Protein AF-W1Q010-F1 (afdb_monomer)

Foldseek 3Di:
DDDPVVVVVVVVVVVLVLLLVLLVVVCVLPLADALVRSLLSSLVVVCVVPVVDDDSVVVSVVCLLSLLVSLVVVCVVPVVSVVRNNSVVSCVVCVVVNVVVVVCVVVVVPPPVDPADFPDKAFQADAPLFTFIWTDDPPDIDTDDDDDPVCCVVVVLVRLLSVLLLQLLVLCVVPVQDAQVRSLVSSLVVSVVSDPVDDDSVSSSVSSLVRLLVSLLNVCCLPVVSRCVGNNSVVSCVVVVRPSVVSPLPDDRQPDPLSVPPVNSVPSCVVVVVVVVVVVVVPPDPPDDDDDDDDPPPVVVVVVVVVVVVVVVVVVVVSVLVVLLVVLVVVLVVCLVPVVVPPDDPPPDDPPDDDDDDDDDDDDDDDDDPPDDPPPADEDADPVVLQVLQDDPSDPHLEKEFAQKFKAFPVRDGDAPSNDDAPGIFMWTWIHDPPDDDDPRTHTYPRDFDFHDKAWDDLPDPAIWIWTDGPRGIYTHDYHRPVCCVRVVLVRLLSQLLSQLLVCCVVPLQDALVVSLVSQLVSCCVPDPVSVDSVVSSVSSLVNLSVSLVNNCVSPVPRQSPGNNSVVSSVSVVVVVVVVVVVVVVVVVVVPDDPDDPPDDPDDDDDDDDDDDDDDDDDDDDDDDDDD

Sequence (628 aa):
MPGASYVNCYRSFEFKASLCIQTFDKLTVDPEVEFGELLPSLVSAMLEEWPDSADSNSISDTLKPHMAFVADQLVVLDQEFSKSRAIKTIHEAFKEDMEKIRTLRQEKWGSVQLLGPAVSWCITGYEEGAPHIWVSTDYVDYLCRKPNADYKPFFKPFYEKAMLCIRAFHVISASPDLEFDELCRKLVLDILPCFDTFKDEETTWNYMNSHLGFVAEQLIRLDGIFFSERPSIKRIIEKFSVDYEKALDRKVCGSFLSLYDKNWWIRNCQSEDMNLAEIRKKQEIKVPQGQSSELSNSMIKLLQDKKKVKREEDLAKEGMKFTATMSVCKICRDYHSKKMRQEEIMDLEQPGAMEHDKTEAGKEMRKEEAMGMNQAAEVIEDESIALSMTRTESTVSQFRRLTGFTILDEKKDMHTIEDLVPNKFYISSEIRPVPAANSSAVVRCNLFGPITYWCITCYHAERPFIWVYTKVAVYECNEPSTAYLPLFKALYLKAVLCIHASQFLMRNPSGKFIELFEELVLALMAHFEIFKDRKKACTFADSHLGFIVERLIEFNMRFFSKLRAIKTMIDVCIADIREEENIEKVREEIMKEPESNVKVSEEKATREEGRDEESGAPEAKNIVGTVR

Organism: Amborella trichopoda (NCBI:txid13333)

Mean predicted aligned error: 19.31 Å

InterPro domains:
  IPR022702 DNA (cytosine-5)-methyltransferase 1, replication foci domain [PF12047] (79-187)
  IPR022702 DNA (cytosine-5)-methyltransferase 1, replication foci domain [PF12047] (398-514)
  IPR050390 DNA Cytosine-5 Methyltransferase [PTHR10629] (117-500)

Radius of gyration: 35.05 Å; Cα contacts (8 Å, |Δi|>4): 610; chains: 1; bounding box: 139×85×90 Å

Solvent-accessible surface area (backbone atoms only — not comparable to full-atom values): 37188 Å² total; per-residue (Å²): 132,86,57,78,67,55,62,54,53,49,51,55,48,53,52,51,50,51,52,37,51,55,48,50,55,49,41,72,77,41,45,74,45,45,48,86,57,48,52,59,53,51,41,54,56,47,40,73,77,42,72,88,58,71,60,70,68,59,43,45,67,61,46,58,79,45,45,37,60,36,45,51,51,45,34,72,74,38,66,70,47,62,71,22,47,24,42,43,51,42,48,66,77,30,43,68,59,39,50,49,50,50,50,46,52,61,60,70,60,51,83,73,88,73,89,66,66,75,75,32,55,48,76,80,49,64,56,97,93,41,58,40,37,36,42,23,34,96,84,52,85,40,78,59,77,83,70,54,81,89,47,36,77,67,45,48,64,53,50,56,51,49,41,48,37,53,52,49,52,50,55,39,73,78,41,56,83,36,47,51,70,58,46,52,56,53,46,33,69,63,47,46,82,75,35,93,85,44,90,49,67,66,61,33,40,55,56,49,67,76,39,42,42,60,34,48,39,54,43,28,53,72,36,46,74,71,39,54,71,22,59,26,43,41,50,35,34,63,76,53,66,46,59,62,68,62,30,65,66,56,71,68,48,93,84,62,81,70,70,79,46,62,62,58,64,57,55,61,44,57,67,45,53,54,54,52,52,49,50,53,63,70,62,62,72,85,72,91,74,79,89,83,83,92,78,70,78,68,66,58,60,65,56,56,61,60,56,59,64,57,57,62,62,53,58,64,56,52,63,57,54,53,58,54,53,57,48,50,59,51,48,56,56,52,49,60,69,53,53,78,77,62,86,74,76,84,82,74,78,74,83,71,88,74,82,85,79,87,77,92,78,91,78,93,72,83,86,75,85,84,85,69,82,85,67,82,74,73,75,36,64,51,56,69,60,46,50,61,67,33,51,49,100,85,50,86,63,54,50,31,32,27,39,51,24,40,45,22,40,91,86,66,49,79,56,51,82,85,75,61,55,67,62,55,32,24,37,29,26,35,40,30,45,73,79,71,89,78,72,84,44,68,37,40,34,47,69,26,68,39,34,58,48,71,50,79,45,56,51,87,54,98,58,66,44,41,35,41,27,36,94,81,39,38,32,38,63,74,37,58,21,84,88,38,36,73,57,50,48,57,55,51,53,52,43,45,44,36,24,52,52,47,45,49,42,70,78,35,58,84,43,49,45,72,60,54,52,50,50,43,30,51,49,41,42,73,77,33,85,90,25,78,46,65,67,60,22,44,54,54,50,60,80,38,43,62,60,34,52,51,54,46,31,72,75,36,46,86,61,43,70,71,25,59,25,52,50,48,48,52,54,53,49,54,51,54,55,53,51,51,53,50,50,51,50,50,49,57,53,62,72,62,60,73,97,75,80,87,77,81,77,86,82,79,84,88,76,91,82,82,89,77,89,76,90,79,89,87,86,76,90,77,83,88,78,84,88,132

Nearest PDB structures (foldseek):
  6pzv-assembly1_C  TM=7.808E-01  e=3.438E-09  Bos taurus
  5wvo-assembly1_C  TM=8.031E-01  e=8.214E-08  Homo sapiens
  6pzv-assembly2_G  TM=7.589E-01  e=2.897E-08  Bos taurus
  4wxx-assembly1_A  TM=7.455E-01  e=3.244E-07  Homo sapiens
  4wxx-assembly2_B  TM=6.876E-01  e=1.594E-07  Homo sapiens

Structure (mmCIF, N/CA/C/O backbone):
data_AF-W1Q010-F1
#
_entry.id   AF-W1Q010-F1
#
loop_
_atom_site.group_PDB
_atom_site.id
_atom_site.type_symbol
_atom_site.label_atom_id
_atom_site.label_alt_id
_atom_site.label_comp_id
_atom_site.label_asym_id
_atom_site.label_entity_id
_atom_site.label_seq_id
_atom_site.pdbx_PDB_ins_code
_atom_site.Cartn_x
_atom_site.Cartn_y
_atom_site.Cartn_z
_atom_site.occupancy
_atom_site.B_iso_or_equiv
_atom_site.auth_seq_id
_atom_site.auth_comp_id
_atom_site.auth_asym_id
_atom_site.auth_atom_id
_atom_site.pdbx_PDB_model_num
ATOM 1 N N . MET A 1 1 ? 1.002 -16.381 -27.511 1.00 28.83 1 MET A N 1
ATOM 2 C CA . MET A 1 1 ? 0.165 -17.290 -26.696 1.00 28.83 1 MET A CA 1
ATOM 3 C C . MET A 1 1 ? 1.078 -18.205 -25.891 1.00 28.83 1 MET A C 1
ATOM 5 O O . MET A 1 1 ? 1.873 -18.894 -26.521 1.00 28.83 1 MET A O 1
ATOM 9 N N . PRO A 1 2 ? 1.035 -18.227 -24.549 1.00 37.72 2 PRO A N 1
ATOM 10 C CA . PRO A 1 2 ? 1.733 -19.261 -23.790 1.00 37.72 2 PRO A CA 1
ATOM 11 C C . PRO A 1 2 ? 0.971 -20.585 -23.951 1.00 37.72 2 PRO A C 1
ATOM 13 O O . PRO A 1 2 ? -0.238 -20.632 -23.737 1.00 37.72 2 PRO A O 1
ATOM 16 N N . GLY A 1 3 ? 1.660 -21.644 -24.384 1.00 38.12 3 GLY A N 1
ATOM 17 C CA . GLY A 1 3 ? 1.065 -22.965 -24.610 1.00 38.12 3 GLY A CA 1
ATOM 18 C C . GLY A 1 3 ? 0.557 -23.626 -23.323 1.00 38.12 3 GLY A C 1
ATOM 19 O O . GLY A 1 3 ? 0.989 -23.276 -22.225 1.00 38.12 3 GLY A O 1
ATOM 20 N N . ALA A 1 4 ? -0.316 -24.629 -23.470 1.00 42.31 4 ALA A N 1
ATOM 21 C CA . ALA A 1 4 ? -0.992 -25.378 -22.397 1.00 42.31 4 ALA A CA 1
ATOM 22 C C . ALA A 1 4 ? -0.092 -25.855 -21.230 1.00 42.31 4 ALA A C 1
ATOM 24 O O . ALA A 1 4 ? -0.587 -26.093 -20.131 1.00 42.31 4 ALA A O 1
ATOM 25 N N . SER A 1 5 ? 1.231 -25.943 -21.422 1.00 50.66 5 SER A N 1
ATOM 26 C CA . SER A 1 5 ? 2.183 -26.261 -20.348 1.00 50.66 5 SER A CA 1
ATOM 27 C C . SER A 1 5 ? 2.246 -25.186 -19.249 1.00 50.66 5 SER A C 1
ATOM 29 O O . SER A 1 5 ? 2.389 -25.523 -18.079 1.00 50.66 5 SER A O 1
ATOM 31 N N . TYR A 1 6 ? 2.075 -23.902 -19.595 1.00 41.72 6 TYR A N 1
ATOM 32 C CA . TYR A 1 6 ? 2.191 -22.802 -18.629 1.00 41.72 6 TYR A CA 1
ATOM 33 C C . TYR A 1 6 ? 1.006 -22.768 -17.656 1.00 41.72 6 TYR A C 1
ATOM 35 O O . TYR A 1 6 ? 1.200 -22.622 -16.453 1.00 41.72 6 TYR A O 1
ATOM 43 N N . VAL A 1 7 ? -0.211 -22.987 -18.166 1.00 45.88 7 VAL A N 1
ATOM 44 C CA . VAL A 1 7 ? -1.438 -23.053 -17.353 1.00 45.88 7 VAL A CA 1
ATOM 45 C C . VAL A 1 7 ? -1.363 -24.202 -16.344 1.00 45.88 7 VAL A C 1
ATOM 47 O O . VAL A 1 7 ? -1.736 -24.030 -15.187 1.00 45.88 7 VAL A O 1
ATOM 50 N N . ASN A 1 8 ? -0.806 -25.349 -16.744 1.00 56.56 8 ASN A N 1
ATOM 51 C CA . ASN A 1 8 ? -0.633 -26.497 -15.852 1.00 56.56 8 ASN A CA 1
ATOM 52 C C . ASN A 1 8 ? 0.436 -26.248 -14.774 1.00 56.56 8 ASN A C 1
ATOM 54 O O . ASN A 1 8 ? 0.240 -26.626 -13.619 1.00 56.56 8 ASN A O 1
ATOM 58 N N . CYS A 1 9 ? 1.540 -25.575 -15.117 1.00 50.16 9 CYS A N 1
ATOM 59 C CA . CYS A 1 9 ? 2.560 -25.179 -14.141 1.00 50.16 9 CYS A CA 1
ATOM 60 C C . CYS A 1 9 ? 2.022 -24.161 -13.128 1.00 50.16 9 CYS A C 1
ATOM 62 O O . CYS A 1 9 ? 2.273 -24.307 -11.933 1.00 50.16 9 CYS A O 1
ATOM 64 N N . TYR A 1 10 ? 1.264 -23.165 -13.594 1.00 52.28 10 TYR A N 1
ATOM 65 C CA . TYR A 1 10 ? 0.680 -22.135 -12.739 1.00 52.28 10 TYR A CA 1
ATOM 66 C C . TYR A 1 10 ? -0.356 -22.721 -11.774 1.00 52.28 10 TYR A C 1
ATOM 68 O O . TYR A 1 10 ? -0.229 -22.528 -10.570 1.00 52.28 10 TYR A O 1
ATOM 76 N N . ARG A 1 11 ? -1.281 -23.561 -12.262 1.00 68.56 11 ARG A N 1
ATOM 77 C CA . ARG A 1 11 ? -2.244 -24.267 -11.397 1.00 68.56 11 ARG A CA 1
ATOM 78 C C . ARG A 1 11 ? -1.564 -25.167 -10.365 1.00 68.56 11 ARG A C 1
ATOM 80 O O . ARG A 1 11 ? -1.995 -25.227 -9.220 1.00 68.56 11 ARG A O 1
ATOM 87 N N . SER A 1 12 ? -0.478 -25.850 -10.741 1.00 73.06 12 SER A N 1
ATOM 88 C CA . SER A 1 12 ? 0.302 -26.658 -9.791 1.00 73.06 12 SER A CA 1
ATOM 89 C C . SER A 1 12 ? 0.986 -25.803 -8.719 1.00 73.06 12 SER A C 1
ATOM 91 O O . SER A 1 12 ? 1.126 -26.247 -7.579 1.00 73.06 12 SER A O 1
ATOM 93 N N . PHE A 1 13 ? 1.414 -24.587 -9.068 1.00 70.75 13 PHE A N 1
ATOM 94 C CA . PHE A 1 13 ? 1.976 -23.634 -8.116 1.00 70.75 13 PHE A CA 1
ATOM 95 C C . PHE A 1 13 ? 0.906 -23.078 -7.172 1.00 70.75 13 PHE A C 1
ATOM 97 O O . PHE A 1 13 ? 1.104 -23.145 -5.963 1.00 70.75 13 PHE A O 1
ATOM 104 N N . GLU A 1 14 ? -0.227 -22.604 -7.700 1.00 72.19 14 GLU A N 1
ATOM 105 C CA . GLU A 1 14 ? -1.361 -22.115 -6.901 1.00 72.19 14 GLU A CA 1
ATOM 106 C C . GLU A 1 14 ? -1.838 -23.168 -5.900 1.00 72.19 14 GLU A C 1
ATOM 108 O O . GLU A 1 14 ? -1.982 -22.873 -4.717 1.00 72.19 14 GLU A O 1
ATOM 113 N N . PHE A 1 15 ? -1.983 -24.417 -6.350 1.00 83.69 15 PHE A N 1
ATOM 114 C CA . PHE A 1 15 ? -2.355 -25.538 -5.493 1.00 83.69 15 PHE A CA 1
ATOM 115 C C . PHE A 1 15 ? -1.373 -25.730 -4.328 1.00 83.69 15 PHE A C 1
ATOM 117 O O . PHE A 1 15 ? -1.775 -25.821 -3.171 1.00 83.69 15 PHE A O 1
ATOM 124 N N . LYS A 1 16 ? -0.063 -25.751 -4.609 1.00 84.12 16 LYS A N 1
ATOM 125 C CA . LYS A 1 16 ? 0.967 -25.908 -3.569 1.00 84.12 16 LYS A CA 1
ATOM 126 C C . LYS A 1 16 ? 1.027 -24.709 -2.627 1.00 84.12 16 LYS A C 1
ATOM 128 O O . LYS A 1 16 ? 1.271 -24.896 -1.441 1.00 84.12 16 LYS A O 1
ATOM 133 N N . ALA A 1 17 ? 0.827 -23.500 -3.147 1.00 76.25 17 ALA A N 1
ATOM 134 C CA . ALA A 1 17 ? 0.802 -22.283 -2.349 1.00 76.25 17 ALA A CA 1
ATOM 135 C C . ALA A 1 17 ? -0.399 -22.274 -1.396 1.00 76.25 17 ALA A C 1
ATOM 137 O O . ALA A 1 17 ? -0.201 -22.056 -0.201 1.00 76.25 17 ALA A O 1
ATOM 138 N N . SER A 1 18 ? -1.603 -22.589 -1.890 1.00 81.06 18 SER A N 1
ATOM 139 C CA . SER A 1 18 ? -2.793 -22.695 -1.036 1.00 81.06 18 SER A CA 1
ATOM 140 C C . SER A 1 18 ? -2.606 -23.778 0.029 1.00 81.06 18 SER A C 1
ATOM 142 O O . SER A 1 18 ? -2.788 -23.517 1.217 1.00 81.06 18 SER A O 1
ATOM 144 N N . LEU A 1 19 ? -2.082 -24.949 -0.351 1.00 89.75 19 LEU A N 1
ATOM 145 C CA . LEU A 1 19 ? -1.799 -26.017 0.605 1.00 89.75 19 LEU A CA 1
ATOM 146 C C . LEU A 1 19 ? -0.800 -25.597 1.701 1.00 89.75 19 LEU A C 1
ATOM 148 O O . LEU A 1 19 ? -0.988 -25.942 2.870 1.00 89.75 19 LEU A O 1
ATOM 152 N N . CYS A 1 20 ? 0.245 -24.835 1.356 1.00 88.06 20 CYS A N 1
ATOM 153 C CA . CYS A 1 20 ? 1.176 -24.273 2.338 1.00 88.06 20 CYS A CA 1
ATOM 154 C C . CYS A 1 20 ? 0.481 -23.305 3.302 1.00 88.06 20 CYS A C 1
ATOM 156 O O . CYS A 1 20 ? 0.708 -23.404 4.506 1.00 88.06 20 CYS A O 1
ATOM 158 N N . ILE A 1 21 ? -0.362 -22.401 2.793 1.00 82.75 21 ILE A N 1
ATOM 159 C CA . ILE A 1 21 ? -1.091 -21.412 3.602 1.00 82.75 21 ILE A CA 1
ATOM 160 C C . ILE A 1 21 ? -2.049 -22.116 4.565 1.00 82.75 21 ILE A C 1
ATOM 162 O O . ILE A 1 21 ? -1.991 -21.886 5.769 1.00 82.75 21 ILE A O 1
ATOM 166 N N . GLN A 1 22 ? -2.860 -23.048 4.068 1.00 91.94 22 GLN A N 1
ATOM 167 C CA . GLN A 1 22 ? -3.806 -23.776 4.911 1.00 91.94 22 GLN A CA 1
ATOM 168 C C . GLN A 1 22 ? -3.095 -24.623 5.974 1.00 91.94 22 GLN A C 1
ATOM 170 O O . GLN A 1 22 ? -3.541 -24.696 7.119 1.00 91.94 22 GLN A O 1
ATOM 175 N N . THR A 1 23 ? -1.957 -25.234 5.628 1.00 91.75 23 THR A N 1
ATOM 176 C CA . THR A 1 23 ? -1.147 -25.979 6.603 1.00 91.75 23 THR A CA 1
ATOM 177 C C . THR A 1 23 ? -0.552 -25.047 7.655 1.00 91.75 23 THR A C 1
ATOM 179 O O . THR A 1 23 ? -0.606 -25.365 8.841 1.00 91.75 23 THR A O 1
ATOM 182 N N . PHE A 1 24 ? -0.036 -23.883 7.249 1.00 92.75 24 PHE A N 1
ATOM 183 C CA . PHE A 1 24 ? 0.460 -22.855 8.163 1.00 92.75 24 PHE A CA 1
ATOM 184 C C . PHE A 1 24 ? -0.628 -22.413 9.148 1.00 92.75 24 PHE A C 1
ATOM 186 O O . PHE A 1 24 ? -0.395 -22.422 10.356 1.00 92.75 24 PHE A O 1
ATOM 193 N N . ASP A 1 25 ? -1.826 -22.092 8.655 1.00 89.06 25 ASP A N 1
ATOM 194 C CA . ASP A 1 25 ? -2.939 -21.630 9.487 1.00 89.06 25 ASP A CA 1
ATOM 195 C C . ASP A 1 25 ? -3.349 -22.688 10.515 1.00 89.06 25 ASP A C 1
ATOM 197 O O . ASP A 1 25 ? -3.529 -22.382 11.696 1.00 89.06 25 ASP A O 1
ATOM 201 N N . LYS A 1 26 ? -3.432 -23.957 10.099 1.00 92.38 26 LYS A N 1
ATOM 202 C CA . LYS A 1 26 ? -3.771 -25.070 10.996 1.00 92.38 26 LYS A CA 1
ATOM 203 C C . LYS A 1 26 ? -2.712 -25.282 12.070 1.00 92.38 26 LYS A C 1
ATOM 205 O O . LYS A 1 26 ? -3.064 -25.365 13.241 1.00 92.38 26 LYS A O 1
ATOM 210 N N . LEU A 1 27 ? -1.435 -25.314 11.692 1.00 91.81 27 LEU A N 1
ATOM 211 C CA . LEU A 1 27 ? -0.333 -25.521 12.636 1.00 91.81 27 LEU A CA 1
ATOM 212 C C . LEU A 1 27 ? -0.105 -24.327 13.568 1.00 91.81 27 LEU A C 1
ATOM 214 O O . LEU A 1 27 ? 0.410 -24.498 14.669 1.00 91.81 27 LEU A O 1
ATOM 218 N N . THR A 1 28 ? -0.494 -23.125 13.146 1.00 86.25 28 THR A N 1
ATOM 219 C CA . THR A 1 28 ? -0.450 -21.928 13.996 1.00 86.25 28 THR A CA 1
ATOM 220 C C . THR A 1 28 ? -1.536 -21.972 15.071 1.00 86.25 28 THR A C 1
ATOM 222 O O . THR A 1 28 ? -1.307 -21.531 16.196 1.00 86.25 28 THR A O 1
ATOM 225 N N . VAL A 1 29 ? -2.716 -22.508 14.739 1.00 91.25 29 VAL A N 1
ATOM 226 C CA . VAL A 1 29 ? -3.826 -22.676 15.691 1.00 91.25 29 VAL A CA 1
ATOM 227 C C . VAL A 1 29 ? -3.579 -23.854 16.632 1.00 91.25 29 VAL A C 1
ATOM 229 O O . VAL A 1 29 ? -3.806 -23.725 17.834 1.00 91.25 29 VAL A O 1
ATOM 232 N N . ASP A 1 30 ? -3.112 -24.980 16.096 1.00 94.56 30 ASP A N 1
ATOM 233 C CA . ASP A 1 30 ? -2.825 -26.194 16.853 1.00 94.56 30 ASP A CA 1
ATOM 234 C C . ASP A 1 30 ? -1.488 -26.820 16.408 1.00 94.56 30 ASP A C 1
ATOM 236 O O . ASP A 1 30 ? -1.445 -27.617 15.467 1.00 94.56 30 ASP A O 1
ATOM 240 N N . PRO A 1 31 ? -0.369 -26.479 17.071 1.00 90.31 31 PRO A N 1
ATOM 241 C CA . PRO A 1 31 ? 0.944 -27.023 16.727 1.00 90.31 31 PRO A CA 1
ATOM 242 C C . PRO A 1 31 ? 1.101 -28.510 17.092 1.00 90.31 31 PRO A C 1
ATOM 244 O O . PRO A 1 31 ? 2.017 -29.170 16.580 1.00 90.31 31 PRO A O 1
ATOM 247 N N . GLU A 1 32 ? 0.224 -29.033 17.958 1.00 94.25 32 GLU A N 1
ATOM 248 C CA . GLU A 1 32 ? 0.225 -30.421 18.431 1.00 94.25 32 GLU A CA 1
ATOM 249 C C . GLU A 1 32 ? -0.656 -31.346 17.582 1.00 94.25 32 GLU A C 1
ATOM 251 O O . GLU A 1 32 ? -0.647 -32.556 17.826 1.00 94.25 32 GLU A O 1
ATOM 256 N N . VAL A 1 33 ? -1.354 -30.808 16.571 1.00 95.00 33 VAL A N 1
ATOM 257 C CA . VAL A 1 33 ? -2.184 -31.593 15.652 1.00 95.00 33 VAL A CA 1
ATOM 258 C C . VAL A 1 33 ? -1.377 -32.735 15.031 1.00 95.00 33 VAL A C 1
ATOM 260 O O . VAL A 1 33 ? -0.240 -32.570 14.572 1.00 95.00 33 VAL A O 1
ATOM 263 N N . GLU A 1 34 ? -1.972 -33.924 15.025 1.00 95.19 34 GLU A N 1
ATOM 264 C CA . GLU A 1 34 ? -1.385 -35.110 14.409 1.00 95.19 34 GLU A CA 1
ATOM 265 C C . GLU A 1 34 ? -1.558 -35.056 12.890 1.00 95.19 34 GLU A C 1
ATOM 267 O O . GLU A 1 34 ? -2.563 -34.565 12.372 1.00 95.19 34 GLU A O 1
ATOM 272 N N . PHE A 1 35 ? -0.621 -35.638 12.135 1.00 93.00 35 PHE A N 1
ATOM 273 C CA . PHE A 1 35 ? -0.735 -35.675 10.670 1.00 93.00 35 PHE A CA 1
ATOM 274 C C . PHE A 1 35 ? -2.037 -36.350 10.190 1.00 93.00 35 PHE A C 1
ATOM 276 O O . PHE A 1 35 ? -2.621 -35.932 9.189 1.00 93.00 35 PHE A O 1
ATOM 283 N N . GLY A 1 36 ? -2.518 -37.355 10.934 1.00 91.75 36 GLY A N 1
ATOM 284 C CA . GLY A 1 36 ? -3.777 -38.051 10.652 1.00 91.75 36 GLY A CA 1
ATOM 285 C C . GLY A 1 36 ? -5.030 -37.179 10.793 1.00 91.75 36 GLY A C 1
ATOM 286 O O . GLY A 1 36 ? -6.039 -37.485 10.167 1.00 91.75 36 GLY A O 1
ATOM 287 N N . GLU A 1 37 ? -4.962 -36.088 11.558 1.00 93.75 37 GLU A N 1
ATOM 288 C CA . GLU A 1 37 ? -6.052 -35.117 11.733 1.00 93.75 37 GLU A CA 1
ATOM 289 C C . GLU A 1 37 ? -5.871 -33.899 10.821 1.00 93.75 37 GLU A C 1
ATOM 291 O O . GLU A 1 37 ? -6.839 -33.368 10.269 1.00 93.75 37 GLU A O 1
ATOM 296 N N . LEU A 1 38 ? -4.617 -33.498 10.599 1.00 93.69 38 LEU A N 1
ATOM 297 C CA . LEU A 1 38 ? -4.257 -32.404 9.708 1.00 93.69 38 LEU A CA 1
ATOM 298 C C . LEU A 1 38 ? -4.709 -32.680 8.268 1.00 93.69 38 LEU A C 1
ATOM 300 O O . LEU A 1 38 ? -5.337 -31.821 7.655 1.00 93.69 38 LEU A O 1
ATOM 304 N N . LEU A 1 39 ? -4.424 -33.873 7.732 1.00 93.00 39 LEU A N 1
ATOM 305 C CA . LEU A 1 39 ? -4.697 -34.185 6.326 1.00 93.00 39 LEU A CA 1
ATOM 306 C C . LEU A 1 39 ? -6.202 -34.122 5.978 1.00 93.00 39 LEU A C 1
ATOM 308 O O . LEU A 1 39 ? -6.532 -33.420 5.023 1.00 93.00 39 LEU A O 1
ATOM 312 N N . PRO A 1 40 ? -7.133 -34.736 6.739 1.00 94.19 40 PRO A N 1
ATOM 313 C CA . PRO A 1 40 ? -8.569 -34.541 6.521 1.00 94.19 40 PRO A CA 1
ATOM 314 C C . PRO A 1 40 ? -9.008 -33.077 6.635 1.00 94.19 40 PRO A C 1
ATOM 316 O O . PRO A 1 40 ? -9.856 -32.632 5.868 1.00 94.19 40 PRO A O 1
ATOM 319 N N . SER A 1 41 ? -8.414 -32.308 7.557 1.00 93.50 41 SER A N 1
ATOM 320 C CA . SER A 1 41 ? -8.727 -30.881 7.708 1.00 93.50 41 SER A CA 1
ATOM 321 C C . SER A 1 41 ? -8.349 -30.071 6.464 1.00 93.50 41 SER A C 1
ATOM 323 O O . SER A 1 41 ? -9.112 -29.201 6.046 1.00 93.50 41 SER A O 1
ATOM 325 N N . LEU A 1 42 ? -7.198 -30.381 5.860 1.00 92.94 42 LEU A N 1
ATOM 326 C CA . LEU A 1 42 ? -6.738 -29.769 4.612 1.00 92.94 42 LEU A CA 1
ATOM 327 C C . LEU A 1 42 ? -7.589 -30.211 3.417 1.00 92.94 42 LEU A C 1
ATOM 329 O O . LEU A 1 42 ? -7.929 -29.380 2.585 1.00 92.94 42 LEU A O 1
ATOM 333 N N . VAL A 1 43 ? -7.998 -31.484 3.347 1.00 91.56 43 VAL A N 1
ATOM 334 C CA . VAL A 1 43 ? -8.927 -31.971 2.307 1.00 91.56 43 VAL A CA 1
ATOM 335 C C . VAL A 1 43 ? -10.233 -31.178 2.337 1.00 91.56 43 VAL A C 1
ATOM 337 O O . VAL A 1 43 ? -10.676 -30.703 1.294 1.00 91.56 43 VAL A O 1
ATOM 340 N N . SER A 1 44 ? -10.826 -30.990 3.520 1.00 91.31 44 SER A N 1
ATOM 341 C CA . SER A 1 44 ? -12.063 -30.214 3.667 1.00 91.31 44 SER A CA 1
ATOM 342 C C . SER A 1 44 ? -11.884 -28.755 3.243 1.00 91.31 44 SER A C 1
ATOM 344 O O . SER A 1 44 ? -12.701 -28.237 2.489 1.00 91.31 44 SER A O 1
ATOM 346 N N . ALA A 1 45 ? -10.796 -28.107 3.666 1.00 89.44 45 ALA A N 1
ATOM 347 C CA . ALA A 1 45 ? -10.516 -26.720 3.295 1.00 89.44 45 ALA A CA 1
ATOM 348 C C . ALA A 1 45 ? -10.214 -26.559 1.791 1.00 89.44 45 ALA A C 1
ATOM 350 O O . ALA A 1 45 ? -10.569 -25.548 1.188 1.00 89.44 45 ALA A O 1
ATOM 351 N N . MET A 1 46 ? -9.611 -27.565 1.153 1.00 85.69 46 MET A N 1
ATOM 352 C CA . MET A 1 46 ? -9.372 -27.560 -0.292 1.00 85.69 46 MET A CA 1
ATOM 353 C C . MET A 1 46 ? -10.642 -27.812 -1.106 1.00 85.69 46 MET A C 1
ATOM 355 O O . MET A 1 46 ? -10.804 -27.203 -2.160 1.00 85.69 46 MET A O 1
ATOM 359 N N . LEU A 1 47 ? -11.559 -28.652 -0.616 1.00 86.38 47 LEU A N 1
ATOM 360 C CA . LEU A 1 47 ? -12.879 -28.862 -1.224 1.00 86.38 47 LEU A CA 1
ATOM 361 C C . LEU A 1 47 ? -13.733 -27.590 -1.220 1.00 86.38 47 LEU A C 1
ATOM 363 O O . LEU A 1 47 ? -14.450 -27.336 -2.184 1.00 86.38 47 LEU A O 1
ATOM 367 N N . GLU A 1 48 ? -13.642 -26.785 -0.158 1.00 85.81 48 GLU A N 1
ATOM 368 C CA . GLU A 1 48 ? -14.326 -25.489 -0.081 1.00 85.81 48 GLU A CA 1
ATOM 369 C C . GLU A 1 48 ? -13.781 -24.482 -1.109 1.00 85.81 48 GLU A C 1
ATOM 371 O O . GLU A 1 48 ? -14.553 -23.721 -1.691 1.00 85.81 48 GLU A O 1
ATOM 376 N N . GLU A 1 49 ? -12.469 -24.489 -1.367 1.00 80.75 49 GLU A N 1
ATOM 377 C CA . GLU A 1 49 ? -11.845 -23.616 -2.370 1.00 80.75 49 GLU A CA 1
ATOM 378 C C . GLU A 1 49 ? -12.024 -24.126 -3.815 1.00 80.75 49 GLU A C 1
ATOM 380 O O . GLU A 1 49 ? -12.069 -23.322 -4.746 1.00 80.75 49 GLU A O 1
ATOM 385 N N . TRP A 1 50 ? -12.129 -25.447 -4.016 1.00 81.75 50 TRP A N 1
ATOM 386 C CA . TRP A 1 50 ? -12.167 -26.101 -5.333 1.00 81.75 50 TRP A CA 1
ATOM 387 C C . TRP A 1 50 ? -13.340 -27.096 -5.427 1.00 81.75 50 TRP A C 1
ATOM 389 O O . TRP A 1 50 ? -13.115 -28.310 -5.513 1.00 81.75 50 TRP A O 1
ATOM 399 N N . PRO A 1 51 ? -14.596 -26.614 -5.452 1.00 74.56 51 PRO A N 1
ATOM 400 C CA . PRO A 1 51 ? -15.788 -27.468 -5.389 1.00 74.56 51 PRO A CA 1
ATOM 401 C C . PRO A 1 51 ? -15.962 -28.392 -6.606 1.00 74.56 51 PRO A C 1
ATOM 403 O O . PRO A 1 51 ? -16.659 -29.398 -6.513 1.00 74.56 51 PRO A O 1
ATOM 406 N N . ASP A 1 52 ? -15.299 -28.093 -7.728 1.00 75.19 52 ASP A N 1
ATOM 407 C CA . ASP A 1 52 ? -15.338 -28.905 -8.954 1.00 75.19 52 ASP A CA 1
ATOM 408 C C . ASP A 1 52 ? -14.363 -30.102 -8.934 1.00 75.19 52 ASP A C 1
ATOM 410 O O . ASP A 1 52 ? -14.238 -30.832 -9.923 1.00 75.19 52 ASP A O 1
ATOM 414 N N . SER A 1 53 ? -13.619 -30.295 -7.840 1.00 62.38 53 SER A N 1
ATOM 415 C CA . SER A 1 53 ? -12.676 -31.407 -7.702 1.00 62.38 53 SER A CA 1
ATOM 416 C C . SER A 1 53 ? -13.377 -32.713 -7.290 1.00 62.38 53 SER A C 1
ATOM 418 O O . SER A 1 53 ? -14.433 -32.713 -6.662 1.00 62.38 53 SER A O 1
ATOM 420 N N . ALA A 1 54 ? -12.825 -33.851 -7.730 1.00 60.75 54 ALA A N 1
ATOM 421 C CA . ALA A 1 54 ? -13.392 -35.186 -7.510 1.00 60.75 54 ALA A CA 1
ATOM 422 C C . ALA A 1 54 ? -13.511 -35.556 -6.012 1.00 60.75 54 ALA A C 1
ATOM 424 O O . ALA A 1 54 ? -12.967 -34.863 -5.160 1.00 60.75 54 ALA A O 1
ATOM 425 N N . ASP A 1 55 ? -14.197 -36.674 -5.716 1.00 75.62 55 ASP A N 1
ATOM 426 C CA . ASP A 1 55 ? -14.442 -37.232 -4.367 1.00 75.62 55 ASP A CA 1
ATOM 427 C C . ASP A 1 55 ? -13.278 -37.010 -3.377 1.00 75.62 55 ASP A C 1
ATOM 429 O O . ASP A 1 55 ? -12.107 -37.118 -3.733 1.00 75.62 55 ASP A O 1
ATOM 433 N N . SER A 1 56 ? -13.600 -36.761 -2.107 1.00 74.81 56 SER A N 1
ATOM 434 C CA . SER A 1 56 ? -12.670 -36.490 -1.000 1.00 74.81 56 SER A CA 1
ATOM 435 C C . SER A 1 56 ? -11.473 -37.452 -0.920 1.00 74.81 56 SER A C 1
ATOM 437 O O . SER A 1 56 ? -10.353 -37.032 -0.614 1.00 74.81 56 SER A O 1
ATOM 439 N N . ASN A 1 57 ? -11.674 -38.725 -1.275 1.00 77.69 57 ASN A N 1
ATOM 440 C CA . ASN A 1 57 ? -10.607 -39.722 -1.374 1.00 77.69 57 ASN A CA 1
ATOM 441 C C . ASN A 1 57 ? -9.570 -39.363 -2.454 1.00 77.69 57 ASN A C 1
ATOM 443 O O . ASN A 1 57 ? -8.367 -39.430 -2.210 1.00 77.69 57 ASN A O 1
ATOM 447 N N . SER A 1 58 ? -10.030 -38.892 -3.617 1.00 81.38 58 SER A N 1
ATOM 448 C CA . SER A 1 58 ? -9.181 -38.443 -4.726 1.00 81.38 58 SER A CA 1
ATOM 449 C C . SER A 1 58 ? -8.325 -37.235 -4.346 1.00 81.38 58 SER A C 1
ATOM 451 O O . SER A 1 58 ? -7.192 -37.111 -4.814 1.00 81.38 58 SER A O 1
ATOM 453 N N . ILE A 1 59 ? -8.841 -36.332 -3.510 1.00 82.50 59 ILE A N 1
ATOM 454 C CA . ILE A 1 59 ? -8.105 -35.141 -3.062 1.00 82.50 59 ILE A CA 1
ATOM 455 C C . ILE A 1 59 ? -7.062 -35.516 -2.019 1.00 82.50 59 ILE A C 1
ATOM 457 O O . ILE A 1 59 ? -5.931 -35.050 -2.110 1.00 82.50 59 ILE A O 1
ATOM 461 N N . SER A 1 60 ? -7.393 -36.401 -1.076 1.00 85.56 60 SER A N 1
ATOM 462 C CA . SER A 1 60 ? -6.426 -36.922 -0.101 1.00 85.56 60 SER A CA 1
ATOM 463 C C . SER A 1 60 ? -5.216 -37.563 -0.794 1.00 85.56 60 SER A C 1
ATOM 465 O O . SER A 1 60 ? -4.067 -37.218 -0.496 1.00 85.56 60 SER A O 1
ATOM 467 N N . ASP A 1 61 ? -5.469 -38.410 -1.797 1.00 84.25 61 ASP A N 1
ATOM 468 C CA . ASP A 1 61 ? -4.419 -39.042 -2.604 1.00 84.25 61 ASP A CA 1
ATOM 469 C C . ASP A 1 61 ? -3.616 -38.026 -3.429 1.00 84.25 61 ASP A C 1
ATOM 471 O O . ASP A 1 61 ? -2.419 -38.214 -3.653 1.00 84.25 61 ASP A O 1
ATOM 475 N N . THR A 1 62 ? -4.242 -36.917 -3.830 1.00 85.75 62 THR A N 1
ATOM 476 C CA . THR A 1 62 ? -3.570 -35.813 -4.531 1.00 85.75 62 THR A CA 1
ATOM 477 C C . THR A 1 62 ? -2.706 -34.976 -3.587 1.00 85.75 62 THR A C 1
ATOM 479 O O . THR A 1 62 ? -1.616 -34.560 -3.964 1.00 85.75 62 THR A O 1
ATOM 482 N N . LEU A 1 63 ? -3.152 -34.732 -2.352 1.00 87.88 63 LEU A N 1
ATOM 483 C CA . LEU A 1 63 ? -2.461 -33.888 -1.372 1.00 87.88 63 LEU A CA 1
ATOM 484 C C . LEU A 1 63 ? -1.239 -34.572 -0.767 1.00 87.88 63 LEU A C 1
ATOM 486 O O . LEU A 1 63 ? -0.197 -33.943 -0.570 1.00 87.88 63 LEU A O 1
ATOM 490 N N . LYS A 1 64 ? -1.354 -35.869 -0.477 1.00 88.25 64 LYS A N 1
ATOM 491 C CA . LYS A 1 64 ? -0.349 -36.634 0.266 1.00 88.25 64 LYS A CA 1
ATOM 492 C C . LYS A 1 64 ? 1.074 -36.536 -0.329 1.00 88.25 64 LYS A C 1
ATOM 494 O O . LYS A 1 64 ? 1.989 -36.255 0.446 1.00 88.25 64 LYS A O 1
ATOM 499 N N . PRO A 1 65 ? 1.299 -36.639 -1.657 1.00 86.31 65 PRO A N 1
ATOM 500 C CA . PRO A 1 65 ? 2.620 -36.451 -2.274 1.00 86.31 65 PRO A CA 1
ATOM 501 C C . PRO A 1 65 ? 3.204 -35.035 -2.134 1.00 86.31 65 PRO A C 1
ATOM 503 O O . PRO A 1 65 ? 4.404 -34.835 -2.313 1.00 86.31 65 PRO A O 1
ATOM 506 N N . HIS A 1 66 ? 2.375 -34.030 -1.845 1.00 90.19 66 HIS A N 1
ATOM 507 C CA . HIS A 1 66 ? 2.804 -32.638 -1.706 1.00 90.19 66 HIS A CA 1
ATOM 508 C C . HIS A 1 66 ? 3.163 -32.254 -0.268 1.00 90.19 66 HIS A C 1
ATOM 510 O O . HIS A 1 66 ? 3.831 -31.238 -0.072 1.00 90.19 66 HIS A O 1
ATOM 516 N N . MET A 1 67 ? 2.816 -33.078 0.725 1.00 92.75 67 MET A N 1
ATOM 517 C CA . MET A 1 67 ? 3.079 -32.776 2.136 1.00 92.75 67 MET A CA 1
ATOM 518 C C . MET A 1 67 ? 4.571 -32.677 2.460 1.00 92.75 67 MET A C 1
ATOM 520 O O . MET A 1 67 ? 4.951 -31.848 3.281 1.00 92.75 67 MET A O 1
ATOM 524 N N . ALA A 1 68 ? 5.424 -33.435 1.764 1.00 88.94 68 ALA A N 1
ATOM 525 C CA . ALA A 1 68 ? 6.876 -33.281 1.853 1.00 88.94 68 ALA A CA 1
ATOM 526 C C . ALA A 1 68 ? 7.309 -31.850 1.486 1.00 88.94 68 ALA A C 1
ATOM 528 O O . ALA A 1 68 ? 7.972 -31.163 2.256 1.00 88.94 68 ALA A O 1
ATOM 529 N N . PHE A 1 69 ? 6.859 -31.351 0.331 1.00 89.19 69 PHE A N 1
ATOM 530 C CA . PHE A 1 69 ? 7.162 -29.987 -0.101 1.00 89.19 69 PHE A CA 1
ATOM 531 C C . PHE A 1 69 ? 6.667 -28.945 0.909 1.00 89.19 69 PHE A C 1
ATOM 533 O O . PHE A 1 69 ? 7.426 -28.048 1.267 1.00 89.19 69 PHE A O 1
ATOM 540 N N . VAL A 1 70 ? 5.430 -29.087 1.391 1.00 89.88 70 VAL A N 1
ATOM 541 C CA . VAL A 1 70 ? 4.819 -28.166 2.360 1.00 89.88 70 VAL A CA 1
ATOM 542 C C . VAL A 1 70 ? 5.610 -28.130 3.663 1.00 89.88 70 VAL A C 1
ATOM 544 O O . VAL A 1 70 ? 5.982 -27.052 4.120 1.00 89.88 70 VAL A O 1
ATOM 547 N N . ALA A 1 71 ? 5.925 -29.295 4.234 1.00 90.75 71 ALA A N 1
ATOM 548 C CA . ALA A 1 71 ? 6.696 -29.375 5.467 1.00 90.75 71 ALA A CA 1
ATOM 549 C C . ALA A 1 71 ? 8.081 -28.737 5.315 1.00 90.75 71 ALA A C 1
ATOM 551 O O . ALA A 1 71 ? 8.521 -28.008 6.201 1.00 90.75 71 ALA A O 1
ATOM 552 N N . ASP A 1 72 ? 8.747 -28.949 4.177 1.00 88.12 72 ASP A N 1
ATOM 553 C CA . ASP A 1 72 ? 10.021 -28.293 3.895 1.00 88.12 72 ASP A CA 1
ATOM 554 C C . ASP A 1 72 ? 9.879 -26.766 3.771 1.00 88.12 72 ASP A C 1
ATOM 556 O O . ASP A 1 72 ? 10.678 -26.043 4.360 1.00 88.12 72 ASP A O 1
ATOM 560 N N . GLN A 1 73 ? 8.856 -26.257 3.067 1.00 87.81 73 GLN A N 1
ATOM 561 C CA . GLN A 1 73 ? 8.626 -24.808 2.960 1.00 87.81 73 GLN A CA 1
ATOM 562 C C . GLN A 1 73 ? 8.354 -24.163 4.320 1.00 87.81 73 GLN A C 1
ATOM 564 O O . GLN A 1 73 ? 8.902 -23.101 4.599 1.00 87.81 73 GLN A O 1
ATOM 569 N N . LEU A 1 74 ? 7.550 -24.801 5.173 1.00 87.31 74 LEU A N 1
ATOM 570 C CA . LEU A 1 74 ? 7.218 -24.265 6.493 1.00 87.31 74 LEU A CA 1
ATOM 571 C C . LEU A 1 74 ? 8.424 -24.258 7.432 1.00 87.31 74 LEU A C 1
ATOM 573 O O . LEU A 1 74 ? 8.641 -23.268 8.118 1.00 87.31 74 LEU A O 1
ATOM 577 N N . VAL A 1 75 ? 9.254 -25.306 7.418 1.00 88.12 75 VAL A N 1
ATOM 578 C CA . VAL A 1 75 ? 10.492 -25.335 8.217 1.00 88.12 75 VAL A CA 1
ATOM 579 C C . VAL A 1 75 ? 11.510 -24.300 7.726 1.00 88.12 75 VAL A C 1
ATOM 581 O O . VAL A 1 75 ? 12.225 -23.720 8.537 1.00 88.12 75 VAL A O 1
ATOM 584 N N . VAL A 1 76 ? 11.583 -24.052 6.412 1.00 78.56 76 VAL A N 1
ATOM 585 C CA . VAL A 1 76 ? 12.428 -22.985 5.841 1.00 78.56 76 VAL A CA 1
ATOM 586 C C . VAL A 1 76 ? 11.904 -21.597 6.209 1.00 78.56 76 VAL A C 1
ATOM 588 O O . VAL A 1 76 ? 12.706 -20.689 6.419 1.00 78.56 76 VAL A O 1
ATOM 591 N N . LEU A 1 77 ? 10.581 -21.431 6.267 1.00 71.94 77 LEU A N 1
ATOM 592 C CA . LEU A 1 77 ? 9.931 -20.182 6.654 1.00 71.94 77 LEU A CA 1
ATOM 593 C C . LEU A 1 77 ? 10.165 -19.861 8.136 1.00 71.94 77 LEU A C 1
ATOM 595 O O . LEU A 1 77 ? 10.530 -18.734 8.455 1.00 71.94 77 LEU A O 1
ATOM 599 N N . ASP A 1 78 ? 9.971 -20.843 9.020 1.00 79.44 78 ASP A N 1
ATOM 600 C CA . ASP A 1 78 ? 10.222 -20.725 10.455 1.00 79.44 78 ASP A CA 1
ATOM 601 C C . ASP A 1 78 ? 10.655 -22.079 11.043 1.00 79.44 78 ASP A C 1
ATOM 603 O O . ASP A 1 78 ? 9.945 -23.090 10.982 1.00 79.44 78 ASP A O 1
ATOM 607 N N . GLN A 1 79 ? 11.832 -22.087 11.671 1.00 86.06 79 GLN A N 1
ATOM 608 C CA . GLN A 1 79 ? 12.413 -23.277 12.278 1.00 86.06 79 GLN A CA 1
ATOM 609 C C . GLN A 1 79 ? 11.526 -23.862 13.393 1.00 86.06 79 GLN A C 1
ATOM 611 O O . GLN A 1 79 ? 11.625 -25.059 13.677 1.00 86.06 79 GLN A O 1
ATOM 616 N N . GLU A 1 80 ? 10.637 -23.080 14.013 1.00 88.94 80 GLU A N 1
ATOM 617 C CA . GLU A 1 80 ? 9.697 -23.560 15.033 1.00 88.94 80 GLU A CA 1
ATOM 618 C C . GLU A 1 80 ? 8.729 -24.625 14.494 1.00 88.94 80 GLU A C 1
ATOM 620 O O . GLU A 1 80 ? 8.398 -25.561 15.227 1.00 88.94 80 GLU A O 1
ATOM 625 N N . PHE A 1 81 ? 8.376 -24.607 13.200 1.00 89.81 81 PHE A N 1
ATOM 626 C CA . PHE A 1 81 ? 7.538 -25.657 12.602 1.00 89.81 81 PHE A CA 1
ATOM 627 C C . PHE A 1 81 ? 8.189 -27.042 12.657 1.00 89.81 81 PHE A C 1
ATOM 629 O O . PHE A 1 81 ? 7.481 -28.046 12.700 1.00 89.81 81 PHE A O 1
ATOM 636 N N . SER A 1 82 ? 9.521 -27.133 12.763 1.00 91.06 82 SER A N 1
ATOM 637 C CA . SER A 1 82 ? 10.211 -28.419 12.962 1.00 91.06 82 SER A CA 1
ATOM 638 C C . SER A 1 82 ? 9.854 -29.103 14.290 1.00 91.06 82 SER A C 1
ATOM 640 O O . SER A 1 82 ? 10.086 -30.303 14.461 1.00 91.06 82 SER A O 1
ATOM 642 N N . LYS A 1 83 ? 9.277 -28.360 15.244 1.00 91.50 83 LYS A N 1
ATOM 643 C CA . LYS A 1 83 ? 8.817 -28.896 16.527 1.00 91.50 83 LYS A CA 1
ATOM 644 C C . LYS A 1 83 ? 7.407 -29.476 16.450 1.00 91.50 83 LYS A C 1
ATOM 646 O O . LYS A 1 83 ? 7.121 -30.353 17.270 1.00 91.50 83 LYS A O 1
ATOM 651 N N . SER A 1 84 ? 6.594 -29.047 15.478 1.00 93.94 84 SER A N 1
ATOM 652 C CA . SER A 1 84 ? 5.221 -29.523 15.286 1.00 93.94 84 SER A CA 1
ATOM 653 C C . SER A 1 84 ? 5.183 -31.034 15.083 1.00 93.94 84 SER A C 1
ATOM 655 O O . SER A 1 84 ? 6.025 -31.617 14.388 1.00 93.94 84 SER A O 1
ATOM 657 N N . ARG A 1 85 ? 4.189 -31.675 15.699 1.00 92.88 85 ARG A N 1
ATOM 658 C CA . ARG A 1 85 ? 4.046 -33.126 15.658 1.00 92.88 85 ARG A CA 1
ATOM 659 C C . ARG A 1 85 ? 3.724 -33.625 14.253 1.00 92.88 85 ARG A C 1
ATOM 661 O O . ARG A 1 85 ? 4.454 -34.474 13.748 1.00 92.88 85 ARG A O 1
ATOM 668 N N . ALA A 1 86 ? 2.747 -33.016 13.578 1.00 93.25 86 ALA A N 1
ATOM 669 C CA . ALA A 1 86 ? 2.444 -33.321 12.182 1.00 93.25 86 ALA A CA 1
ATOM 670 C C . ALA A 1 86 ? 3.664 -33.164 11.261 1.00 93.25 86 ALA A C 1
ATOM 672 O O . ALA A 1 86 ? 3.909 -34.033 10.427 1.00 93.25 86 ALA A O 1
ATOM 673 N N . ILE A 1 87 ? 4.465 -32.103 11.424 1.00 93.38 87 ILE A N 1
ATOM 674 C CA . ILE A 1 87 ? 5.668 -31.886 10.601 1.00 93.38 87 ILE A CA 1
ATOM 675 C C . ILE A 1 87 ? 6.717 -32.972 10.844 1.00 93.38 87 ILE A C 1
ATOM 677 O O . ILE A 1 87 ? 7.310 -33.460 9.883 1.00 93.38 87 ILE A O 1
ATOM 681 N N . LYS A 1 88 ? 6.921 -33.405 12.095 1.00 93.81 88 LYS A N 1
ATOM 682 C CA . LYS A 1 88 ? 7.804 -34.543 12.404 1.00 93.81 88 LYS A CA 1
ATOM 683 C C . LYS A 1 88 ? 7.313 -35.824 11.738 1.00 93.81 88 LYS A C 1
ATOM 685 O O . LYS A 1 88 ? 8.101 -36.488 11.071 1.00 93.81 88 LYS A O 1
ATOM 690 N N . THR A 1 89 ? 6.018 -36.122 11.840 1.00 94.75 89 THR A N 1
ATOM 691 C CA . THR A 1 89 ? 5.417 -37.297 11.197 1.00 94.75 89 THR A CA 1
ATOM 692 C C . THR A 1 89 ? 5.557 -37.246 9.675 1.00 94.75 89 THR A C 1
ATOM 694 O O . THR A 1 89 ? 5.915 -38.250 9.066 1.00 94.75 89 THR A O 1
ATOM 697 N N . ILE A 1 90 ? 5.343 -36.085 9.044 1.00 91.81 90 ILE A N 1
ATOM 698 C CA . ILE A 1 90 ? 5.563 -35.897 7.601 1.00 91.81 90 ILE A CA 1
ATOM 699 C C . ILE A 1 90 ? 7.045 -36.094 7.259 1.00 91.81 90 ILE A C 1
ATOM 701 O O . ILE A 1 90 ? 7.369 -36.781 6.294 1.00 91.81 90 ILE A O 1
ATOM 705 N N . HIS A 1 91 ? 7.960 -35.532 8.047 1.00 90.81 91 HIS A N 1
ATOM 706 C CA . HIS A 1 91 ? 9.395 -35.655 7.799 1.00 90.81 91 HIS A CA 1
ATOM 707 C C . HIS A 1 91 ? 9.879 -37.108 7.891 1.00 90.81 91 HIS A C 1
ATOM 709 O O . HIS A 1 91 ? 10.731 -37.516 7.105 1.00 90.81 91 HIS A O 1
ATOM 715 N N . GLU A 1 92 ? 9.318 -37.897 8.808 1.00 92.88 92 GLU A N 1
ATOM 716 C CA . GLU A 1 92 ? 9.587 -39.332 8.918 1.00 92.88 92 GLU A CA 1
ATOM 717 C C . GLU A 1 92 ? 8.957 -40.124 7.763 1.00 92.88 92 GLU A C 1
ATOM 719 O O . GLU A 1 92 ? 9.640 -40.937 7.141 1.00 92.88 92 GLU A O 1
ATOM 724 N N . ALA A 1 93 ? 7.690 -39.855 7.433 1.00 91.19 93 ALA A N 1
ATOM 725 C CA . ALA A 1 93 ? 6.954 -40.569 6.388 1.00 91.19 93 ALA A CA 1
ATOM 726 C C . ALA A 1 93 ? 7.475 -40.289 4.968 1.00 91.19 93 ALA A C 1
ATOM 728 O O . ALA A 1 93 ? 7.417 -41.169 4.112 1.00 91.19 93 ALA A O 1
ATOM 729 N N . PHE A 1 94 ? 8.000 -39.086 4.719 1.00 91.00 94 PHE A N 1
ATOM 730 C CA . PHE A 1 94 ? 8.450 -38.622 3.402 1.00 91.00 94 PHE A CA 1
ATOM 731 C C . PHE A 1 94 ? 9.939 -38.264 3.376 1.00 91.00 94 PHE A C 1
ATOM 733 O O . PHE A 1 94 ? 10.369 -37.404 2.606 1.00 91.00 94 PHE A O 1
ATOM 740 N N . LYS A 1 95 ? 10.747 -38.904 4.226 1.00 90.62 95 LYS A N 1
ATOM 741 C CA . LYS A 1 95 ? 12.176 -38.592 4.371 1.00 90.62 95 LYS A CA 1
ATOM 742 C C . LYS A 1 95 ? 12.936 -38.617 3.039 1.00 90.62 95 LYS A C 1
ATOM 744 O O . LYS A 1 95 ? 13.730 -37.720 2.773 1.00 90.62 95 LYS A O 1
ATOM 749 N N . GLU A 1 96 ? 12.686 -39.622 2.201 1.00 88.69 96 GLU A N 1
ATOM 750 C CA . GLU A 1 96 ? 13.345 -39.760 0.894 1.00 88.69 96 GLU A CA 1
ATOM 751 C C . GLU A 1 96 ? 12.922 -38.663 -0.091 1.00 88.69 96 GLU A C 1
ATOM 753 O O . GLU A 1 96 ? 13.773 -38.083 -0.765 1.00 88.69 96 GLU A O 1
ATOM 758 N N . ASP A 1 97 ? 11.632 -38.319 -0.133 1.00 83.31 97 ASP A N 1
ATOM 759 C CA . ASP A 1 97 ? 11.120 -37.237 -0.980 1.00 83.31 97 ASP A CA 1
ATOM 760 C C . ASP A 1 97 ? 11.644 -35.872 -0.527 1.00 83.31 97 ASP A C 1
ATOM 762 O O . ASP A 1 97 ? 12.008 -35.045 -1.359 1.00 83.31 97 ASP A O 1
ATOM 766 N N . MET A 1 98 ? 11.741 -35.646 0.785 1.00 81.62 98 MET A N 1
ATOM 767 C CA . MET A 1 98 ? 12.333 -34.446 1.380 1.00 81.62 98 MET A CA 1
ATOM 768 C C . MET A 1 98 ? 13.808 -34.303 1.005 1.00 81.62 98 MET A C 1
ATOM 770 O O . MET A 1 98 ? 14.220 -33.239 0.543 1.00 81.62 98 MET A O 1
ATOM 774 N N . GLU A 1 99 ? 14.602 -35.369 1.146 1.00 85.62 99 GLU A N 1
ATOM 775 C CA . GLU A 1 99 ? 16.000 -35.364 0.706 1.00 85.62 99 GLU A CA 1
ATOM 776 C C . GLU A 1 99 ? 16.100 -35.131 -0.799 1.00 85.62 99 GLU A C 1
ATOM 778 O O . GLU A 1 99 ? 16.854 -34.267 -1.230 1.00 85.62 99 GLU A O 1
ATOM 783 N N . LYS A 1 100 ? 15.254 -35.775 -1.608 1.00 82.81 100 LYS A N 1
ATOM 784 C CA . LYS A 1 100 ? 15.197 -35.526 -3.051 1.00 82.81 100 LYS A CA 1
ATOM 785 C C . LYS A 1 100 ? 14.827 -34.077 -3.377 1.00 82.81 100 LYS A C 1
ATOM 787 O O . LYS A 1 100 ? 15.416 -33.503 -4.285 1.00 82.81 100 LYS A O 1
ATOM 792 N N . ILE A 1 101 ? 13.893 -33.456 -2.655 1.00 77.62 101 ILE A N 1
ATOM 793 C CA . ILE A 1 101 ? 13.538 -32.035 -2.808 1.00 77.62 101 ILE A CA 1
ATOM 794 C C . ILE A 1 101 ? 14.724 -31.140 -2.428 1.00 77.62 101 ILE A C 1
ATOM 796 O O . ILE A 1 101 ? 15.010 -30.186 -3.152 1.00 77.62 101 ILE A O 1
ATOM 800 N N . ARG A 1 102 ? 15.448 -31.451 -1.345 1.00 78.31 102 ARG A N 1
ATOM 801 C CA . ARG A 1 102 ? 16.655 -30.720 -0.917 1.00 78.31 102 ARG A CA 1
ATOM 802 C C . ARG A 1 102 ? 17.789 -30.858 -1.929 1.00 78.31 102 ARG A C 1
ATOM 804 O O . ARG A 1 102 ? 18.368 -29.846 -2.316 1.00 78.31 102 ARG A O 1
ATOM 811 N N . THR A 1 103 ? 18.057 -32.070 -2.410 1.00 76.25 103 THR A N 1
ATOM 812 C CA . THR A 1 103 ? 19.037 -32.343 -3.466 1.00 76.25 103 THR A CA 1
ATOM 813 C C . THR A 1 103 ? 18.641 -31.632 -4.752 1.00 76.25 103 THR A C 1
ATOM 815 O O . THR A 1 103 ? 19.453 -30.907 -5.304 1.00 76.25 103 THR A O 1
ATOM 818 N N . LEU A 1 104 ? 17.375 -31.705 -5.181 1.00 69.56 104 LEU A N 1
ATOM 819 C CA . LEU A 1 104 ? 16.887 -30.966 -6.348 1.00 69.56 104 LEU A CA 1
ATOM 820 C C . LEU A 1 104 ? 16.970 -29.449 -6.156 1.00 69.56 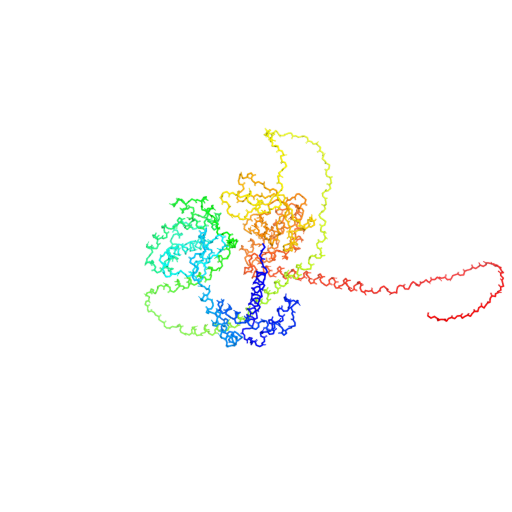104 LEU A C 1
ATOM 822 O O . LEU A 1 104 ? 17.222 -28.748 -7.128 1.00 69.56 104 LEU A O 1
ATOM 826 N N . ARG A 1 105 ? 16.786 -28.917 -4.942 1.00 64.69 105 ARG A N 1
ATOM 827 C CA . ARG A 1 105 ? 17.015 -27.493 -4.649 1.00 64.69 105 ARG A CA 1
ATOM 828 C C . ARG A 1 105 ? 18.492 -27.136 -4.816 1.00 64.69 105 ARG A C 1
ATOM 830 O O . ARG A 1 105 ? 18.777 -26.105 -5.409 1.00 64.69 105 ARG A O 1
ATOM 837 N N . GLN A 1 106 ? 19.405 -27.985 -4.348 1.00 61.16 106 GLN A N 1
ATOM 838 C CA . GLN A 1 106 ? 20.853 -27.784 -4.476 1.00 61.16 106 GLN A CA 1
ATOM 839 C C . GLN A 1 106 ? 21.361 -27.983 -5.918 1.00 61.16 106 GLN A C 1
ATOM 841 O O . GLN A 1 106 ? 22.220 -27.231 -6.362 1.00 61.16 106 GLN A O 1
ATOM 846 N N . GLU A 1 107 ? 20.805 -28.939 -6.668 1.00 53.34 107 GLU A N 1
ATOM 847 C CA . GLU A 1 107 ? 21.184 -29.266 -8.052 1.00 53.34 107 GLU A CA 1
ATOM 848 C C . GLU A 1 107 ? 20.522 -28.346 -9.092 1.00 53.34 107 GLU A C 1
ATOM 850 O O . GLU A 1 107 ? 21.158 -27.980 -10.079 1.00 53.34 107 GLU A O 1
ATOM 855 N N . LYS A 1 108 ? 19.251 -27.948 -8.897 1.00 50.78 108 LYS A N 1
ATOM 856 C CA . LYS A 1 108 ? 18.536 -27.020 -9.801 1.00 50.78 108 LYS A CA 1
ATOM 857 C C . LYS A 1 108 ? 18.803 -25.550 -9.506 1.00 50.78 108 LYS A C 1
ATOM 859 O O . LYS A 1 108 ? 18.576 -24.734 -10.396 1.00 50.78 108 LYS A O 1
ATOM 864 N N . TRP A 1 109 ? 19.364 -25.202 -8.346 1.00 44.75 109 TRP A N 1
ATOM 865 C CA . TRP A 1 109 ? 20.151 -23.970 -8.202 1.00 44.75 109 TRP A CA 1
ATOM 866 C C . TRP A 1 109 ? 21.518 -24.157 -8.876 1.00 44.75 109 TRP A C 1
ATOM 868 O O . TRP A 1 109 ? 22.574 -23.913 -8.292 1.00 44.75 109 TRP A O 1
ATOM 878 N N . GLY A 1 110 ? 21.491 -24.595 -10.139 1.00 42.56 110 GLY A N 1
ATOM 879 C CA . GLY A 1 110 ? 22.638 -24.493 -11.018 1.00 42.56 110 GLY A CA 1
ATOM 880 C C . GLY A 1 110 ? 23.096 -23.045 -10.990 1.00 42.56 110 GLY A C 1
ATOM 881 O O . GLY A 1 110 ? 22.274 -22.130 -10.982 1.00 42.56 110 GLY A O 1
ATOM 882 N N . SER A 1 111 ? 24.404 -22.845 -10.901 1.00 48.66 111 SER A N 1
ATOM 883 C CA . SER A 1 111 ? 25.035 -21.536 -10.947 1.00 48.66 111 SER A CA 1
ATOM 884 C C . SER A 1 111 ? 24.524 -20.779 -12.176 1.00 48.66 111 SER A C 1
ATOM 886 O O . SER A 1 111 ? 25.028 -20.970 -13.281 1.00 48.66 111 SER A O 1
ATOM 888 N N . VAL A 1 112 ? 23.488 -19.951 -12.015 1.00 50.53 112 VAL A N 1
ATOM 889 C CA . VAL A 1 112 ? 23.033 -19.061 -13.078 1.00 50.53 112 VAL A CA 1
ATOM 890 C C . VAL A 1 112 ? 24.114 -18.003 -13.174 1.00 50.53 112 VAL A C 1
ATOM 892 O O . VAL A 1 112 ? 24.181 -17.089 -12.359 1.00 50.53 112 VAL A O 1
ATOM 895 N N . GLN A 1 113 ? 25.036 -18.192 -14.114 1.00 56.16 113 GLN A N 1
ATOM 896 C CA . GLN A 1 113 ? 26.222 -17.346 -14.209 1.00 56.16 113 GLN A CA 1
ATOM 897 C C . GLN A 1 113 ? 25.864 -15.893 -14.548 1.00 56.16 113 GLN A C 1
ATOM 899 O O . GLN A 1 113 ? 26.644 -15.001 -14.227 1.00 56.16 113 GLN A O 1
ATOM 904 N N . LEU A 1 114 ? 24.691 -15.635 -15.143 1.00 56.47 114 LEU A N 1
ATOM 905 C CA . LEU A 1 114 ? 24.263 -14.307 -15.584 1.00 56.47 114 LEU A CA 1
ATOM 906 C C . LEU A 1 114 ? 22.730 -14.171 -15.506 1.00 56.47 114 LEU A C 1
ATOM 908 O O . LEU A 1 114 ? 22.017 -14.716 -16.342 1.00 56.47 114 LEU A O 1
ATOM 912 N N . LEU A 1 115 ? 22.227 -13.415 -14.523 1.00 70.12 115 LEU A N 1
ATOM 913 C CA . LEU A 1 115 ? 20.798 -13.071 -14.372 1.00 70.12 115 LEU A CA 1
ATOM 914 C C . LEU A 1 115 ? 20.370 -11.866 -15.240 1.00 70.12 115 LEU A C 1
ATOM 916 O O . LEU A 1 115 ? 19.207 -11.475 -15.230 1.00 70.12 115 LEU A O 1
ATOM 920 N N . GLY A 1 116 ? 21.309 -11.289 -15.995 1.00 74.25 116 GLY A N 1
ATOM 921 C CA . GLY A 1 116 ? 21.140 -10.052 -16.760 1.00 74.25 116 GLY A CA 1
ATOM 922 C C . GLY A 1 116 ? 21.893 -8.870 -16.136 1.00 74.25 116 GLY A C 1
ATOM 923 O O . GLY A 1 116 ? 22.429 -8.990 -15.030 1.00 74.25 116 GLY A O 1
ATOM 924 N N . PRO A 1 117 ? 21.994 -7.734 -16.850 1.00 80.19 117 PRO A N 1
ATOM 925 C CA . PRO A 1 117 ? 22.580 -6.522 -16.295 1.00 80.19 117 PRO A CA 1
ATOM 926 C C . PRO A 1 117 ? 21.714 -5.992 -15.147 1.00 80.19 117 PRO A C 1
ATOM 928 O O . PRO A 1 117 ? 20.485 -5.992 -15.225 1.00 80.19 117 PRO A O 1
ATOM 931 N N . ALA A 1 118 ? 22.364 -5.509 -14.089 1.00 82.00 118 ALA A N 1
ATOM 932 C CA . ALA A 1 118 ? 21.676 -4.743 -13.062 1.00 82.00 118 ALA A CA 1
ATOM 933 C C . ALA A 1 118 ? 21.235 -3.399 -13.661 1.00 82.00 118 ALA A C 1
ATOM 935 O O . ALA A 1 118 ? 22.075 -2.624 -14.121 1.00 82.00 118 ALA A O 1
ATOM 936 N N . VAL A 1 119 ? 19.932 -3.130 -13.655 1.00 84.31 119 VAL A N 1
ATOM 937 C CA . VAL A 1 119 ? 19.348 -1.887 -14.193 1.00 84.31 119 VAL A CA 1
ATOM 938 C C . VAL A 1 119 ? 19.101 -0.850 -13.104 1.00 84.31 119 VAL A C 1
ATOM 940 O O . VAL A 1 119 ? 19.139 0.352 -13.364 1.00 84.31 119 VAL A O 1
ATOM 943 N N . SER A 1 120 ? 18.908 -1.306 -11.867 1.00 82.81 120 SER A N 1
ATOM 944 C CA . SER A 1 120 ? 18.789 -0.462 -10.681 1.00 82.81 120 SER A CA 1
ATOM 945 C C . SER A 1 120 ? 19.137 -1.242 -9.417 1.00 82.81 120 SER A C 1
ATOM 947 O O . SER A 1 120 ? 19.228 -2.469 -9.420 1.00 82.81 120 SER A O 1
ATOM 949 N N . TRP A 1 121 ? 19.340 -0.519 -8.323 1.00 88.06 121 TRP A N 1
ATOM 950 C CA . TRP A 1 121 ? 19.484 -1.081 -6.987 1.00 88.06 121 TRP A CA 1
ATOM 951 C C . TRP A 1 121 ? 18.873 -0.116 -5.972 1.00 88.06 121 TRP A C 1
ATOM 953 O O . TRP A 1 121 ? 18.780 1.087 -6.231 1.00 88.06 121 TRP A O 1
ATOM 963 N N . CYS A 1 122 ? 18.465 -0.627 -4.813 1.00 81.38 122 CYS A N 1
ATOM 964 C CA . CYS A 1 122 ? 17.974 0.210 -3.721 1.00 81.38 122 CYS A CA 1
ATOM 965 C C . CYS A 1 122 ? 18.225 -0.425 -2.349 1.00 81.38 122 CYS A C 1
ATOM 967 O O . CYS A 1 122 ? 18.559 -1.606 -2.238 1.00 81.38 122 CYS A O 1
ATOM 969 N N . ILE A 1 123 ? 18.084 0.386 -1.301 1.00 83.38 123 ILE A N 1
ATOM 970 C CA . ILE A 1 123 ? 18.115 -0.049 0.095 1.00 83.38 123 ILE A CA 1
ATOM 971 C C . ILE A 1 123 ? 16.716 0.195 0.648 1.00 83.38 123 ILE A C 1
ATOM 973 O O . ILE A 1 123 ? 16.280 1.342 0.708 1.00 83.38 123 ILE A O 1
ATOM 977 N N . THR A 1 124 ? 15.998 -0.863 1.013 1.00 70.81 124 THR A N 1
ATOM 978 C CA . THR A 1 124 ? 14.562 -0.749 1.331 1.00 70.81 124 THR A CA 1
ATOM 979 C C . THR A 1 124 ? 14.220 -1.065 2.767 1.00 70.81 124 THR A C 1
ATOM 981 O O . THR A 1 124 ? 13.055 -0.959 3.140 1.00 70.81 124 THR A O 1
ATOM 984 N N . GLY A 1 125 ? 15.191 -1.508 3.560 1.00 70.81 125 GLY A N 1
ATOM 985 C CA . GLY A 1 125 ? 14.872 -1.882 4.917 1.00 70.81 125 GLY A CA 1
ATOM 986 C C . GLY A 1 125 ? 16.031 -2.213 5.821 1.00 70.81 125 GLY A C 1
ATOM 987 O O . GLY A 1 125 ? 17.191 -2.185 5.409 1.00 70.81 125 GLY A O 1
ATOM 988 N N . TYR A 1 126 ? 15.660 -2.542 7.052 1.00 68.56 126 TYR A N 1
ATOM 989 C CA . TYR A 1 126 ? 16.534 -3.045 8.093 1.00 68.56 126 TYR A CA 1
ATOM 990 C C . TYR A 1 126 ? 15.803 -4.141 8.865 1.00 68.56 126 TYR A C 1
ATOM 992 O O . TYR A 1 126 ? 14.739 -3.891 9.430 1.00 68.56 126 TYR A O 1
ATOM 1000 N N . GLU A 1 127 ? 16.336 -5.356 8.834 1.00 64.00 127 GLU A N 1
ATOM 1001 C CA . GLU A 1 127 ? 15.777 -6.513 9.532 1.00 64.00 127 GLU A CA 1
ATOM 1002 C C . GLU A 1 127 ? 16.914 -7.246 10.242 1.00 64.00 127 GLU A C 1
ATOM 1004 O O . GLU A 1 127 ? 17.966 -7.480 9.645 1.00 64.00 127 GLU A O 1
ATOM 1009 N N . GLU A 1 128 ? 16.712 -7.564 11.524 1.00 65.88 128 GLU A N 1
ATOM 1010 C CA . GLU A 1 128 ? 17.658 -8.336 12.347 1.00 65.88 128 GLU A CA 1
ATOM 1011 C C . GLU A 1 128 ? 19.101 -7.807 12.300 1.00 65.88 128 GLU A C 1
ATOM 1013 O O . GLU A 1 128 ? 20.070 -8.559 12.174 1.00 65.88 128 GLU A O 1
ATOM 1018 N N . GLY A 1 129 ? 19.272 -6.491 12.378 1.00 71.06 129 GLY A N 1
ATOM 1019 C CA . GLY A 1 129 ? 20.596 -5.899 12.346 1.00 71.06 129 GLY A CA 1
ATOM 1020 C C . GLY A 1 129 ? 21.217 -5.735 10.948 1.00 71.06 129 GLY A C 1
ATOM 1021 O O . GLY A 1 129 ? 22.361 -5.275 10.879 1.00 71.06 129 GLY A O 1
ATOM 1022 N N . ALA A 1 130 ? 20.517 -6.049 9.844 1.00 78.19 130 ALA A N 1
ATOM 1023 C CA . ALA A 1 130 ? 21.058 -5.997 8.477 1.00 78.19 130 ALA A CA 1
ATOM 1024 C C . ALA A 1 130 ? 20.214 -5.173 7.471 1.00 78.19 130 ALA A C 1
ATOM 1026 O O . ALA A 1 130 ? 18.990 -5.304 7.428 1.00 78.19 130 ALA A O 1
ATOM 1027 N N . PRO A 1 131 ? 20.834 -4.334 6.608 1.00 83.88 131 PRO A N 1
ATOM 1028 C CA . PRO A 1 131 ? 20.145 -3.622 5.541 1.00 83.88 131 PRO A CA 1
ATOM 1029 C C . PRO A 1 131 ? 19.635 -4.567 4.448 1.00 83.88 131 PRO A C 1
ATOM 1031 O O . PRO A 1 131 ? 20.348 -5.455 3.979 1.00 83.88 131 PRO A O 1
ATOM 1034 N N . HIS A 1 132 ? 18.421 -4.307 3.971 1.00 84.56 132 HIS A N 1
ATOM 1035 C CA . HIS A 1 132 ? 17.845 -4.955 2.797 1.00 84.56 132 HIS A CA 1
ATOM 1036 C C . HIS A 1 132 ? 18.289 -4.241 1.529 1.00 84.56 132 HIS A C 1
ATOM 1038 O O . HIS A 1 132 ? 17.799 -3.159 1.203 1.00 84.56 132 HIS A O 1
ATOM 1044 N N . ILE A 1 133 ? 19.230 -4.862 0.827 1.00 87.44 133 ILE A N 1
ATOM 1045 C CA . ILE A 1 133 ? 19.780 -4.381 -0.437 1.00 87.44 133 ILE A CA 1
ATOM 1046 C C . ILE A 1 133 ? 19.119 -5.151 -1.572 1.00 87.44 133 ILE A C 1
ATOM 1048 O O . ILE A 1 133 ? 19.196 -6.376 -1.602 1.00 87.44 133 ILE A O 1
ATOM 1052 N N . TRP A 1 134 ? 18.542 -4.443 -2.534 1.00 85.56 134 TRP A N 1
ATOM 1053 C CA . TRP A 1 134 ? 17.932 -5.043 -3.714 1.00 85.56 134 TRP A CA 1
ATOM 1054 C C . TRP A 1 134 ? 18.692 -4.675 -4.972 1.00 85.56 134 TRP A C 1
ATOM 1056 O O . TRP A 1 134 ? 19.190 -3.557 -5.104 1.00 85.56 134 TRP A O 1
ATOM 1066 N N . VAL A 1 135 ? 18.729 -5.610 -5.912 1.00 86.44 135 VAL A N 1
ATOM 1067 C CA . VAL A 1 135 ? 19.231 -5.415 -7.268 1.00 86.44 135 VAL A CA 1
ATOM 1068 C C . VAL A 1 135 ? 18.126 -5.805 -8.233 1.00 86.44 135 VAL A C 1
ATOM 1070 O O . VAL A 1 135 ? 17.580 -6.901 -8.137 1.00 86.44 135 VAL A O 1
ATOM 1073 N N . SER A 1 136 ? 17.820 -4.916 -9.168 1.00 82.19 136 SER A N 1
ATOM 1074 C CA . SER A 1 136 ? 16.836 -5.155 -10.218 1.00 82.19 136 SER A CA 1
ATOM 1075 C C . SER A 1 136 ? 17.511 -5.469 -11.529 1.00 82.19 136 SER A C 1
ATOM 1077 O O . SER A 1 136 ? 18.536 -4.885 -11.887 1.00 82.19 136 SER A O 1
ATOM 1079 N N . THR A 1 137 ? 16.862 -6.344 -12.276 1.00 83.75 137 THR A N 1
ATOM 1080 C CA . THR A 1 137 ? 17.098 -6.564 -13.704 1.00 83.75 137 THR A CA 1
ATOM 1081 C C . THR A 1 137 ? 15.885 -6.060 -14.484 1.00 83.75 137 THR A C 1
ATOM 1083 O O . THR A 1 137 ? 14.892 -5.663 -13.879 1.00 83.75 137 THR A O 1
ATOM 1086 N N . ASP A 1 138 ? 15.921 -6.118 -15.815 1.00 75.62 138 ASP A N 1
ATOM 1087 C CA . ASP A 1 138 ? 14.738 -5.826 -16.643 1.00 75.62 138 ASP A CA 1
ATOM 1088 C C . ASP A 1 138 ? 13.551 -6.774 -16.373 1.00 75.62 138 ASP A C 1
ATOM 1090 O O . ASP A 1 138 ? 12.440 -6.516 -16.830 1.00 75.62 138 ASP A O 1
ATOM 1094 N N . TYR A 1 139 ? 13.779 -7.878 -15.653 1.00 70.31 139 TYR A N 1
ATOM 1095 C CA . TYR A 1 139 ? 12.783 -8.924 -15.430 1.00 70.31 139 TYR A CA 1
ATOM 1096 C C . TYR A 1 139 ? 12.274 -8.973 -13.992 1.00 70.31 139 TYR A C 1
ATOM 1098 O O . TYR A 1 139 ? 11.069 -9.098 -13.788 1.00 70.31 139 TYR A O 1
ATOM 1106 N N . VAL A 1 140 ? 13.175 -8.941 -13.002 1.00 74.25 140 VAL A N 1
ATOM 1107 C CA . VAL A 1 140 ? 12.819 -9.187 -11.595 1.00 74.25 140 VAL A CA 1
ATOM 1108 C C . VAL A 1 140 ? 13.729 -8.481 -10.579 1.00 74.25 140 VAL A C 1
ATOM 1110 O O . VAL A 1 140 ? 14.891 -8.153 -10.858 1.00 74.25 140 VAL A O 1
ATOM 1113 N N . ASP A 1 141 ? 13.140 -8.330 -9.390 1.00 78.12 141 ASP A N 1
ATOM 1114 C CA . ASP A 1 141 ? 13.656 -8.047 -8.045 1.00 78.12 141 ASP A CA 1
ATOM 1115 C C . ASP A 1 141 ? 14.542 -9.113 -7.392 1.00 78.12 141 ASP A C 1
ATOM 1117 O O . ASP A 1 141 ? 14.037 -10.197 -7.109 1.00 78.12 141 ASP A O 1
ATOM 1121 N N . TYR A 1 142 ? 15.796 -8.824 -7.034 1.00 83.06 142 TYR A N 1
ATOM 1122 C CA . TYR A 1 142 ? 16.613 -9.718 -6.202 1.00 83.06 142 TYR A CA 1
ATOM 1123 C C . TYR A 1 142 ? 17.004 -9.068 -4.874 1.00 83.06 142 TYR A C 1
ATOM 1125 O O . TYR A 1 142 ? 17.717 -8.068 -4.860 1.00 83.06 142 TYR A O 1
ATOM 1133 N N . LEU A 1 143 ? 16.616 -9.679 -3.751 1.00 84.56 143 LEU A N 1
ATOM 1134 C CA . LEU A 1 143 ? 17.113 -9.310 -2.422 1.00 84.56 143 LEU A CA 1
ATOM 1135 C C . LEU A 1 143 ? 18.492 -9.928 -2.189 1.00 84.56 143 LEU A C 1
ATOM 1137 O O . LEU A 1 143 ? 18.640 -11.146 -2.057 1.00 84.56 143 LEU A O 1
ATOM 1141 N N . CYS A 1 144 ? 19.515 -9.085 -2.097 1.00 86.56 144 CYS A N 1
ATOM 1142 C CA . CYS A 1 144 ? 20.858 -9.503 -1.740 1.00 86.56 144 CYS A CA 1
ATOM 1143 C C . CYS A 1 144 ? 20.897 -9.917 -0.267 1.00 86.56 144 CYS A C 1
ATOM 1145 O O . CYS A 1 144 ? 20.793 -9.086 0.633 1.00 86.56 144 CYS A O 1
ATOM 1147 N N . ARG A 1 145 ? 21.078 -11.218 -0.026 1.00 84.19 145 ARG A N 1
ATOM 1148 C CA . ARG A 1 145 ? 21.314 -11.772 1.311 1.00 84.19 145 ARG A CA 1
ATOM 1149 C C . ARG A 1 145 ? 22.818 -11.902 1.564 1.00 84.19 145 ARG A C 1
ATOM 1151 O O . ARG A 1 145 ? 23.497 -10.926 1.865 1.00 84.19 145 ARG A O 1
ATOM 1158 N N . LYS A 1 146 ? 23.369 -13.106 1.415 1.00 85.56 146 LYS A N 1
ATOM 1159 C CA . LYS A 1 146 ? 24.778 -13.392 1.699 1.00 85.56 146 LYS A CA 1
ATOM 1160 C C . LYS A 1 146 ? 25.620 -13.308 0.418 1.00 85.56 146 LYS A C 1
ATOM 1162 O O . LYS A 1 146 ? 25.325 -14.046 -0.521 1.00 85.56 146 LYS A O 1
ATOM 1167 N N . PRO A 1 147 ? 26.677 -12.474 0.360 1.00 88.19 147 PRO A N 1
ATOM 1168 C CA . PRO A 1 147 ? 27.570 -12.453 -0.794 1.00 88.19 147 PRO A CA 1
ATOM 1169 C C . PRO A 1 147 ? 28.412 -13.734 -0.853 1.00 88.19 147 PRO A C 1
ATOM 1171 O O . PRO A 1 147 ? 28.751 -14.319 0.182 1.00 88.19 147 PRO A O 1
ATOM 1174 N N . ASN A 1 148 ? 28.813 -14.135 -2.062 1.00 84.94 148 ASN A N 1
ATOM 1175 C CA . ASN A 1 148 ? 29.848 -15.155 -2.239 1.00 84.94 148 ASN A CA 1
ATOM 1176 C C . ASN A 1 148 ? 31.170 -14.678 -1.597 1.00 84.94 148 ASN A C 1
ATOM 1178 O O . ASN A 1 148 ? 31.439 -13.475 -1.555 1.00 84.94 148 ASN A O 1
ATOM 1182 N N . ALA A 1 149 ? 31.992 -15.608 -1.108 1.00 89.12 149 ALA A N 1
ATOM 1183 C CA . ALA A 1 149 ? 33.291 -15.345 -0.494 1.00 89.12 149 ALA A CA 1
ATOM 1184 C C . ALA A 1 149 ? 34.171 -14.434 -1.366 1.00 89.12 149 ALA A C 1
ATOM 1186 O O . ALA A 1 149 ? 34.719 -13.462 -0.851 1.00 89.12 149 ALA A O 1
ATOM 1187 N N . ASP A 1 150 ? 34.201 -14.678 -2.678 1.00 89.62 150 ASP A N 1
ATOM 1188 C CA . ASP A 1 150 ? 35.004 -13.900 -3.630 1.00 89.62 150 ASP A CA 1
ATOM 1189 C C . ASP A 1 150 ? 34.478 -12.469 -3.829 1.00 89.62 150 ASP A C 1
ATOM 1191 O O . ASP A 1 150 ? 35.247 -11.543 -4.080 1.00 89.62 150 ASP A O 1
ATOM 1195 N N . TYR A 1 151 ? 33.165 -12.259 -3.676 1.00 90.12 151 TYR A N 1
ATOM 1196 C CA . TYR A 1 151 ? 32.535 -10.941 -3.813 1.00 90.12 151 TYR A CA 1
ATOM 1197 C C . TYR A 1 151 ? 32.466 -10.167 -2.487 1.00 90.12 151 TYR A C 1
ATOM 1199 O O . TYR A 1 151 ? 32.292 -8.947 -2.472 1.00 90.12 151 TYR A O 1
ATOM 1207 N N . LYS A 1 152 ? 32.633 -10.854 -1.351 1.00 90.06 152 LYS A N 1
ATOM 1208 C CA . LYS A 1 152 ? 32.542 -10.276 -0.004 1.00 90.06 152 LYS A CA 1
ATOM 1209 C C . LYS A 1 152 ? 33.424 -9.029 0.200 1.00 90.06 152 LYS A C 1
ATOM 1211 O O . LYS A 1 152 ? 32.915 -8.087 0.809 1.00 90.06 152 LYS A O 1
ATOM 1216 N N . PRO A 1 153 ? 34.675 -8.949 -0.304 1.00 91.88 153 PRO A N 1
ATOM 1217 C CA . PRO A 1 153 ? 35.495 -7.741 -0.171 1.00 91.88 153 PRO A CA 1
ATOM 1218 C C . PRO A 1 153 ? 34.906 -6.508 -0.869 1.00 91.88 153 PRO A C 1
ATOM 1220 O O . PRO A 1 153 ? 35.101 -5.396 -0.392 1.00 91.88 153 PRO A O 1
ATOM 1223 N N . PHE A 1 154 ? 34.160 -6.698 -1.961 1.00 89.69 154 PHE A N 1
ATOM 1224 C CA . PHE A 1 154 ? 33.498 -5.619 -2.703 1.00 89.69 154 PHE A CA 1
ATOM 1225 C C . PHE A 1 154 ? 32.138 -5.261 -2.101 1.00 89.69 154 PHE A C 1
ATOM 1227 O O . PHE A 1 154 ? 31.768 -4.090 -2.045 1.00 89.69 154 PHE A O 1
ATOM 1234 N N . PHE A 1 155 ? 31.403 -6.265 -1.613 1.00 90.12 155 PHE A N 1
ATOM 1235 C CA . PHE A 1 155 ? 30.102 -6.063 -0.981 1.00 90.12 155 PHE A CA 1
ATOM 1236 C C . PHE A 1 155 ? 30.214 -5.391 0.389 1.00 90.12 155 PHE A C 1
ATOM 1238 O O . PHE A 1 155 ? 29.365 -4.574 0.732 1.00 90.12 155 PHE A O 1
ATOM 1245 N N . LYS A 1 156 ? 31.260 -5.698 1.170 1.00 90.88 156 LYS A N 1
ATOM 1246 C CA . LYS A 1 156 ? 31.417 -5.185 2.539 1.00 90.88 156 LYS A CA 1
ATOM 1247 C C . LYS A 1 156 ? 31.372 -3.644 2.610 1.00 90.88 156 LYS A C 1
ATOM 1249 O O . LYS A 1 156 ? 30.521 -3.149 3.343 1.00 90.88 156 LYS A O 1
ATOM 1254 N N . PRO A 1 157 ? 32.157 -2.873 1.832 1.00 90.00 157 PRO A N 1
ATOM 1255 C CA . PRO A 1 157 ? 32.065 -1.410 1.853 1.00 90.00 157 PRO A CA 1
ATOM 1256 C C . PRO A 1 157 ? 30.682 -0.879 1.456 1.00 90.00 157 PRO A C 1
ATOM 1258 O O . PRO A 1 157 ? 30.216 0.126 1.984 1.00 90.00 157 PRO A O 1
ATOM 1261 N N . PHE A 1 158 ? 30.005 -1.542 0.514 1.00 90.44 158 PHE A N 1
ATOM 1262 C CA . PHE A 1 158 ? 28.658 -1.149 0.110 1.00 90.44 158 PHE A CA 1
ATOM 1263 C C . PHE A 1 158 ? 27.632 -1.407 1.223 1.00 90.44 158 PHE A C 1
ATOM 1265 O O . PHE A 1 158 ? 26.817 -0.538 1.524 1.00 90.44 158 PHE A O 1
ATOM 1272 N N . TYR A 1 159 ? 27.723 -2.559 1.886 1.00 90.00 159 TYR A N 1
ATOM 1273 C CA . TYR A 1 159 ? 26.918 -2.895 3.057 1.00 90.00 159 TYR A CA 1
ATOM 1274 C C . TYR A 1 159 ? 27.129 -1.893 4.200 1.00 90.00 159 TYR A C 1
ATOM 1276 O O . TYR A 1 159 ? 26.162 -1.415 4.790 1.00 90.00 159 TYR A O 1
ATOM 1284 N N . GLU A 1 160 ? 28.382 -1.516 4.473 1.00 91.25 160 GLU A N 1
ATOM 1285 C CA . GLU A 1 160 ? 28.718 -0.523 5.497 1.00 91.25 160 GLU A CA 1
ATOM 1286 C C . GLU A 1 160 ? 28.092 0.851 5.184 1.00 91.25 160 GLU A C 1
ATOM 1288 O O . GLU A 1 160 ? 27.575 1.527 6.076 1.00 91.25 160 GLU A O 1
ATOM 1293 N N . LYS A 1 161 ? 28.069 1.261 3.908 1.00 91.88 161 LYS A N 1
ATOM 1294 C CA . LYS A 1 161 ? 27.366 2.479 3.459 1.00 91.88 161 LYS A CA 1
ATOM 1295 C C . LYS A 1 161 ? 25.851 2.365 3.580 1.00 91.88 161 LYS A C 1
ATOM 1297 O O . LYS A 1 161 ? 25.202 3.329 3.987 1.00 91.88 161 LYS A O 1
ATOM 1302 N N . ALA A 1 162 ? 25.284 1.215 3.222 1.00 90.88 162 ALA A N 1
ATOM 1303 C CA . ALA A 1 162 ? 23.847 0.986 3.305 1.00 90.88 162 ALA A CA 1
ATOM 1304 C C . ALA A 1 162 ? 23.361 1.089 4.753 1.00 90.88 162 ALA A C 1
ATOM 1306 O O . ALA A 1 162 ? 22.415 1.815 5.044 1.00 90.88 162 ALA A O 1
ATOM 1307 N N . MET A 1 163 ? 24.083 0.452 5.671 1.00 90.25 163 MET A N 1
ATOM 1308 C CA . MET A 1 163 ? 23.852 0.560 7.108 1.00 90.25 163 MET A CA 1
ATOM 1309 C C . MET A 1 163 ? 23.927 2.006 7.610 1.00 90.25 163 MET A C 1
ATOM 1311 O O . MET A 1 163 ? 23.083 2.425 8.395 1.00 90.25 163 MET A O 1
ATOM 1315 N N . LEU A 1 164 ? 24.911 2.788 7.148 1.00 92.88 164 LEU A N 1
ATOM 1316 C CA . LEU A 1 164 ? 25.022 4.197 7.523 1.00 92.88 164 LEU A CA 1
ATOM 1317 C C . LEU A 1 164 ? 23.780 4.994 7.105 1.00 92.88 164 LEU A C 1
ATOM 1319 O O . LEU A 1 164 ? 23.299 5.816 7.882 1.00 92.88 164 LEU A O 1
ATOM 1323 N N . CYS A 1 165 ? 23.225 4.718 5.921 1.00 92.69 165 CYS A N 1
ATOM 1324 C CA . CYS A 1 165 ? 21.975 5.336 5.475 1.00 92.69 165 CYS A CA 1
ATOM 1325 C C . CYS A 1 165 ? 20.809 4.975 6.401 1.00 92.69 165 CYS A C 1
ATOM 1327 O O . CYS A 1 165 ? 20.040 5.855 6.781 1.00 92.69 165 CYS A O 1
ATOM 1329 N N . ILE A 1 166 ? 20.719 3.706 6.815 1.00 89.19 166 ILE A N 1
ATOM 1330 C CA . ILE A 1 166 ? 19.697 3.241 7.760 1.00 89.19 166 ILE A CA 1
ATOM 1331 C C . ILE A 1 166 ? 19.822 3.956 9.107 1.00 89.19 166 ILE A C 1
ATOM 1333 O O . ILE A 1 166 ? 18.840 4.483 9.627 1.00 89.19 166 ILE A O 1
ATOM 1337 N N . ARG A 1 167 ? 21.030 4.011 9.680 1.00 91.06 167 ARG A N 1
ATOM 1338 C CA . ARG A 1 167 ? 21.237 4.668 10.978 1.00 91.06 167 ARG A CA 1
ATOM 1339 C C . ARG A 1 167 ? 20.949 6.165 10.898 1.00 91.06 167 ARG A C 1
ATOM 1341 O O . ARG A 1 167 ? 20.298 6.706 11.788 1.00 91.06 167 ARG A O 1
ATOM 1348 N N . ALA A 1 168 ? 21.342 6.825 9.809 1.00 93.06 168 ALA A N 1
ATOM 1349 C CA . ALA A 1 168 ? 21.014 8.231 9.575 1.00 93.06 168 ALA A CA 1
ATOM 1350 C C . ALA A 1 168 ? 19.503 8.457 9.493 1.00 93.06 168 ALA A C 1
ATOM 1352 O O . ALA A 1 168 ? 18.989 9.367 10.145 1.00 93.06 168 ALA A O 1
ATOM 1353 N N . PHE A 1 169 ? 18.791 7.595 8.764 1.00 90.69 169 PHE A N 1
ATOM 1354 C CA . PHE A 1 169 ? 17.335 7.619 8.706 1.00 90.69 169 PHE A CA 1
ATOM 1355 C C . PHE A 1 169 ? 16.719 7.535 10.112 1.00 90.69 169 PHE A C 1
ATOM 1357 O O . PHE A 1 169 ? 15.865 8.358 10.441 1.00 90.69 169 PHE A O 1
ATOM 1364 N N .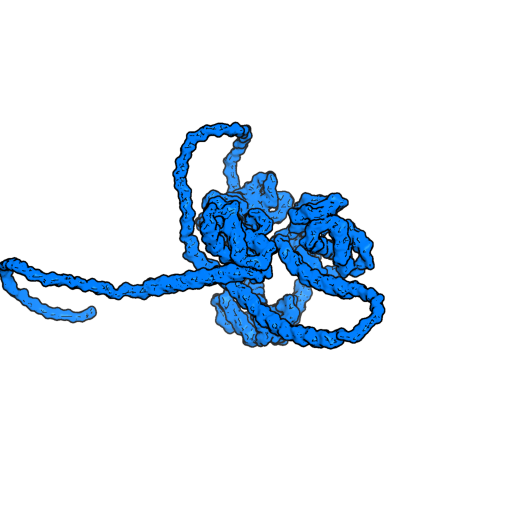 HIS A 1 170 ? 17.171 6.607 10.966 1.00 87.00 170 HIS A N 1
ATOM 1365 C CA . HIS A 1 170 ? 16.647 6.465 12.333 1.00 87.00 170 HIS A CA 1
ATOM 1366 C C . HIS A 1 170 ? 16.919 7.689 13.196 1.00 87.00 170 HIS A C 1
ATOM 1368 O O . HIS A 1 170 ? 15.999 8.222 13.814 1.00 87.00 170 HIS A O 1
ATOM 1374 N N . VAL A 1 171 ? 18.167 8.162 13.211 1.00 92.69 171 VAL A N 1
ATOM 1375 C CA . VAL A 1 171 ? 18.568 9.303 14.037 1.00 92.69 171 VAL A CA 1
ATOM 1376 C C . VAL A 1 171 ? 17.774 10.557 13.657 1.00 92.69 171 VAL A C 1
ATOM 1378 O O . VAL A 1 171 ? 17.279 11.253 14.543 1.00 92.69 171 VAL A O 1
ATOM 1381 N N . ILE A 1 172 ? 17.596 10.818 12.359 1.00 91.81 172 ILE A N 1
ATOM 1382 C CA . ILE A 1 172 ? 16.845 11.983 11.868 1.00 91.81 172 ILE A CA 1
ATOM 1383 C C . ILE A 1 172 ? 15.345 11.807 12.095 1.00 91.81 172 ILE A C 1
ATOM 1385 O O . ILE A 1 172 ? 14.674 12.750 12.496 1.00 91.81 172 ILE A O 1
ATOM 1389 N N . SER A 1 173 ? 14.799 10.610 11.884 1.00 85.50 173 SER A N 1
ATOM 1390 C CA . SER A 1 173 ? 13.369 10.362 12.110 1.00 85.50 173 SER A CA 1
ATOM 1391 C C . SER A 1 173 ? 12.989 10.510 13.585 1.00 85.50 173 SER A C 1
ATOM 1393 O O . SER A 1 173 ? 11.915 11.019 13.893 1.00 85.50 173 SER A O 1
ATOM 1395 N N . ALA A 1 174 ? 13.874 10.104 14.501 1.00 87.06 174 ALA A N 1
ATOM 1396 C CA . ALA A 1 174 ? 13.671 10.236 15.943 1.00 87.06 174 ALA A CA 1
ATOM 1397 C C . ALA A 1 174 ? 13.934 11.658 16.467 1.00 87.06 174 ALA A C 1
ATOM 1399 O O . ALA A 1 174 ? 13.427 12.042 17.520 1.00 87.06 174 ALA A O 1
ATOM 1400 N N . SER A 1 175 ? 14.768 12.441 15.786 1.00 91.94 175 SER A N 1
ATOM 1401 C CA . SER A 1 175 ? 15.107 13.811 16.180 1.00 91.94 175 SER A CA 1
ATOM 1402 C C . SER A 1 175 ? 15.239 14.685 14.924 1.00 91.94 175 SER A C 1
ATOM 1404 O O . SER A 1 175 ? 16.349 14.923 14.448 1.00 91.94 175 SER A O 1
ATOM 1406 N N . PRO A 1 176 ? 14.113 15.152 14.356 1.00 90.69 176 PRO A N 1
ATOM 1407 C CA . PRO A 1 176 ? 14.109 15.791 13.038 1.00 90.69 176 PRO A CA 1
ATOM 1408 C C . PRO A 1 176 ? 14.766 17.174 12.996 1.00 90.69 176 PRO A C 1
ATOM 1410 O O . PRO A 1 176 ? 15.187 17.623 11.930 1.00 90.69 176 PRO A O 1
ATOM 1413 N N . ASP A 1 177 ? 14.880 17.823 14.152 1.00 92.81 177 ASP A N 1
ATOM 1414 C CA . ASP A 1 177 ? 15.425 19.175 14.302 1.00 92.81 177 ASP A CA 1
ATOM 1415 C C . ASP A 1 177 ? 16.921 19.168 14.654 1.00 92.81 177 ASP A C 1
ATOM 1417 O O . ASP A 1 177 ? 17.464 20.164 15.124 1.00 92.81 177 ASP A O 1
ATOM 1421 N N . LEU A 1 178 ? 17.601 18.031 14.457 1.00 94.38 178 LEU A N 1
ATOM 1422 C CA . LEU A 1 178 ? 19.033 17.923 14.710 1.00 94.38 178 LEU A CA 1
ATOM 1423 C C . LEU A 1 178 ? 19.832 18.851 13.803 1.00 94.38 178 LEU A C 1
ATOM 1425 O O . LEU A 1 178 ? 19.756 18.762 12.571 1.00 94.38 178 LEU A O 1
ATOM 1429 N N . GLU A 1 179 ? 20.685 19.649 14.437 1.00 97.06 179 GLU A N 1
ATOM 1430 C CA . GLU A 1 179 ? 21.764 20.366 13.774 1.00 97.06 179 GLU A CA 1
ATOM 1431 C C . GLU A 1 179 ? 22.839 19.397 13.268 1.00 97.06 179 GLU A C 1
ATOM 1433 O O . GLU A 1 179 ? 22.985 18.267 13.748 1.00 97.06 179 GLU A O 1
ATOM 1438 N N . PHE A 1 180 ? 23.614 19.846 12.281 1.00 96.25 180 PHE A N 1
ATOM 1439 C CA . PHE A 1 180 ? 24.611 19.023 11.591 1.00 96.25 180 PHE A CA 1
ATOM 1440 C C . PHE A 1 180 ? 25.587 18.316 12.547 1.00 96.25 180 PHE A C 1
ATOM 1442 O O . PHE A 1 180 ? 25.778 17.103 12.441 1.00 96.25 180 PHE A O 1
ATOM 1449 N N . ASP A 1 181 ? 26.171 19.044 13.501 1.00 96.31 181 ASP A N 1
ATOM 1450 C CA . ASP A 1 181 ? 27.166 18.482 14.423 1.00 96.31 181 ASP A CA 1
ATOM 1451 C C . ASP A 1 181 ? 26.547 17.462 15.392 1.00 96.31 181 ASP A C 1
ATOM 1453 O O . ASP A 1 181 ? 27.163 16.439 15.708 1.00 96.31 181 ASP A O 1
ATOM 1457 N N . GLU A 1 182 ? 25.300 17.686 15.823 1.00 96.75 182 GLU A N 1
ATOM 1458 C CA . GLU A 1 182 ? 24.602 16.758 16.712 1.00 96.75 182 GLU A CA 1
ATOM 1459 C C . GLU A 1 182 ? 24.220 15.463 15.985 1.00 96.75 182 GLU A C 1
ATOM 1461 O O . GLU A 1 182 ? 24.410 14.373 16.538 1.00 96.75 182 GLU A O 1
ATOM 1466 N N . LEU A 1 183 ? 23.758 15.566 14.731 1.00 96.38 183 LEU A N 1
ATOM 1467 C CA . LEU A 1 183 ? 23.533 14.408 13.865 1.00 96.38 183 LEU A CA 1
ATOM 1468 C C . LEU A 1 183 ? 24.817 13.588 13.722 1.00 96.38 183 LEU A C 1
ATOM 1470 O O . LEU A 1 183 ? 24.803 12.378 13.942 1.00 96.38 183 LEU A O 1
ATOM 1474 N N . CYS A 1 184 ? 25.928 14.242 13.384 1.00 96.19 184 CYS A N 1
ATOM 1475 C CA . CYS A 1 184 ? 27.193 13.558 13.153 1.00 96.19 184 CYS A CA 1
ATOM 1476 C C . CYS A 1 184 ? 27.690 12.838 14.418 1.00 96.19 184 CYS A C 1
ATOM 1478 O O . CYS A 1 184 ? 28.081 11.673 14.352 1.00 96.19 184 CYS A O 1
ATOM 1480 N N . ARG A 1 185 ? 27.602 13.477 15.592 1.00 95.25 185 ARG A N 1
ATOM 1481 C CA . ARG A 1 185 ? 27.960 12.842 16.871 1.00 95.25 185 ARG A CA 1
ATOM 1482 C C . ARG A 1 185 ? 27.081 11.626 17.177 1.00 95.25 185 ARG A C 1
ATOM 1484 O O . ARG A 1 185 ? 27.595 10.587 17.587 1.00 95.25 185 ARG A O 1
ATOM 1491 N N . LYS A 1 186 ? 25.760 11.737 16.986 1.00 95.81 186 LYS A N 1
ATOM 1492 C CA . LYS A 1 186 ? 24.830 10.615 17.197 1.00 95.81 186 LYS A CA 1
ATOM 1493 C C . LYS A 1 186 ? 25.123 9.461 16.240 1.00 95.81 186 LYS A C 1
ATOM 1495 O O . LYS A 1 186 ? 25.131 8.317 16.679 1.00 95.81 186 LYS A O 1
ATOM 1500 N N . LEU A 1 187 ? 25.410 9.756 14.973 1.00 95.06 187 LEU A N 1
ATOM 1501 C CA . LEU A 1 187 ? 25.728 8.738 13.976 1.00 95.06 187 LEU A CA 1
ATOM 1502 C C . LEU A 1 187 ? 27.029 7.999 14.275 1.00 95.06 187 LEU A C 1
ATOM 1504 O O . LEU A 1 187 ? 27.046 6.778 14.164 1.00 95.06 187 LEU A O 1
ATOM 1508 N N . VAL A 1 188 ? 28.089 8.694 14.701 1.00 95.12 188 VAL A N 1
ATOM 1509 C CA . VAL A 1 188 ? 29.340 8.034 15.116 1.00 95.12 188 VAL A CA 1
ATOM 1510 C C . VAL A 1 188 ? 29.083 7.035 16.238 1.00 95.12 188 VAL A C 1
ATOM 1512 O O . VAL A 1 188 ? 29.499 5.884 16.134 1.00 95.12 188 VAL A O 1
ATOM 1515 N N . LEU A 1 189 ? 28.340 7.441 17.270 1.00 92.81 189 LEU A N 1
ATOM 1516 C CA . LEU A 1 189 ? 28.027 6.570 18.406 1.00 92.81 189 LEU A CA 1
ATOM 1517 C C . LEU A 1 189 ? 27.125 5.387 18.031 1.00 92.81 189 LEU A C 1
ATOM 1519 O O . LEU A 1 189 ? 27.218 4.335 18.658 1.00 92.81 189 LEU A O 1
ATOM 1523 N N . ASP A 1 190 ? 26.252 5.549 17.036 1.00 89.88 190 ASP A N 1
ATOM 1524 C CA . ASP A 1 190 ? 25.357 4.479 16.585 1.00 89.88 190 ASP A CA 1
ATOM 1525 C C . ASP A 1 190 ? 26.057 3.482 15.648 1.00 89.88 190 ASP A C 1
ATOM 1527 O O . ASP A 1 190 ? 25.773 2.286 15.668 1.00 89.88 190 ASP A O 1
ATOM 1531 N N . ILE A 1 191 ? 27.019 3.961 14.857 1.00 90.12 191 ILE A N 1
ATOM 1532 C CA . ILE A 1 191 ? 27.752 3.169 13.864 1.00 90.12 191 ILE A CA 1
ATOM 1533 C C . ILE A 1 191 ? 28.936 2.420 14.466 1.00 90.12 191 ILE A C 1
ATOM 1535 O O . ILE A 1 191 ? 29.198 1.289 14.058 1.00 90.12 191 ILE A O 1
ATOM 1539 N N . LEU A 1 192 ? 29.631 3.018 15.435 1.00 90.81 192 LEU A N 1
ATOM 1540 C CA . LEU A 1 192 ? 30.787 2.415 16.098 1.00 90.81 192 LEU A CA 1
ATOM 1541 C C . LEU A 1 192 ? 30.540 0.961 16.569 1.00 90.81 192 LEU A C 1
ATOM 1543 O O . LEU A 1 192 ? 31.373 0.112 16.263 1.00 90.81 192 LEU A O 1
ATOM 1547 N N . PRO A 1 193 ? 29.416 0.608 17.232 1.00 87.31 193 PRO A N 1
ATOM 1548 C CA . PRO A 1 193 ? 29.164 -0.776 17.648 1.00 87.31 193 PRO A CA 1
ATOM 1549 C C . PRO A 1 193 ? 28.731 -1.711 16.507 1.00 87.31 193 PRO A C 1
ATOM 1551 O O . PRO A 1 193 ? 28.672 -2.920 16.715 1.00 87.31 193 PRO A O 1
ATOM 1554 N N . CYS A 1 194 ? 28.392 -1.186 15.326 1.00 82.62 194 CYS A N 1
ATOM 1555 C CA . CYS A 1 194 ? 27.864 -1.983 14.216 1.00 82.62 194 CYS A CA 1
ATOM 1556 C C . CYS A 1 194 ? 28.959 -2.644 13.370 1.00 82.62 194 CYS A C 1
ATOM 1558 O O . CYS A 1 194 ? 28.664 -3.566 12.607 1.00 82.62 194 CYS A O 1
ATOM 1560 N N . PHE A 1 195 ? 30.205 -2.169 13.460 1.00 82.06 195 PHE A N 1
ATOM 1561 C CA . PHE A 1 195 ? 31.283 -2.628 12.593 1.00 82.06 195 PHE A CA 1
ATOM 1562 C C . PHE A 1 195 ? 32.560 -2.929 13.355 1.00 82.06 195 PHE A C 1
ATOM 1564 O O . PHE A 1 195 ? 33.191 -2.037 13.911 1.00 82.06 195 PHE A O 1
ATOM 1571 N N . ASP A 1 196 ? 33.046 -4.157 13.195 1.00 80.25 196 ASP A N 1
ATOM 1572 C CA . ASP A 1 196 ? 34.380 -4.560 13.656 1.00 80.25 196 ASP A CA 1
ATOM 1573 C C . ASP A 1 196 ? 35.516 -3.800 12.937 1.00 80.25 196 ASP A C 1
ATOM 1575 O O . ASP A 1 196 ? 36.684 -3.894 13.312 1.00 80.25 196 ASP A O 1
ATOM 1579 N N . THR A 1 197 ? 35.193 -3.085 11.851 1.00 78.44 197 THR A N 1
ATOM 1580 C CA . THR A 1 197 ? 36.152 -2.323 11.041 1.00 78.44 197 THR A CA 1
ATOM 1581 C C . THR A 1 197 ? 36.664 -1.076 11.772 1.00 78.44 197 THR A C 1
ATOM 1583 O O . THR A 1 197 ? 37.814 -0.686 11.557 1.00 78.44 197 THR A O 1
ATOM 1586 N N . PHE A 1 198 ? 35.847 -0.451 12.627 1.00 85.12 198 PHE A N 1
ATOM 1587 C CA . PHE A 1 198 ? 36.197 0.807 13.289 1.00 85.12 198 PHE A CA 1
ATOM 1588 C C . PHE A 1 198 ? 36.699 0.554 14.709 1.00 85.12 198 PHE A C 1
ATOM 1590 O O . PHE A 1 198 ? 36.076 -0.165 15.484 1.00 85.12 198 PHE A O 1
ATOM 1597 N N . LYS A 1 199 ? 37.858 1.126 15.047 1.00 85.50 199 LYS A N 1
ATOM 1598 C CA . LYS A 1 199 ? 38.517 0.899 16.345 1.00 85.50 199 LYS A CA 1
ATOM 1599 C C . LYS A 1 199 ? 38.234 2.003 17.358 1.00 85.50 199 LYS A C 1
ATOM 1601 O O . LYS A 1 199 ? 38.406 1.784 18.553 1.00 85.50 199 LYS A O 1
ATOM 1606 N N . ASP A 1 200 ? 37.824 3.171 16.877 1.00 91.81 200 ASP A N 1
ATOM 1607 C CA . ASP A 1 200 ? 37.660 4.384 17.666 1.00 91.81 200 ASP A CA 1
ATOM 1608 C C . ASP A 1 200 ? 36.676 5.358 16.987 1.00 91.81 200 ASP A C 1
ATOM 1610 O O . ASP A 1 200 ? 36.252 5.180 15.837 1.00 91.81 200 ASP A O 1
ATOM 1614 N N . GLU A 1 201 ? 36.284 6.396 17.723 1.00 92.38 201 GLU A N 1
ATOM 1615 C CA . GLU A 1 201 ? 35.349 7.418 17.244 1.00 92.38 201 GLU A CA 1
ATOM 1616 C C . GLU A 1 201 ? 35.921 8.249 16.086 1.00 92.38 201 GLU A C 1
ATOM 1618 O O . GLU A 1 201 ? 35.167 8.657 15.206 1.00 92.38 201 GLU A O 1
ATOM 1623 N N . GLU A 1 202 ? 37.238 8.469 16.038 1.00 93.44 202 GLU A N 1
ATOM 1624 C CA . GLU A 1 202 ? 37.889 9.294 15.013 1.00 93.44 202 GLU A CA 1
ATOM 1625 C C . GLU A 1 202 ? 37.855 8.611 13.637 1.00 93.44 202 GLU A C 1
ATOM 1627 O O . GLU A 1 202 ? 37.456 9.208 12.634 1.00 93.44 202 GLU A O 1
ATOM 1632 N N . THR A 1 203 ? 38.206 7.327 13.580 1.00 92.69 203 THR A N 1
ATOM 1633 C CA . THR A 1 203 ? 38.119 6.503 12.366 1.00 92.69 203 THR A CA 1
ATOM 1634 C C . THR A 1 203 ? 36.677 6.369 11.878 1.00 92.69 203 THR A C 1
ATOM 1636 O O . THR A 1 203 ? 36.422 6.488 10.676 1.00 92.69 203 THR A O 1
ATOM 1639 N N . THR A 1 204 ? 35.726 6.215 12.802 1.00 93.75 204 THR A N 1
ATOM 1640 C CA . THR A 1 204 ? 34.288 6.183 12.496 1.00 93.75 204 THR A CA 1
ATOM 1641 C C . THR A 1 204 ? 33.798 7.519 11.940 1.00 93.75 204 THR A C 1
ATOM 1643 O O . THR A 1 204 ? 33.099 7.551 10.924 1.00 93.75 204 THR A O 1
ATOM 1646 N N . TRP A 1 205 ? 34.194 8.632 12.564 1.00 94.81 205 TRP A N 1
ATOM 1647 C CA . TRP A 1 205 ? 33.876 9.984 12.110 1.00 94.81 205 TRP A CA 1
ATOM 1648 C C . TRP A 1 205 ? 34.389 10.232 10.694 1.00 94.81 205 TRP A C 1
ATOM 1650 O O . TRP A 1 205 ? 33.635 10.694 9.838 1.00 94.81 205 TRP A O 1
ATOM 1660 N N . ASN A 1 206 ? 35.649 9.886 10.426 1.00 94.38 206 ASN A N 1
ATOM 1661 C CA . ASN A 1 206 ? 36.268 10.070 9.116 1.00 94.38 206 ASN A CA 1
ATOM 1662 C C . ASN A 1 206 ? 35.536 9.274 8.029 1.00 94.38 206 ASN A C 1
ATOM 1664 O O . ASN A 1 206 ? 35.227 9.821 6.966 1.00 94.38 206 ASN A O 1
ATOM 1668 N N . TYR A 1 207 ? 35.194 8.013 8.312 1.00 93.69 207 TYR A N 1
ATOM 1669 C CA . TYR A 1 207 ? 34.401 7.183 7.408 1.00 93.69 207 TYR A CA 1
ATOM 1670 C C . TYR A 1 207 ? 33.020 7.794 7.144 1.00 93.69 207 TYR A C 1
ATOM 1672 O O . TYR A 1 207 ? 32.664 8.048 5.991 1.00 93.69 207 TYR A O 1
ATOM 1680 N N . MET A 1 208 ? 32.267 8.095 8.204 1.00 94.56 208 MET A N 1
ATOM 1681 C CA . MET A 1 208 ? 30.934 8.689 8.114 1.00 94.56 208 MET A CA 1
ATOM 1682 C C . MET A 1 208 ? 30.962 9.997 7.320 1.00 94.56 208 MET A C 1
ATOM 1684 O O . MET A 1 208 ? 30.217 10.140 6.352 1.00 94.56 208 MET A O 1
ATOM 1688 N N . ASN A 1 209 ? 31.836 10.937 7.689 1.00 93.75 209 ASN A N 1
ATOM 1689 C CA . ASN A 1 209 ? 31.935 12.247 7.051 1.00 93.75 209 ASN A CA 1
ATOM 1690 C C . ASN A 1 209 ? 32.287 12.124 5.558 1.00 93.75 209 ASN A C 1
ATOM 1692 O O . ASN A 1 209 ? 31.807 12.925 4.765 1.00 93.75 209 ASN A O 1
ATOM 1696 N N . SER A 1 210 ? 33.028 11.090 5.138 1.00 95.44 210 SER A N 1
ATOM 1697 C CA . SER A 1 210 ? 33.294 10.819 3.714 1.00 95.44 210 SER A CA 1
ATOM 1698 C C . SER A 1 210 ? 32.080 10.297 2.921 1.00 95.44 210 SER A C 1
ATOM 1700 O O . SER A 1 210 ? 32.117 10.229 1.690 1.00 95.44 210 SER A O 1
ATOM 1702 N N . HIS A 1 211 ? 30.996 9.913 3.601 1.00 95.81 211 HIS A N 1
ATOM 1703 C CA . HIS A 1 211 ? 29.810 9.295 3.001 1.00 95.81 211 HIS A CA 1
ATOM 1704 C C . HIS A 1 211 ? 28.504 10.052 3.254 1.00 95.81 211 HIS A C 1
ATOM 1706 O O . HIS A 1 211 ? 27.476 9.662 2.703 1.00 95.81 211 HIS A O 1
ATOM 1712 N N . LEU A 1 212 ? 28.522 11.164 3.995 1.00 95.69 212 LEU A N 1
ATOM 1713 C CA . LEU A 1 212 ? 27.315 11.951 4.269 1.00 95.69 212 LEU A CA 1
ATOM 1714 C C . LEU A 1 212 ? 26.623 12.460 2.995 1.00 95.69 212 LEU A C 1
ATOM 1716 O O . LEU A 1 212 ? 25.399 12.441 2.938 1.00 95.69 212 LEU A O 1
ATOM 1720 N N . GLY A 1 213 ? 27.369 12.827 1.946 1.00 96.00 213 GLY A N 1
ATOM 1721 C CA . GLY A 1 213 ? 26.765 13.197 0.657 1.00 96.00 213 GLY A CA 1
ATOM 1722 C C . GLY A 1 213 ? 25.923 12.065 0.051 1.00 96.00 213 GLY A C 1
ATOM 1723 O O . GLY A 1 213 ? 24.780 12.277 -0.344 1.00 96.00 213 GLY A O 1
ATOM 1724 N N . PHE A 1 214 ? 26.442 10.832 0.076 1.00 94.06 214 PHE A N 1
ATOM 1725 C CA . PHE A 1 214 ? 25.700 9.646 -0.362 1.00 94.06 214 PHE A CA 1
ATOM 1726 C C . PHE A 1 214 ? 24.474 9.381 0.523 1.00 94.06 214 PHE A C 1
ATOM 1728 O O . PHE A 1 214 ? 23.405 9.070 0.004 1.00 94.06 214 PHE A O 1
ATOM 1735 N N . VAL A 1 215 ? 24.611 9.538 1.843 1.00 94.69 215 VAL A N 1
ATOM 1736 C CA . VAL A 1 215 ? 23.502 9.385 2.798 1.00 94.69 215 VAL A CA 1
ATOM 1737 C C . VAL A 1 215 ? 22.377 10.372 2.492 1.00 94.69 215 VAL A C 1
ATOM 1739 O O . VAL A 1 215 ? 21.226 9.954 2.390 1.00 94.69 215 VAL A O 1
ATOM 1742 N N . ALA A 1 216 ? 22.690 11.653 2.282 1.00 94.88 216 ALA A N 1
ATOM 1743 C CA . ALA A 1 216 ? 21.686 12.647 1.912 1.00 94.88 216 ALA A CA 1
ATOM 1744 C C . ALA A 1 216 ? 20.995 12.291 0.591 1.00 94.88 216 ALA A C 1
ATOM 1746 O O . ALA A 1 216 ? 19.770 12.337 0.538 1.00 94.88 216 ALA A O 1
ATOM 1747 N N . GLU A 1 217 ? 21.735 11.850 -0.437 1.00 92.56 217 GLU A N 1
ATOM 1748 C CA . GLU A 1 217 ? 21.115 11.366 -1.679 1.00 92.56 217 GLU A CA 1
ATOM 1749 C C . GLU A 1 217 ? 20.116 10.227 -1.429 1.00 92.56 217 GLU A C 1
ATOM 1751 O O . GLU A 1 217 ? 19.046 10.216 -2.036 1.00 92.56 217 GLU A O 1
ATOM 1756 N N . GLN A 1 218 ? 20.456 9.253 -0.573 1.00 90.56 218 GLN A N 1
ATOM 1757 C CA . GLN A 1 218 ? 19.561 8.127 -0.281 1.00 90.56 218 GLN A CA 1
ATOM 1758 C C . GLN A 1 218 ? 18.317 8.573 0.498 1.00 90.56 218 GLN A C 1
ATOM 1760 O O . GLN A 1 218 ? 17.216 8.120 0.198 1.00 90.56 218 GLN A O 1
ATOM 1765 N N . LEU A 1 219 ? 18.471 9.482 1.462 1.00 89.12 219 LEU A N 1
ATOM 1766 C CA . LEU A 1 219 ? 17.354 10.000 2.254 1.00 89.12 219 LEU A CA 1
ATOM 1767 C C . LEU A 1 219 ? 16.412 10.874 1.416 1.00 89.12 219 LEU A C 1
ATOM 1769 O O . LEU A 1 219 ? 15.200 10.710 1.501 1.00 89.12 219 LEU A O 1
ATOM 1773 N N . ILE A 1 220 ? 16.951 11.738 0.549 1.00 88.12 220 ILE A N 1
ATOM 1774 C CA . ILE A 1 220 ? 16.154 12.535 -0.398 1.00 88.12 220 ILE A CA 1
ATOM 1775 C C . ILE A 1 220 ? 15.378 11.623 -1.355 1.00 88.12 220 ILE A C 1
ATOM 1777 O O . ILE A 1 220 ? 14.220 11.894 -1.647 1.00 88.12 220 ILE A O 1
ATOM 1781 N N . ARG A 1 221 ? 15.977 10.521 -1.824 1.00 82.38 221 ARG A N 1
ATOM 1782 C CA . ARG A 1 221 ? 15.251 9.541 -2.649 1.00 82.38 221 ARG A CA 1
ATOM 1783 C C . ARG A 1 221 ? 14.097 8.883 -1.922 1.00 82.38 221 ARG A C 1
ATOM 1785 O O . ARG A 1 221 ? 13.087 8.583 -2.547 1.00 82.38 221 ARG A O 1
ATOM 1792 N N . LEU A 1 222 ? 14.279 8.606 -0.635 1.00 78.19 222 LEU A N 1
ATOM 1793 C CA . LEU A 1 222 ? 13.251 7.971 0.172 1.00 78.19 222 LEU A CA 1
ATOM 1794 C C . LEU A 1 222 ? 12.071 8.922 0.397 1.00 78.19 222 LEU A C 1
ATOM 1796 O O . LEU A 1 222 ? 10.923 8.526 0.225 1.00 78.19 222 LEU A O 1
ATOM 1800 N 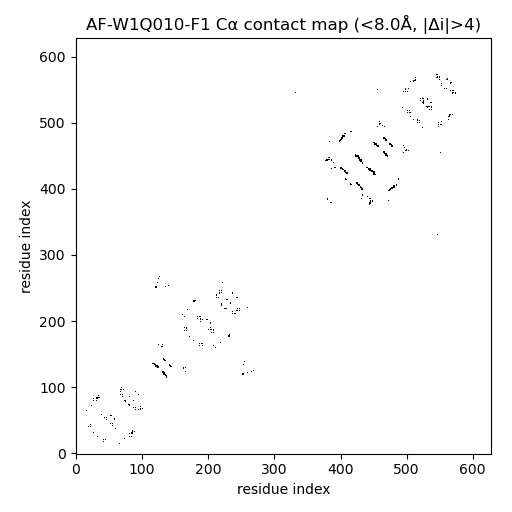N . ASP A 1 223 ? 12.356 10.169 0.771 1.00 76.00 223 ASP A N 1
ATOM 1801 C CA . ASP A 1 223 ? 11.355 11.228 0.853 1.00 76.00 223 ASP A CA 1
ATOM 1802 C C . ASP A 1 223 ? 12.000 12.611 0.717 1.00 76.00 223 ASP A C 1
ATOM 1804 O O . ASP A 1 223 ? 12.515 13.192 1.681 1.00 76.00 223 ASP A O 1
ATOM 1808 N N . GLY A 1 224 ? 11.937 13.150 -0.500 1.00 79.50 224 GLY A N 1
ATOM 1809 C CA . GLY A 1 224 ? 12.550 14.428 -0.829 1.00 79.50 224 GLY A CA 1
ATOM 1810 C C . GLY A 1 224 ? 11.982 15.573 -0.007 1.00 79.50 224 GLY A C 1
ATOM 1811 O O . GLY A 1 224 ? 12.748 16.397 0.479 1.00 79.50 224 GLY A O 1
ATOM 1812 N N . ILE A 1 225 ? 10.669 15.592 0.227 1.00 74.44 225 ILE A N 1
ATOM 1813 C CA . ILE A 1 225 ? 10.001 16.666 0.972 1.00 74.44 225 ILE A CA 1
ATOM 1814 C C . ILE A 1 225 ? 10.416 16.595 2.443 1.00 74.44 225 ILE A C 1
ATOM 1816 O O . ILE A 1 225 ? 10.889 17.573 3.014 1.00 74.44 225 ILE A O 1
ATOM 1820 N N . PHE A 1 226 ? 10.314 15.416 3.056 1.00 80.62 226 PHE A N 1
ATOM 1821 C CA . PHE A 1 226 ? 10.574 15.262 4.484 1.00 80.62 226 PHE A CA 1
ATOM 1822 C C . PHE A 1 226 ? 12.043 15.472 4.859 1.00 80.62 226 PHE A C 1
ATOM 1824 O O . PHE A 1 226 ? 12.316 16.051 5.914 1.00 80.62 226 PHE A O 1
ATOM 1831 N N . PHE A 1 227 ? 12.984 14.953 4.063 1.00 87.12 227 PHE A N 1
ATOM 1832 C CA . PHE A 1 227 ? 14.404 14.975 4.418 1.00 87.12 227 PHE A CA 1
ATOM 1833 C C . PHE A 1 227 ? 15.115 16.244 3.966 1.00 87.12 227 PHE A C 1
ATOM 1835 O O . PHE A 1 227 ? 15.954 16.737 4.714 1.00 87.12 227 PHE A O 1
ATOM 1842 N N . SER A 1 228 ? 14.779 16.809 2.802 1.00 87.81 228 SER A N 1
ATOM 1843 C CA . SER A 1 228 ? 15.449 18.027 2.321 1.00 87.81 228 SER A CA 1
ATOM 1844 C C . SER A 1 228 ? 15.179 19.248 3.195 1.00 87.81 228 SER A C 1
ATOM 1846 O O . SER A 1 228 ? 15.982 20.176 3.226 1.00 87.81 228 SER A O 1
ATOM 1848 N N . GLU A 1 229 ? 14.083 19.242 3.954 1.00 89.44 229 GLU A N 1
ATOM 1849 C CA . GLU A 1 229 ? 13.735 20.339 4.848 1.00 89.44 229 GLU A CA 1
ATOM 1850 C C . GLU A 1 229 ? 14.516 20.325 6.171 1.00 89.44 229 GLU A C 1
ATOM 1852 O O . GLU A 1 229 ? 14.600 21.368 6.829 1.00 89.44 229 GLU A O 1
ATOM 1857 N N . ARG A 1 230 ? 15.136 19.191 6.536 1.00 92.94 230 ARG A N 1
ATOM 1858 C CA . ARG A 1 230 ? 15.817 18.993 7.828 1.00 92.94 230 ARG A CA 1
ATOM 1859 C C . ARG A 1 230 ? 17.103 19.825 7.918 1.00 92.94 230 ARG A C 1
ATOM 1861 O O . ARG A 1 230 ? 17.907 19.754 6.985 1.00 92.94 230 ARG A O 1
ATOM 1868 N N . PRO A 1 231 ? 17.366 20.545 9.031 1.00 95.12 231 PRO A N 1
ATOM 1869 C CA . PRO A 1 231 ? 18.538 21.421 9.157 1.00 95.12 231 PRO A CA 1
ATOM 1870 C C . PRO A 1 231 ? 19.865 20.709 8.867 1.00 95.12 231 PRO A C 1
ATOM 1872 O O . PRO A 1 231 ? 20.663 21.155 8.039 1.00 95.12 231 PRO A O 1
ATOM 1875 N N . SER A 1 232 ? 20.068 19.538 9.473 1.00 96.62 232 SER A N 1
ATOM 1876 C CA . SER A 1 232 ? 21.256 18.711 9.249 1.00 96.62 232 SER A CA 1
ATOM 1877 C C . SER A 1 232 ? 21.403 18.221 7.806 1.00 96.62 232 SER A C 1
ATOM 1879 O O . SER A 1 232 ? 22.518 18.219 7.285 1.00 96.62 232 SER A O 1
ATOM 1881 N N . ILE A 1 233 ? 20.309 17.851 7.130 1.00 96.12 233 ILE A N 1
ATOM 1882 C CA . ILE A 1 233 ? 20.353 17.406 5.729 1.00 96.12 233 ILE A CA 1
ATOM 1883 C C . ILE A 1 233 ? 20.620 18.572 4.783 1.00 96.12 233 ILE A C 1
ATOM 1885 O O . ILE A 1 233 ? 21.480 18.429 3.918 1.00 96.12 233 ILE A O 1
ATOM 1889 N N . LYS A 1 234 ? 19.987 19.738 4.975 1.00 95.88 234 LYS A N 1
ATOM 1890 C CA . LYS A 1 234 ? 20.320 20.963 4.222 1.00 95.88 234 LYS A CA 1
ATOM 1891 C C . LYS A 1 234 ? 21.809 21.253 4.296 1.00 95.88 234 LYS A C 1
ATOM 1893 O O . LYS A 1 234 ? 22.461 21.455 3.274 1.00 95.88 234 LYS A O 1
ATOM 1898 N N . ARG A 1 235 ? 22.373 21.161 5.503 1.00 97.44 235 ARG A N 1
ATOM 1899 C CA . ARG A 1 235 ? 23.801 21.383 5.706 1.00 97.44 235 ARG A CA 1
ATOM 1900 C C . ARG A 1 235 ? 24.673 20.343 5.005 1.00 97.44 235 ARG A C 1
ATOM 1902 O O . ARG A 1 235 ? 25.729 20.699 4.490 1.00 97.44 235 ARG A O 1
ATOM 1909 N N . ILE A 1 236 ? 24.250 19.077 4.959 1.00 97.06 236 ILE A N 1
ATOM 1910 C CA . ILE A 1 236 ? 24.937 18.030 4.188 1.00 97.06 236 ILE A CA 1
ATOM 1911 C C . ILE A 1 236 ? 24.856 18.325 2.684 1.00 97.06 236 ILE A C 1
ATOM 1913 O O . ILE A 1 236 ? 25.877 18.238 2.005 1.00 97.06 236 ILE A O 1
ATOM 1917 N N . ILE A 1 237 ? 23.690 18.714 2.163 1.00 95.75 237 ILE A N 1
ATOM 1918 C CA . ILE A 1 237 ? 23.509 19.061 0.746 1.00 95.75 237 ILE A CA 1
ATOM 1919 C C . ILE A 1 237 ? 24.474 20.182 0.349 1.00 95.75 237 ILE A C 1
ATOM 1921 O O . ILE A 1 237 ? 25.220 20.029 -0.617 1.00 95.75 237 ILE A O 1
ATOM 1925 N N . GLU A 1 238 ? 24.525 21.258 1.138 1.00 96.56 238 GLU A N 1
ATOM 1926 C CA . GLU A 1 238 ? 25.445 22.381 0.936 1.00 96.56 238 GLU A CA 1
ATOM 1927 C C . GLU A 1 238 ? 26.913 21.940 1.015 1.00 96.56 238 GLU A C 1
ATOM 1929 O O . GLU A 1 238 ? 27.697 22.181 0.097 1.00 96.56 238 GLU A O 1
ATOM 1934 N N . LYS A 1 239 ? 27.295 21.269 2.111 1.00 97.19 239 LYS A N 1
ATOM 1935 C CA . LYS A 1 239 ? 28.691 20.907 2.404 1.00 97.19 239 LYS A CA 1
ATOM 1936 C C . LYS A 1 239 ? 29.270 19.933 1.380 1.00 97.19 239 LYS A C 1
ATOM 1938 O O . LYS A 1 239 ? 30.455 20.018 1.070 1.00 97.19 239 LYS A O 1
ATOM 1943 N N . PHE A 1 240 ? 28.457 19.003 0.884 1.00 96.25 240 PHE A N 1
ATOM 1944 C CA . PHE A 1 240 ? 28.894 17.940 -0.022 1.00 96.25 240 PHE A CA 1
ATOM 1945 C C . PHE A 1 240 ? 28.451 18.154 -1.471 1.00 96.25 240 PHE A C 1
ATOM 1947 O O . PHE A 1 240 ? 28.683 17.275 -2.296 1.00 96.25 240 PHE A O 1
ATOM 1954 N N . SER A 1 241 ? 27.857 19.313 -1.788 1.00 96.00 241 SER A N 1
ATOM 1955 C CA . SER A 1 241 ? 27.380 19.652 -3.137 1.00 96.00 241 SER A CA 1
ATOM 1956 C C . SER A 1 241 ? 26.478 18.560 -3.726 1.00 96.00 241 SER A C 1
ATOM 1958 O O . SER A 1 241 ? 26.669 18.121 -4.860 1.00 96.00 241 SER A O 1
ATOM 1960 N N . VAL A 1 242 ? 25.524 18.075 -2.925 1.00 94.44 242 VAL A N 1
ATOM 1961 C CA . VAL A 1 242 ? 24.592 17.026 -3.355 1.00 94.44 242 VAL A CA 1
ATOM 1962 C C . VAL A 1 242 ? 23.666 17.595 -4.427 1.00 94.44 242 VAL A C 1
ATOM 1964 O O . VAL A 1 242 ? 22.963 18.576 -4.195 1.00 94.44 242 VAL A O 1
ATOM 1967 N N . ASP A 1 243 ? 23.656 16.962 -5.597 1.00 92.88 243 ASP A N 1
ATOM 1968 C CA . ASP A 1 243 ? 22.761 17.312 -6.699 1.00 92.88 243 ASP A CA 1
ATOM 1969 C C . ASP A 1 243 ? 21.337 16.849 -6.364 1.00 92.88 243 ASP A C 1
ATOM 1971 O O . ASP A 1 243 ? 20.989 15.675 -6.515 1.00 92.88 243 ASP A O 1
ATOM 1975 N N . TYR A 1 244 ? 20.542 17.778 -5.831 1.00 86.62 244 TYR A N 1
ATOM 1976 C CA . TYR A 1 244 ? 19.190 17.523 -5.343 1.00 86.62 244 TYR A CA 1
ATOM 1977 C C . TYR A 1 244 ? 18.253 17.010 -6.446 1.00 86.62 244 TYR A C 1
ATOM 1979 O O . TYR A 1 244 ? 17.572 16.002 -6.256 1.00 86.62 244 TYR A O 1
ATOM 1987 N N . GLU A 1 245 ? 18.276 17.646 -7.619 1.00 86.44 245 GLU A N 1
ATOM 1988 C CA . GLU A 1 245 ? 17.433 17.269 -8.760 1.00 86.44 245 GLU A CA 1
ATOM 1989 C C . GLU A 1 245 ? 17.791 15.869 -9.262 1.00 86.44 245 GLU A C 1
ATOM 1991 O O . GLU A 1 245 ? 16.925 15.017 -9.449 1.00 86.44 245 GLU A O 1
ATOM 1996 N N . LYS A 1 246 ? 19.087 15.567 -9.384 1.00 86.31 246 LYS A N 1
ATOM 1997 C CA . LYS A 1 246 ? 19.543 14.223 -9.760 1.00 86.31 246 LYS A CA 1
ATOM 1998 C C . LYS A 1 246 ? 19.260 13.176 -8.687 1.00 86.31 246 LYS A C 1
ATOM 2000 O O . LYS A 1 246 ? 19.085 11.994 -9.005 1.00 86.31 246 LYS A O 1
ATOM 2005 N N . ALA A 1 247 ? 19.268 13.566 -7.412 1.00 83.25 247 ALA A N 1
ATOM 2006 C CA . ALA A 1 247 ? 18.889 12.675 -6.329 1.00 83.25 247 ALA A CA 1
ATOM 2007 C C . ALA A 1 247 ? 17.419 12.263 -6.474 1.00 83.25 247 ALA A C 1
ATOM 2009 O O . ALA A 1 247 ? 17.162 11.064 -6.384 1.00 83.25 247 ALA A O 1
ATOM 2010 N N . LEU A 1 248 ? 16.523 13.208 -6.786 1.00 77.38 248 LEU A N 1
ATOM 2011 C CA . LEU A 1 248 ? 15.104 12.964 -7.072 1.00 77.38 248 LEU A CA 1
ATOM 2012 C C . LEU A 1 248 ? 14.864 12.183 -8.378 1.00 77.38 248 LEU A C 1
ATOM 2014 O O . LEU A 1 248 ? 13.988 11.323 -8.411 1.00 77.38 248 LEU A O 1
ATOM 2018 N N . ASP A 1 249 ? 15.636 12.450 -9.436 1.00 72.38 249 ASP A N 1
ATOM 2019 C CA . ASP A 1 249 ? 15.424 11.875 -10.778 1.00 72.38 249 ASP A CA 1
ATOM 2020 C C . ASP A 1 249 ? 15.936 10.427 -10.930 1.00 72.38 249 ASP A C 1
ATOM 2022 O O . ASP A 1 249 ? 15.520 9.677 -11.819 1.00 72.38 249 ASP A O 1
ATOM 2026 N N . ARG A 1 250 ? 16.846 9.971 -10.057 1.00 67.44 250 ARG A N 1
ATOM 2027 C CA . ARG A 1 250 ? 17.367 8.596 -10.127 1.00 67.44 250 ARG A CA 1
ATOM 2028 C C . ARG A 1 250 ? 16.245 7.577 -9.887 1.00 67.44 250 ARG A C 1
ATOM 2030 O O . ARG A 1 250 ? 15.743 7.441 -8.775 1.00 67.44 250 ARG A O 1
ATOM 2037 N N . LYS A 1 251 ? 15.937 6.810 -10.940 1.00 57.28 251 LYS A N 1
ATOM 2038 C CA . LYS A 1 251 ? 14.948 5.720 -10.972 1.00 57.28 251 LYS A CA 1
ATOM 2039 C C . LYS A 1 251 ? 15.024 4.831 -9.730 1.00 57.28 251 LYS A C 1
ATOM 2041 O O . LYS A 1 251 ? 16.037 4.177 -9.482 1.00 57.28 251 LYS A O 1
ATOM 2046 N N . VAL A 1 252 ? 13.919 4.785 -8.994 1.00 55.44 252 VAL A N 1
ATOM 2047 C CA . VAL A 1 252 ? 13.663 3.778 -7.960 1.00 55.44 252 VAL A CA 1
ATOM 2048 C C . VAL A 1 252 ? 13.515 2.413 -8.647 1.00 55.44 252 VAL A C 1
ATOM 2050 O O . VAL A 1 252 ? 13.050 2.351 -9.788 1.00 55.44 252 VAL A O 1
ATOM 2053 N N . CYS A 1 253 ? 13.922 1.324 -7.985 1.00 51.16 253 CYS A N 1
ATOM 2054 C CA . CYS A 1 253 ? 13.658 -0.035 -8.469 1.00 51.16 253 CYS A CA 1
ATOM 2055 C C . CYS A 1 253 ? 12.170 -0.182 -8.824 1.00 51.16 253 CYS A C 1
ATOM 2057 O O . CYS A 1 253 ? 11.305 0.062 -7.981 1.00 51.16 253 CYS A O 1
ATOM 2059 N N . GLY A 1 254 ? 11.885 -0.549 -10.079 1.00 39.56 254 GLY A N 1
ATOM 2060 C CA . GLY A 1 254 ? 10.571 -0.394 -10.723 1.00 39.56 254 GLY A CA 1
ATOM 2061 C C . GLY A 1 254 ? 9.419 -1.196 -10.111 1.00 39.56 254 GLY A C 1
ATOM 2062 O O . GLY A 1 254 ? 8.271 -0.998 -10.492 1.00 39.56 254 GLY A O 1
ATOM 2063 N N . SER A 1 255 ? 9.715 -2.070 -9.156 1.00 40.81 255 SER A N 1
ATOM 2064 C CA . SER A 1 255 ? 8.794 -3.037 -8.566 1.00 40.81 255 SER A CA 1
ATOM 2065 C C . SER A 1 255 ? 8.337 -2.690 -7.139 1.00 40.81 255 SER A C 1
ATOM 2067 O O . SER A 1 255 ? 7.453 -3.352 -6.598 1.00 40.81 255 SER A O 1
ATOM 2069 N N . PHE A 1 256 ? 8.930 -1.682 -6.488 1.00 48.69 256 PHE A N 1
ATOM 2070 C CA . PHE A 1 256 ? 8.727 -1.441 -5.053 1.00 48.69 256 PHE A CA 1
ATOM 2071 C C . PHE A 1 256 ? 7.906 -0.179 -4.772 1.00 48.69 256 PHE A C 1
ATOM 2073 O O . PHE A 1 256 ? 8.426 0.859 -4.370 1.00 48.69 256 PHE A O 1
ATOM 2080 N N . LEU A 1 257 ? 6.583 -0.302 -4.919 1.00 40.41 257 LEU A N 1
ATOM 2081 C CA . LEU A 1 257 ? 5.600 0.688 -4.452 1.00 40.41 257 LEU A CA 1
ATOM 2082 C C . LEU A 1 257 ? 5.284 0.590 -2.943 1.00 40.41 257 LEU A C 1
ATOM 2084 O O . LEU A 1 257 ? 4.570 1.442 -2.421 1.00 40.41 257 LEU A O 1
ATOM 2088 N N . SER A 1 258 ? 5.834 -0.380 -2.199 1.00 41.28 258 SER A N 1
ATOM 2089 C CA . SER A 1 258 ? 5.610 -0.478 -0.741 1.00 41.28 258 SER A CA 1
ATOM 2090 C C . SER A 1 258 ? 6.461 0.500 0.089 1.00 41.28 258 SER A C 1
ATOM 2092 O O . SER A 1 258 ? 6.295 0.590 1.303 1.00 41.28 258 SER A O 1
ATOM 2094 N N . LEU A 1 259 ? 7.377 1.240 -0.547 1.00 40.69 259 LEU A N 1
ATOM 2095 C CA . LEU A 1 259 ? 8.335 2.140 0.111 1.00 40.69 259 LEU A CA 1
ATOM 2096 C C . LEU A 1 259 ? 7.736 3.454 0.629 1.00 40.69 259 LEU A C 1
ATOM 2098 O O . LEU A 1 259 ? 8.406 4.163 1.376 1.00 40.69 259 LEU A O 1
ATOM 2102 N N . TYR A 1 260 ? 6.475 3.755 0.311 1.00 40.62 260 TYR A N 1
ATOM 2103 C CA . TYR A 1 260 ? 5.763 4.865 0.948 1.00 40.62 260 TYR A CA 1
ATOM 2104 C C . TYR A 1 260 ? 5.243 4.532 2.356 1.00 40.62 260 TYR A C 1
ATOM 2106 O O . TYR A 1 260 ? 4.765 5.437 3.042 1.00 40.62 260 TYR A O 1
ATOM 2114 N N . ASP A 1 261 ? 5.375 3.289 2.842 1.00 45.78 261 ASP A N 1
ATOM 2115 C CA . ASP A 1 261 ? 5.076 2.977 4.242 1.00 45.78 261 ASP A CA 1
ATOM 2116 C C . ASP A 1 261 ? 6.247 3.387 5.152 1.00 45.78 261 ASP A C 1
ATOM 2118 O O . ASP A 1 261 ? 6.997 2.557 5.668 1.00 45.78 261 ASP A O 1
ATOM 2122 N N . LYS A 1 262 ? 6.395 4.698 5.397 1.00 45.09 262 LYS A N 1
ATOM 2123 C CA . LYS A 1 262 ? 7.275 5.249 6.450 1.00 45.09 262 LYS A CA 1
ATOM 2124 C C . LYS A 1 262 ? 7.109 4.513 7.786 1.00 45.09 262 LYS A C 1
ATOM 2126 O O . LYS A 1 262 ? 8.066 4.393 8.551 1.00 45.09 262 LYS A O 1
ATOM 2131 N N . ASN A 1 263 ? 5.915 3.980 8.064 1.00 42.72 263 ASN A N 1
ATOM 2132 C CA . ASN A 1 263 ? 5.640 3.249 9.295 1.00 42.72 263 ASN A CA 1
ATOM 2133 C C . ASN A 1 263 ? 6.273 1.853 9.319 1.00 42.72 263 ASN A C 1
ATOM 2135 O O . ASN A 1 263 ? 6.423 1.301 10.408 1.00 42.72 263 ASN A O 1
ATOM 2139 N N . TRP A 1 264 ? 6.635 1.254 8.177 1.00 46.84 264 TRP A N 1
ATOM 2140 C CA . TRP A 1 264 ? 7.410 0.008 8.140 1.00 46.84 264 TRP A CA 1
ATOM 2141 C C . TRP A 1 264 ? 8.806 0.233 8.739 1.00 46.84 264 TRP A C 1
ATOM 2143 O O . TRP A 1 264 ? 9.196 -0.477 9.668 1.00 46.84 264 TRP A O 1
ATOM 2153 N N . TRP A 1 265 ? 9.486 1.305 8.316 1.00 43.28 265 TRP A N 1
ATOM 2154 C CA . TRP A 1 265 ? 10.785 1.707 8.860 1.00 43.28 265 TRP A CA 1
ATOM 2155 C C . TRP A 1 265 ? 10.721 2.113 10.337 1.00 43.28 265 TRP A C 1
ATOM 2157 O O . TRP A 1 265 ? 11.583 1.738 11.120 1.00 43.28 265 TRP A O 1
ATOM 2167 N N . ILE A 1 266 ? 9.685 2.846 10.756 1.00 43.94 266 ILE A N 1
ATOM 2168 C CA . ILE A 1 266 ? 9.551 3.282 12.157 1.00 43.94 266 ILE A CA 1
ATOM 2169 C C . ILE A 1 266 ? 9.279 2.089 13.098 1.00 43.94 266 ILE A C 1
ATOM 2171 O O . ILE A 1 266 ? 9.752 2.082 14.233 1.00 43.94 266 ILE A O 1
ATOM 2175 N N . ARG A 1 267 ? 8.545 1.054 12.656 1.00 44.69 267 ARG A N 1
ATOM 2176 C CA . ARG A 1 267 ? 8.098 -0.051 13.530 1.00 44.69 267 ARG A CA 1
ATOM 2177 C C . ARG A 1 267 ? 9.113 -1.167 13.742 1.00 44.69 267 ARG A C 1
ATOM 2179 O O . ARG A 1 267 ? 9.208 -1.650 14.867 1.00 44.69 267 ARG A O 1
ATOM 2186 N N . ASN A 1 268 ? 9.849 -1.591 12.715 1.00 45.94 268 ASN A N 1
ATOM 2187 C CA . ASN A 1 268 ? 10.857 -2.649 12.890 1.00 45.94 268 ASN A CA 1
ATOM 2188 C C . ASN A 1 268 ? 12.097 -2.157 13.664 1.00 45.94 268 ASN A C 1
ATOM 2190 O O . ASN A 1 268 ? 12.873 -2.960 14.173 1.00 45.94 268 ASN A O 1
ATOM 2194 N N . CYS A 1 269 ? 12.239 -0.842 13.831 1.00 44.25 269 CYS A N 1
ATOM 2195 C CA . CYS A 1 269 ? 13.415 -0.235 14.449 1.00 44.25 269 CYS A CA 1
ATOM 2196 C C . CYS A 1 269 ? 13.213 0.092 15.939 1.00 44.25 269 CYS A C 1
ATOM 2198 O O . CYS A 1 269 ? 14.164 0.034 16.716 1.00 44.25 269 CYS A O 1
ATOM 2200 N N . GLN A 1 270 ? 11.966 0.281 16.393 1.00 43.12 270 GLN A N 1
ATOM 2201 C CA . GLN A 1 270 ? 11.640 0.432 17.823 1.00 43.12 270 GLN A CA 1
ATOM 2202 C C . GLN A 1 270 ? 11.951 -0.825 18.660 1.00 43.12 270 GLN A C 1
ATOM 2204 O O . GLN A 1 270 ? 12.247 -0.712 19.851 1.00 43.12 270 GLN A O 1
ATOM 2209 N N . SER A 1 271 ? 11.912 -2.027 18.069 1.00 46.28 271 SER A N 1
ATOM 2210 C CA . SER A 1 271 ? 12.324 -3.261 18.759 1.00 46.28 271 SER A CA 1
ATOM 2211 C C . SER A 1 271 ? 13.835 -3.347 18.985 1.00 46.28 271 SER A C 1
ATOM 2213 O O . SER A 1 271 ? 14.268 -3.989 19.939 1.00 46.28 271 SER A O 1
ATOM 2215 N N . GLU A 1 272 ? 14.641 -2.682 18.155 1.00 48.69 272 GLU A N 1
ATOM 2216 C CA . GLU A 1 272 ? 16.097 -2.660 18.300 1.00 48.69 272 GLU A CA 1
ATOM 2217 C C . GLU A 1 272 ? 16.606 -1.535 19.200 1.00 48.69 272 GLU A C 1
ATOM 2219 O O . GLU A 1 272 ? 17.556 -1.766 19.943 1.00 48.69 272 GLU A O 1
ATOM 2224 N N . ASP A 1 273 ? 15.957 -0.366 19.227 1.00 47.47 273 ASP A N 1
ATOM 2225 C CA . ASP A 1 273 ? 16.287 0.693 20.194 1.00 47.47 273 ASP A CA 1
ATOM 2226 C C . ASP A 1 273 ? 16.189 0.183 21.640 1.00 47.47 273 ASP A C 1
ATOM 2228 O O . ASP A 1 273 ? 16.977 0.576 22.500 1.00 47.47 273 ASP A O 1
ATOM 2232 N N . MET A 1 274 ? 15.285 -0.767 21.902 1.00 45.66 274 MET A N 1
ATOM 2233 C CA . MET A 1 274 ? 15.207 -1.494 23.172 1.00 45.66 274 MET A CA 1
ATOM 2234 C C . MET A 1 274 ? 16.457 -2.355 23.435 1.00 45.66 274 MET A C 1
ATOM 2236 O O . MET A 1 274 ? 16.988 -2.314 24.545 1.00 45.66 274 MET A O 1
ATOM 2240 N N . ASN A 1 275 ? 16.970 -3.074 22.429 1.00 52.59 275 ASN A N 1
ATOM 2241 C CA . ASN A 1 275 ? 18.189 -3.889 22.537 1.00 52.59 275 ASN A CA 1
ATOM 2242 C C . ASN A 1 275 ? 19.460 -3.029 22.658 1.00 52.59 275 ASN A C 1
ATOM 2244 O O . ASN A 1 275 ? 20.324 -3.320 23.484 1.00 52.59 275 ASN A O 1
ATOM 2248 N N . LEU A 1 276 ? 19.574 -1.938 21.895 1.00 50.12 276 LEU A N 1
ATOM 2249 C CA . LEU A 1 276 ? 20.702 -1.003 21.967 1.00 50.12 276 LEU A CA 1
ATOM 2250 C C . LEU A 1 276 ? 20.690 -0.187 23.261 1.00 50.12 276 LEU A C 1
ATOM 2252 O O . LEU A 1 276 ? 21.745 0.014 23.862 1.00 50.12 276 LEU A O 1
ATOM 2256 N N . ALA A 1 277 ? 19.519 0.229 23.752 1.00 53.22 277 ALA A N 1
ATOM 2257 C CA . ALA A 1 277 ? 19.389 0.819 25.083 1.00 53.22 277 ALA A CA 1
ATOM 2258 C C . ALA A 1 277 ? 19.773 -0.181 26.186 1.00 53.22 277 ALA A C 1
ATOM 2260 O O . ALA A 1 277 ? 20.361 0.213 27.194 1.00 53.22 277 ALA A O 1
ATOM 2261 N N . GLU A 1 278 ? 19.495 -1.474 26.001 1.00 48.78 278 GLU A N 1
ATOM 2262 C CA . GLU A 1 278 ? 19.932 -2.528 26.919 1.00 48.78 278 GLU A CA 1
ATOM 2263 C C . GLU A 1 278 ? 21.454 -2.761 26.864 1.00 48.78 278 GLU A C 1
ATOM 2265 O O . GLU A 1 278 ? 22.081 -2.946 27.908 1.00 48.78 278 GLU A O 1
ATOM 2270 N N . ILE A 1 279 ? 22.076 -2.678 25.682 1.00 52.09 279 ILE A N 1
ATOM 2271 C CA . ILE A 1 279 ? 23.539 -2.720 25.512 1.00 52.09 279 ILE A CA 1
ATOM 2272 C C . ILE A 1 279 ? 24.200 -1.481 26.140 1.00 52.09 279 ILE A C 1
ATOM 2274 O O . ILE A 1 279 ? 25.169 -1.629 26.884 1.00 52.09 279 ILE A O 1
ATOM 2278 N N . ARG A 1 280 ? 23.646 -0.274 25.939 1.00 49.94 280 ARG A N 1
ATOM 2279 C CA . ARG A 1 280 ? 24.135 0.969 26.570 1.00 49.94 280 ARG A CA 1
ATOM 2280 C C . ARG A 1 280 ? 24.020 0.922 28.096 1.00 49.94 280 ARG A C 1
ATOM 2282 O O . ARG A 1 280 ? 24.964 1.300 28.777 1.00 49.94 280 ARG A O 1
ATOM 2289 N N . LYS A 1 281 ? 22.932 0.362 28.644 1.00 57.22 281 LYS A N 1
ATOM 2290 C CA . LYS A 1 281 ? 22.800 0.098 30.093 1.00 57.22 281 LYS A CA 1
ATOM 2291 C C . LYS A 1 281 ? 23.826 -0.913 30.618 1.00 57.22 281 LYS A C 1
ATOM 2293 O O . LYS A 1 281 ? 24.226 -0.821 31.771 1.00 57.22 281 LYS A O 1
ATOM 2298 N N . LYS A 1 282 ? 24.261 -1.877 29.798 1.00 53.47 282 LYS A N 1
ATOM 2299 C CA . LYS A 1 282 ? 25.311 -2.852 30.160 1.00 53.47 282 LYS A CA 1
ATOM 2300 C C . LYS A 1 282 ? 26.726 -2.265 30.082 1.00 53.47 282 LYS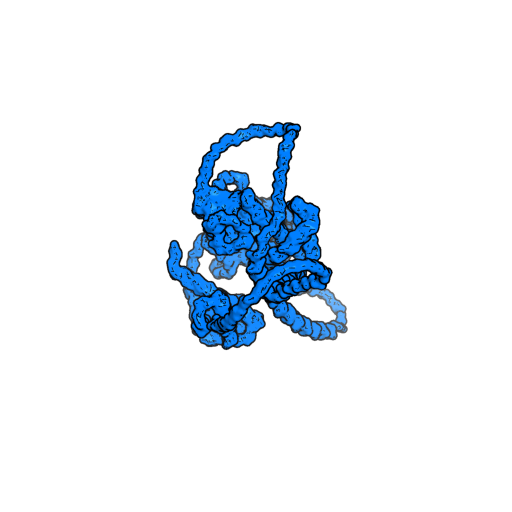 A C 1
ATOM 2302 O O . LYS A 1 282 ? 27.625 -2.805 30.721 1.00 53.47 282 LYS A O 1
ATOM 2307 N N . GLN A 1 283 ? 26.919 -1.183 29.327 1.00 44.78 283 GLN A N 1
ATOM 2308 C CA . GLN A 1 283 ? 28.195 -0.477 29.181 1.00 44.78 283 GLN A CA 1
ATOM 2309 C C . GLN A 1 283 ? 28.362 0.717 30.134 1.00 44.78 283 GLN A C 1
ATOM 2311 O O . GLN A 1 283 ? 29.413 1.353 30.096 1.00 44.78 283 GLN A O 1
ATOM 2316 N N . GLU A 1 284 ? 27.401 1.004 31.024 1.00 38.28 284 GLU A N 1
ATOM 2317 C CA . GLU A 1 284 ? 27.652 1.908 32.152 1.00 38.28 284 GLU A CA 1
ATOM 2318 C C . GLU A 1 284 ? 28.765 1.320 33.033 1.00 38.28 284 GLU A C 1
ATOM 2320 O O . GLU A 1 284 ? 28.609 0.350 33.778 1.00 38.28 284 GLU A O 1
ATOM 2325 N N . ILE A 1 285 ? 29.943 1.904 32.842 1.00 34.38 285 ILE A N 1
ATOM 2326 C CA . ILE A 1 285 ? 31.218 1.578 33.455 1.00 34.38 285 ILE A CA 1
ATOM 2327 C C . ILE A 1 285 ? 31.053 1.509 34.974 1.00 34.38 285 ILE A C 1
ATOM 2329 O O . ILE A 1 285 ? 30.572 2.448 35.609 1.00 34.38 285 ILE A O 1
ATOM 2333 N N . LYS A 1 286 ? 31.535 0.410 35.569 1.00 40.34 286 LYS A N 1
ATOM 2334 C CA . LYS A 1 286 ? 31.817 0.325 37.004 1.00 40.34 286 LYS A CA 1
ATOM 2335 C C . LYS A 1 286 ? 32.826 1.414 37.368 1.00 40.34 286 LYS A C 1
ATOM 2337 O O . LYS A 1 286 ? 34.033 1.201 37.279 1.00 40.34 286 LYS A O 1
ATOM 2342 N N . VAL A 1 287 ? 32.335 2.570 37.799 1.00 35.28 287 VAL A N 1
ATOM 2343 C CA . VAL A 1 287 ? 33.129 3.504 38.594 1.00 35.28 287 VAL A CA 1
ATOM 2344 C C . VAL A 1 287 ? 33.423 2.791 39.919 1.00 35.28 287 VAL A C 1
ATOM 2346 O O . VAL A 1 287 ? 32.482 2.347 40.583 1.00 35.28 287 VAL A O 1
ATOM 2349 N N . PRO A 1 288 ? 34.692 2.607 40.316 1.00 35.56 288 PRO A N 1
ATOM 2350 C CA . PRO A 1 288 ? 35.006 1.965 41.580 1.00 35.56 288 PRO A CA 1
ATOM 2351 C C . PRO A 1 288 ? 34.649 2.924 42.721 1.00 35.56 288 PRO A C 1
ATOM 2353 O O . PRO A 1 288 ? 35.425 3.809 43.069 1.00 35.56 288 PRO A O 1
ATOM 2356 N N . GLN A 1 289 ? 33.469 2.749 43.314 1.00 35.81 289 GLN A N 1
ATOM 2357 C CA . GLN A 1 289 ? 33.163 3.291 44.634 1.00 35.81 289 GLN A CA 1
ATOM 2358 C C . GLN A 1 289 ? 33.322 2.187 45.676 1.00 35.81 289 GLN A C 1
ATOM 2360 O O . GLN A 1 289 ? 32.709 1.122 45.598 1.00 35.81 289 GLN A O 1
ATOM 2365 N N . GLY A 1 290 ? 34.222 2.443 46.622 1.00 35.66 290 GLY A N 1
ATOM 2366 C CA . GLY A 1 290 ? 34.514 1.560 47.736 1.00 35.66 290 GLY A CA 1
ATOM 2367 C C . GLY A 1 290 ? 33.336 1.395 48.698 1.00 35.66 290 GLY A C 1
ATOM 2368 O O . GLY A 1 290 ? 32.513 2.287 48.860 1.00 35.66 290 GLY A O 1
ATOM 2369 N N . GLN A 1 291 ? 33.330 0.221 49.335 1.00 44.34 291 GLN A N 1
ATOM 2370 C CA . GLN A 1 291 ? 32.781 -0.101 50.658 1.00 44.34 291 GLN A CA 1
ATOM 2371 C C . GLN A 1 291 ? 31.446 0.565 51.061 1.00 44.34 291 GLN A C 1
ATOM 2373 O O . GLN A 1 291 ? 31.433 1.672 51.585 1.00 44.34 291 GLN A O 1
ATOM 2378 N N . SER A 1 292 ? 30.336 -0.184 51.008 1.00 34.91 292 SER A N 1
ATOM 2379 C CA . SER A 1 292 ? 29.625 -0.609 52.234 1.00 34.91 292 SER A CA 1
ATOM 2380 C C . SER A 1 292 ? 28.336 -1.414 51.983 1.00 34.91 292 SER A C 1
ATOM 2382 O O . SER A 1 292 ? 27.515 -1.104 51.127 1.00 34.91 292 SER A O 1
ATOM 2384 N N . SER A 1 293 ? 28.157 -2.389 52.876 1.00 40.47 293 SER A N 1
ATOM 2385 C CA . SER A 1 293 ? 26.915 -2.952 53.428 1.00 40.47 293 SER A CA 1
ATOM 2386 C C . SER A 1 293 ? 26.051 -3.932 52.617 1.00 40.47 293 SER A C 1
ATOM 2388 O O . SER A 1 293 ? 25.416 -3.641 51.606 1.00 40.47 293 SER A O 1
ATOM 2390 N N . GLU A 1 294 ? 25.998 -5.131 53.194 1.00 42.94 294 GLU A N 1
ATOM 2391 C CA . GLU A 1 294 ? 25.098 -6.247 52.952 1.00 42.94 294 GLU A CA 1
ATOM 2392 C C . GLU A 1 294 ? 23.660 -5.881 53.352 1.00 42.94 294 GLU A C 1
ATOM 2394 O O . GLU A 1 294 ? 23.374 -5.738 54.534 1.00 42.94 294 GLU A O 1
ATOM 2399 N N . LEU A 1 295 ? 22.736 -5.755 52.393 1.00 42.44 295 LEU A N 1
ATOM 2400 C CA . LEU A 1 295 ? 21.287 -5.848 52.673 1.00 42.44 295 LEU A CA 1
ATOM 2401 C C . LEU A 1 295 ? 20.411 -6.192 51.445 1.00 42.44 295 LEU A C 1
ATOM 2403 O O . LEU A 1 295 ? 19.188 -6.188 51.536 1.00 42.44 295 LEU A O 1
ATOM 2407 N N . SER A 1 296 ? 20.997 -6.556 50.296 1.00 43.88 296 SER A N 1
ATOM 2408 C CA . SER A 1 296 ? 20.256 -6.635 49.017 1.00 43.88 296 SER A CA 1
ATOM 2409 C C . SER A 1 296 ? 19.765 -8.038 48.595 1.00 43.88 296 SER A C 1
ATOM 2411 O O . SER A 1 296 ? 19.016 -8.180 47.630 1.00 43.88 296 SER A O 1
ATOM 2413 N N . ASN A 1 297 ? 20.102 -9.111 49.320 1.00 42.94 297 ASN A N 1
ATOM 2414 C CA . ASN A 1 297 ? 19.831 -10.477 48.829 1.00 42.94 297 ASN A CA 1
ATOM 2415 C C . ASN A 1 297 ? 18.405 -11.010 49.096 1.00 42.94 297 ASN A C 1
ATOM 2417 O O . ASN A 1 297 ? 18.005 -1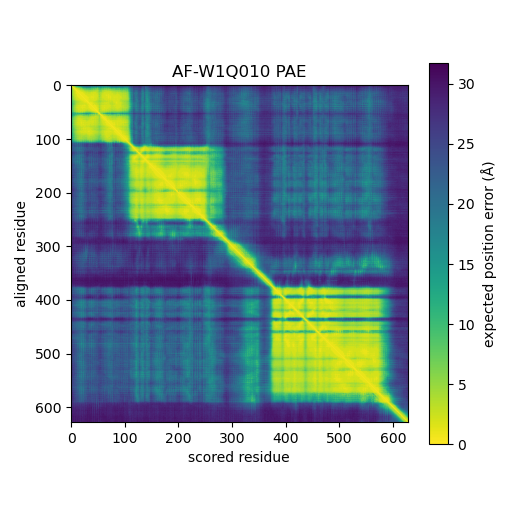2.004 48.496 1.00 42.94 297 ASN A O 1
ATOM 2421 N N . SER A 1 298 ? 17.605 -10.348 49.939 1.00 43.41 298 SER A N 1
ATOM 2422 C CA . SER A 1 298 ? 16.232 -10.785 50.265 1.00 43.41 298 SER A CA 1
ATOM 2423 C C . SER A 1 298 ? 15.195 -10.345 49.215 1.00 43.41 298 SER A C 1
ATOM 2425 O O . SER A 1 298 ? 14.286 -11.093 48.852 1.00 43.41 298 SER A O 1
ATOM 2427 N N . MET A 1 299 ? 15.373 -9.154 48.637 1.00 39.38 299 MET A N 1
ATOM 2428 C CA . MET A 1 299 ? 14.385 -8.530 47.746 1.00 39.38 299 MET A CA 1
ATOM 2429 C C . MET A 1 299 ? 14.396 -9.119 46.323 1.00 39.38 299 MET A C 1
ATOM 2431 O O . MET A 1 299 ? 13.384 -9.093 45.623 1.00 39.38 299 MET A O 1
ATOM 2435 N N . ILE A 1 300 ? 15.516 -9.729 45.918 1.00 47.94 300 ILE A N 1
ATOM 2436 C CA . ILE A 1 300 ? 15.687 -10.358 44.599 1.00 47.94 300 ILE A CA 1
ATOM 2437 C C . ILE A 1 300 ? 14.875 -11.658 44.481 1.00 47.94 300 ILE A C 1
ATOM 2439 O O . ILE A 1 300 ? 14.371 -11.968 43.402 1.00 47.94 300 ILE A O 1
ATOM 2443 N N . LYS A 1 301 ? 14.654 -12.379 45.589 1.00 46.03 301 LYS A N 1
ATOM 2444 C CA . LYS A 1 301 ? 13.893 -13.639 45.582 1.00 46.03 301 LYS A CA 1
ATOM 2445 C C . LYS A 1 301 ? 12.384 -13.406 45.404 1.00 46.03 301 LYS A C 1
ATOM 2447 O O . LYS A 1 301 ? 11.736 -14.127 44.657 1.00 46.03 301 LYS A O 1
ATOM 2452 N N . LEU A 1 302 ? 11.847 -12.322 45.973 1.00 41.19 302 LEU A N 1
ATOM 2453 C CA . LEU A 1 302 ? 10.423 -11.961 45.870 1.00 41.19 302 LEU A CA 1
ATOM 2454 C C . LEU A 1 302 ? 10.020 -11.446 44.470 1.00 41.19 302 LEU A C 1
ATOM 2456 O O . LEU A 1 302 ? 8.856 -11.529 44.073 1.00 41.19 302 LEU A O 1
ATOM 2460 N N . LEU A 1 303 ? 10.976 -10.914 43.700 1.00 43.59 303 LEU A N 1
ATOM 2461 C CA . LEU A 1 303 ? 10.747 -10.424 42.334 1.00 43.59 303 LEU A CA 1
ATOM 2462 C C . LEU A 1 303 ? 10.771 -11.540 41.280 1.00 43.59 303 LEU A C 1
ATOM 2464 O O . LEU A 1 303 ? 10.174 -11.383 40.213 1.00 43.59 303 LEU A O 1
ATOM 2468 N N . GLN A 1 304 ? 11.421 -12.670 41.570 1.00 45.62 304 GLN A N 1
ATOM 2469 C CA . GLN A 1 304 ? 11.477 -13.814 40.657 1.00 45.62 304 GLN A CA 1
ATOM 2470 C C . GLN A 1 304 ? 10.159 -14.602 40.642 1.00 45.62 304 GLN A C 1
ATOM 2472 O O . GLN A 1 304 ? 9.708 -15.000 39.567 1.00 45.62 304 GLN A O 1
ATOM 2477 N N . ASP A 1 305 ? 9.464 -14.692 41.779 1.00 40.91 305 ASP A N 1
ATOM 2478 C CA . ASP A 1 305 ? 8.179 -15.398 41.870 1.00 40.91 305 ASP A CA 1
ATOM 2479 C C . ASP A 1 305 ? 7.025 -14.625 41.200 1.00 40.91 305 ASP A C 1
ATOM 2481 O O . ASP A 1 305 ? 6.163 -15.220 40.551 1.00 40.91 305 ASP A O 1
ATOM 2485 N N . LYS A 1 306 ? 7.053 -13.282 41.218 1.00 43.62 306 LYS A N 1
ATOM 2486 C CA . LYS A 1 306 ? 6.071 -12.447 40.489 1.00 43.62 306 LYS A CA 1
ATOM 2487 C C . LYS A 1 306 ? 6.243 -12.473 38.966 1.00 43.62 306 LYS A C 1
ATOM 2489 O O . LYS A 1 306 ? 5.294 -12.181 38.240 1.00 43.62 306 LYS A O 1
ATOM 2494 N N . LYS A 1 307 ? 7.429 -12.830 38.461 1.00 43.94 307 LYS A N 1
ATOM 2495 C CA . LYS A 1 307 ? 7.701 -12.915 37.015 1.00 43.94 307 LYS A CA 1
ATOM 2496 C C . LYS A 1 307 ? 7.124 -14.179 36.372 1.00 43.94 307 LYS A C 1
ATOM 2498 O O . LYS A 1 307 ? 6.888 -14.176 35.168 1.00 43.94 307 LYS A O 1
ATOM 2503 N N . LYS A 1 308 ? 6.877 -15.234 37.157 1.00 39.00 308 LYS A N 1
ATOM 2504 C CA . LYS A 1 308 ? 6.363 -16.513 36.646 1.00 39.00 308 LYS A CA 1
ATOM 2505 C C . LYS A 1 308 ? 4.848 -16.479 36.399 1.00 39.00 308 LYS A C 1
ATOM 2507 O O . LYS A 1 308 ? 4.400 -16.993 35.386 1.00 39.00 308 LYS A O 1
ATOM 2512 N N . VAL A 1 309 ? 4.096 -15.760 37.238 1.00 39.47 309 VAL A N 1
ATOM 2513 C CA . VAL A 1 309 ? 2.627 -15.623 37.126 1.00 39.47 309 VAL A CA 1
ATOM 2514 C C . VAL A 1 309 ? 2.203 -14.728 35.951 1.00 39.47 309 VAL A C 1
ATOM 2516 O O . VAL A 1 309 ? 1.179 -14.966 35.325 1.00 39.47 309 VAL A O 1
ATOM 2519 N N . LYS A 1 310 ? 3.018 -13.732 35.579 1.00 38.12 310 LYS A N 1
ATOM 2520 C CA . LYS A 1 310 ? 2.695 -12.812 34.474 1.00 38.12 310 LYS A CA 1
ATOM 2521 C C . LYS A 1 310 ? 2.849 -13.445 33.079 1.00 38.12 310 LYS A C 1
ATOM 2523 O O . LYS A 1 310 ? 2.240 -12.979 32.129 1.00 38.12 310 LYS A O 1
ATOM 2528 N N . ARG A 1 311 ? 3.639 -14.519 32.955 1.00 34.66 311 ARG A N 1
ATOM 2529 C CA . ARG A 1 311 ? 3.978 -15.143 31.662 1.00 34.66 311 ARG A CA 1
ATOM 2530 C C . ARG A 1 311 ? 2.895 -16.098 31.139 1.00 34.66 311 ARG A C 1
ATOM 2532 O O . ARG A 1 311 ? 2.807 -16.291 29.934 1.00 34.66 311 ARG A O 1
ATOM 2539 N N . GLU A 1 312 ? 2.063 -16.652 32.019 1.00 36.84 312 GLU A N 1
ATOM 2540 C CA . GLU A 1 312 ? 0.923 -17.508 31.640 1.00 36.84 312 GLU A CA 1
ATOM 2541 C C . GLU A 1 312 ? -0.316 -16.684 31.245 1.00 36.84 312 GLU A C 1
ATOM 2543 O O . GLU A 1 312 ? -1.083 -17.091 30.376 1.00 36.84 312 GLU A O 1
ATOM 2548 N N . GLU A 1 313 ? -0.473 -15.476 31.796 1.00 34.62 313 GLU A N 1
ATOM 2549 C CA . GLU A 1 313 ? -1.584 -14.570 31.466 1.00 34.62 313 GLU A CA 1
ATOM 2550 C C . GLU A 1 313 ? -1.416 -13.877 30.096 1.00 34.62 313 GLU A C 1
ATOM 2552 O O . GLU A 1 313 ? -2.399 -13.481 29.463 1.00 34.62 313 GLU A O 1
ATOM 2557 N N . ASP A 1 314 ? -0.173 -13.742 29.625 1.00 37.50 314 ASP A N 1
ATOM 2558 C CA . ASP A 1 314 ? 0.150 -13.126 28.334 1.00 37.50 314 ASP A CA 1
ATOM 2559 C C . ASP A 1 314 ? -0.037 -14.107 27.154 1.00 37.50 314 ASP A C 1
ATOM 2561 O O . ASP A 1 314 ? -0.474 -13.684 26.084 1.00 37.50 314 ASP A O 1
ATOM 2565 N N . LEU A 1 315 ? 0.157 -15.419 27.365 1.00 39.38 315 LEU A N 1
ATOM 2566 C CA . LEU A 1 315 ? -0.061 -16.463 26.346 1.00 39.38 315 LEU A CA 1
ATOM 2567 C C . LEU A 1 315 ? -1.553 -16.682 26.028 1.00 39.38 315 LEU A C 1
ATOM 2569 O O . LEU A 1 315 ? -1.923 -16.878 24.872 1.00 39.38 315 LEU A O 1
ATOM 2573 N N . ALA A 1 316 ? -2.440 -16.550 27.022 1.00 39.91 316 ALA A N 1
ATOM 2574 C CA . ALA A 1 316 ? -3.891 -16.617 26.809 1.00 39.91 316 ALA A CA 1
ATOM 2575 C C . ALA A 1 316 ? -4.447 -15.395 26.039 1.00 39.91 316 ALA A C 1
ATOM 2577 O O . ALA A 1 316 ? -5.450 -15.498 25.330 1.00 39.91 316 ALA A O 1
ATOM 2578 N N . LYS A 1 317 ? -3.782 -14.232 26.128 1.00 41.19 317 LYS A N 1
ATOM 2579 C CA . LYS A 1 317 ? -4.160 -13.001 25.402 1.00 41.19 317 LYS A CA 1
ATOM 2580 C C . LYS A 1 317 ? -3.711 -13.005 23.937 1.00 41.19 317 LYS A C 1
ATOM 2582 O O . LYS A 1 317 ? -4.224 -12.211 23.145 1.00 41.19 317 LYS A O 1
ATOM 2587 N N . GLU A 1 318 ? -2.771 -13.871 23.566 1.00 33.75 318 GLU A N 1
ATOM 2588 C CA . GLU A 1 318 ? -2.214 -13.946 22.213 1.00 33.75 318 GLU A CA 1
ATOM 2589 C C . GLU A 1 318 ? -3.099 -14.785 21.271 1.00 33.75 318 GLU A C 1
ATOM 2591 O O . GLU A 1 318 ? -3.410 -14.327 20.170 1.00 33.75 318 GLU A O 1
ATOM 2596 N N . GLY A 1 319 ? -3.672 -15.897 21.753 1.00 34.53 319 GLY A N 1
ATOM 2597 C CA . 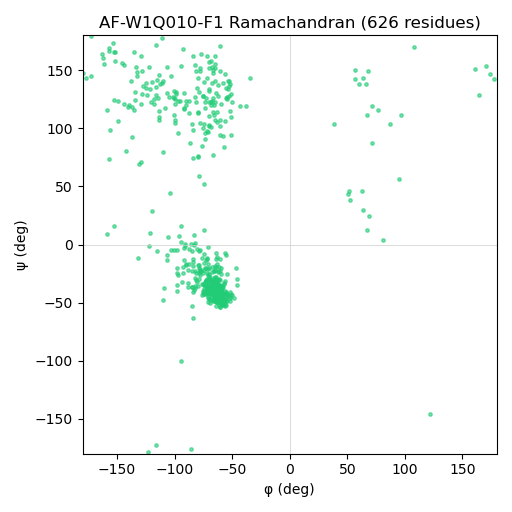GLY A 1 319 ? -4.668 -16.690 21.006 1.00 34.53 319 GLY A CA 1
ATOM 2598 C C . GLY A 1 319 ? -5.984 -15.944 20.709 1.00 34.53 319 GLY A C 1
ATOM 2599 O O . GLY A 1 319 ? -6.579 -16.099 19.639 1.00 34.53 319 GLY A O 1
ATOM 2600 N N . MET A 1 320 ? -6.414 -15.036 21.597 1.00 36.94 320 MET A N 1
ATOM 2601 C CA . MET A 1 320 ? -7.589 -14.176 21.361 1.00 36.94 320 MET A CA 1
ATOM 2602 C C . MET A 1 320 ? -7.364 -13.112 20.270 1.00 36.94 320 MET A C 1
ATOM 2604 O O . MET A 1 320 ? -8.316 -12.710 19.599 1.00 36.94 320 MET A O 1
ATOM 2608 N N . LYS A 1 321 ? -6.123 -12.652 20.049 1.00 35.38 321 LYS A N 1
ATOM 2609 C CA . LYS A 1 321 ? -5.812 -11.641 19.018 1.00 35.38 321 LYS A CA 1
ATOM 2610 C C . LYS A 1 321 ? -5.887 -12.200 17.596 1.00 35.38 321 LYS A C 1
ATOM 2612 O O . LYS A 1 321 ? -6.252 -11.465 16.677 1.00 35.38 321 LYS A O 1
ATOM 2617 N N . PHE A 1 322 ? -5.568 -13.479 17.413 1.00 38.22 322 PHE A N 1
ATOM 2618 C CA . PHE A 1 322 ? -5.560 -14.114 16.094 1.00 38.22 322 PHE A CA 1
ATOM 2619 C C . PHE A 1 322 ? -6.987 -14.378 15.579 1.00 38.22 322 PHE A C 1
ATOM 2621 O O . PHE A 1 322 ? -7.324 -14.014 14.453 1.00 38.22 322 PHE A O 1
ATOM 2628 N N . THR A 1 323 ? -7.876 -14.856 16.457 1.00 37.38 323 THR A N 1
ATOM 2629 C CA . THR A 1 323 ? -9.300 -15.103 16.151 1.00 37.38 323 THR A CA 1
ATOM 2630 C C . THR A 1 323 ? -10.051 -13.824 15.742 1.00 37.38 323 THR A C 1
ATOM 2632 O O . THR A 1 323 ? -10.878 -13.837 14.828 1.00 37.38 323 THR A O 1
ATOM 2635 N N . ALA A 1 324 ? -9.717 -12.687 16.363 1.00 36.81 324 ALA A N 1
ATOM 2636 C CA . ALA A 1 324 ? -10.271 -11.385 15.991 1.00 36.81 324 ALA A CA 1
ATOM 2637 C C . ALA A 1 324 ? -9.827 -10.941 14.585 1.00 36.81 324 ALA A C 1
ATOM 2639 O O . ALA A 1 324 ? -10.615 -10.364 13.848 1.00 36.81 324 ALA A O 1
ATOM 2640 N N . THR A 1 325 ? -8.592 -11.256 14.186 1.00 36.38 325 THR A N 1
ATOM 2641 C CA . THR A 1 325 ? -8.025 -10.850 12.888 1.00 36.38 325 THR A CA 1
ATOM 2642 C C . THR A 1 325 ? -8.671 -11.610 11.723 1.00 36.38 325 THR A C 1
ATOM 2644 O O . THR A 1 325 ? -9.087 -11.000 10.742 1.00 36.38 325 THR A O 1
ATOM 2647 N N . MET A 1 326 ? -8.853 -12.926 11.870 1.00 39.50 326 MET A N 1
ATOM 2648 C CA . MET A 1 326 ? -9.601 -13.765 10.921 1.00 39.50 326 MET A CA 1
ATOM 2649 C C . MET A 1 326 ? -11.067 -13.335 10.773 1.00 39.50 326 MET A C 1
ATOM 2651 O O . MET A 1 326 ? -11.610 -13.321 9.667 1.00 39.50 326 MET A O 1
ATOM 2655 N N . SER A 1 327 ? -11.703 -12.950 11.885 1.00 41.31 327 SER A N 1
ATOM 2656 C CA . SER A 1 327 ? -13.089 -12.470 11.877 1.00 41.31 327 SER A CA 1
ATOM 2657 C C . SER A 1 327 ? -13.226 -11.193 11.046 1.00 41.31 327 SER A C 1
ATOM 2659 O O . SER A 1 327 ? -14.147 -11.093 10.246 1.00 41.31 327 SER A O 1
ATOM 2661 N N . VAL A 1 328 ? -12.270 -10.263 11.145 1.00 38.91 328 VAL A N 1
ATOM 2662 C CA . VAL A 1 328 ? -12.270 -9.014 10.363 1.00 38.91 328 VAL A CA 1
ATOM 2663 C C . VAL A 1 328 ? -12.175 -9.276 8.856 1.00 38.91 328 VAL A C 1
ATOM 2665 O O . VAL A 1 328 ? -12.958 -8.712 8.099 1.00 38.91 328 VAL A O 1
ATOM 2668 N N . CYS A 1 329 ? -11.301 -10.183 8.404 1.00 38.88 329 CYS A N 1
ATOM 2669 C CA . CYS A 1 329 ? -11.184 -10.518 6.978 1.00 38.88 329 CYS A CA 1
ATOM 2670 C C . CYS A 1 329 ? -12.445 -11.193 6.409 1.00 38.88 329 CYS A C 1
ATOM 2672 O O . CYS A 1 329 ? -12.819 -10.929 5.266 1.00 38.88 329 CYS A O 1
ATOM 2674 N N . LYS A 1 330 ? -13.115 -12.044 7.199 1.00 43.28 330 LYS A N 1
ATOM 2675 C CA . LYS A 1 330 ? -14.387 -12.673 6.807 1.00 43.28 330 LYS A CA 1
ATOM 2676 C C . LYS A 1 330 ? -15.528 -11.649 6.751 1.00 43.28 330 LYS A C 1
ATOM 2678 O O . LYS A 1 330 ? -16.293 -11.647 5.796 1.00 43.28 330 LYS A O 1
ATOM 2683 N N . ILE A 1 331 ? -15.574 -10.725 7.711 1.00 51.53 331 ILE A N 1
ATOM 2684 C CA . ILE A 1 331 ? -16.577 -9.652 7.785 1.00 51.53 331 ILE A CA 1
ATOM 2685 C C . ILE A 1 331 ? -16.444 -8.669 6.616 1.00 51.53 331 ILE A C 1
ATOM 2687 O O . ILE A 1 331 ? -17.455 -8.340 6.003 1.00 51.53 331 ILE A O 1
ATOM 2691 N N . CYS A 1 332 ? -15.226 -8.249 6.248 1.00 39.22 332 CYS A N 1
ATOM 2692 C CA . CYS A 1 332 ? -15.013 -7.403 5.064 1.00 39.22 332 CYS A CA 1
ATOM 2693 C C . CYS A 1 332 ? -15.520 -8.086 3.780 1.00 39.22 332 CYS A C 1
ATOM 2695 O O . CYS A 1 332 ? -16.141 -7.445 2.937 1.00 39.22 332 CYS A O 1
ATOM 2697 N N . ARG A 1 333 ? -15.327 -9.406 3.659 1.00 41.50 333 ARG A N 1
ATOM 2698 C CA . ARG A 1 333 ? -15.798 -10.205 2.515 1.00 41.50 333 ARG A CA 1
ATOM 2699 C C . ARG A 1 333 ? -17.330 -10.347 2.480 1.00 41.50 333 ARG A C 1
ATOM 2701 O O . ARG A 1 333 ? -17.934 -10.244 1.409 1.00 41.50 333 ARG A O 1
ATOM 2708 N N . ASP A 1 334 ? -17.957 -10.544 3.641 1.00 44.19 334 ASP A N 1
ATOM 2709 C CA . ASP A 1 334 ? -19.414 -10.678 3.781 1.00 44.19 334 ASP A CA 1
ATOM 2710 C C . ASP A 1 334 ? -20.142 -9.337 3.559 1.00 44.19 334 ASP A C 1
ATOM 2712 O O . ASP A 1 334 ? -21.177 -9.306 2.890 1.00 44.19 334 ASP A O 1
ATOM 2716 N N . TYR A 1 335 ? -19.572 -8.223 4.040 1.00 41.66 335 TYR A N 1
ATOM 2717 C CA . TYR A 1 335 ? -20.057 -6.859 3.779 1.00 41.66 335 TYR A CA 1
ATOM 2718 C C . TYR A 1 335 ? -20.087 -6.554 2.274 1.00 41.66 335 TYR A C 1
ATOM 2720 O O . TYR A 1 335 ? -21.116 -6.135 1.738 1.00 41.66 335 TYR A O 1
ATOM 2728 N N . HIS A 1 336 ? -18.997 -6.866 1.565 1.00 41.50 336 HIS A N 1
ATOM 2729 C CA . HIS A 1 336 ? -18.866 -6.631 0.125 1.00 41.50 336 HIS A CA 1
ATOM 2730 C C . HIS A 1 336 ? -19.874 -7.439 -0.715 1.00 41.50 336 HIS A C 1
ATOM 2732 O O . HIS A 1 336 ? -20.319 -6.986 -1.768 1.00 41.50 336 HIS A O 1
ATOM 2738 N N . SER A 1 337 ? -20.272 -8.627 -0.247 1.00 45.59 337 SER A N 1
ATOM 2739 C CA . SER A 1 337 ? -21.227 -9.500 -0.950 1.00 45.59 337 SER A CA 1
ATOM 2740 C C . SER A 1 337 ? -22.691 -9.063 -0.789 1.00 45.59 337 SER A C 1
ATOM 2742 O O . SER A 1 337 ? -23.528 -9.398 -1.632 1.00 45.59 337 SER A O 1
ATOM 2744 N N . LYS A 1 338 ? -23.022 -8.337 0.290 1.00 51.44 338 LYS A N 1
ATOM 2745 C CA . LYS A 1 338 ? -24.397 -7.909 0.614 1.00 51.44 338 LYS A CA 1
ATOM 2746 C C . LYS A 1 338 ? -24.696 -6.480 0.169 1.00 51.44 338 LYS A C 1
ATOM 2748 O O . LYS A 1 338 ? -25.758 -6.249 -0.405 1.00 51.44 338 LYS A O 1
ATOM 2753 N N . LYS A 1 339 ? -23.745 -5.553 0.331 1.00 50.16 339 LYS A N 1
ATOM 2754 C CA . LYS A 1 339 ? -23.925 -4.144 -0.054 1.00 50.16 339 LYS A CA 1
ATOM 2755 C C . LYS A 1 339 ? -24.121 -3.938 -1.563 1.00 50.16 339 LYS A C 1
ATOM 2757 O O . LYS A 1 339 ? -24.887 -3.070 -1.969 1.00 50.16 339 LYS A O 1
ATOM 2762 N N . MET A 1 340 ? -23.540 -4.822 -2.380 1.00 38.75 340 MET A N 1
ATOM 2763 C CA . MET A 1 340 ? -23.739 -4.912 -3.837 1.00 38.75 340 MET A CA 1
ATOM 2764 C C . MET A 1 340 ? -25.211 -5.059 -4.282 1.00 38.75 340 MET A C 1
ATOM 2766 O O . MET A 1 340 ? -25.493 -4.998 -5.474 1.00 38.75 340 MET A O 1
ATOM 2770 N N . ARG A 1 341 ? -26.162 -5.279 -3.360 1.00 44.41 341 ARG A N 1
ATOM 2771 C CA . ARG A 1 341 ? -27.597 -5.383 -3.673 1.00 44.41 341 ARG A CA 1
ATOM 2772 C C . ARG A 1 341 ? -28.411 -4.117 -3.383 1.00 44.41 341 ARG A C 1
ATOM 2774 O O . ARG A 1 341 ? -29.601 -4.135 -3.674 1.00 44.41 341 ARG A O 1
ATOM 2781 N N . GLN A 1 342 ? -27.831 -3.065 -2.794 1.00 42.91 342 GLN A N 1
ATOM 2782 C CA . GLN A 1 342 ? -28.623 -1.967 -2.212 1.00 42.91 342 GLN A CA 1
ATOM 2783 C C . GLN A 1 342 ? -28.207 -0.537 -2.582 1.00 42.91 342 GLN A C 1
ATOM 2785 O O . GLN A 1 342 ? -28.999 0.370 -2.338 1.00 42.91 342 GLN A O 1
ATOM 2790 N N . GLU A 1 343 ? -27.045 -0.289 -3.200 1.00 40.75 343 GLU A N 1
ATOM 2791 C CA . GLU A 1 343 ? -26.703 1.060 -3.698 1.00 40.75 343 GLU A CA 1
ATOM 2792 C C . GLU A 1 343 ? -27.406 1.365 -5.042 1.00 40.75 343 GLU A C 1
ATOM 2794 O O . GLU A 1 343 ? -26.778 1.662 -6.052 1.00 40.75 343 GLU A O 1
ATOM 2799 N N . GLU A 1 344 ? -28.742 1.320 -5.045 1.00 39.88 344 GLU A N 1
ATOM 2800 C CA . GLU A 1 344 ? -29.578 2.026 -6.018 1.00 39.88 344 GLU A CA 1
ATOM 2801 C C . GLU A 1 344 ? -30.090 3.320 -5.358 1.00 39.88 344 GLU A C 1
ATOM 2803 O O . GLU A 1 344 ? -30.996 3.314 -4.531 1.00 39.88 344 GLU A O 1
ATOM 2808 N N . ILE A 1 345 ? -29.479 4.439 -5.768 1.00 40.12 345 ILE A N 1
ATOM 2809 C CA . ILE A 1 345 ? -30.013 5.809 -5.713 1.00 40.12 345 ILE A CA 1
ATOM 2810 C C . ILE A 1 345 ? -30.107 6.441 -4.305 1.00 40.12 345 ILE A C 1
ATOM 2812 O O . ILE A 1 345 ? -31.159 6.519 -3.676 1.00 40.12 345 ILE A O 1
ATOM 2816 N N . MET A 1 346 ? -29.009 7.069 -3.870 1.00 37.31 346 MET A N 1
ATOM 2817 C CA . MET A 1 346 ? -29.137 8.353 -3.174 1.00 37.31 346 MET A CA 1
ATOM 2818 C C . MET A 1 346 ? -29.370 9.432 -4.236 1.00 37.31 346 MET A C 1
ATOM 2820 O O . MET A 1 346 ? -28.430 9.816 -4.935 1.00 37.31 346 MET A O 1
ATOM 2824 N N . ASP A 1 347 ? -30.608 9.915 -4.360 1.00 37.59 347 ASP A N 1
ATOM 2825 C CA . ASP A 1 347 ? -30.957 11.063 -5.199 1.00 37.59 347 ASP A CA 1
ATOM 2826 C C . ASP A 1 347 ? -30.195 12.307 -4.716 1.00 37.59 347 ASP A C 1
ATOM 2828 O O . ASP A 1 347 ? -30.608 13.034 -3.810 1.00 37.59 347 ASP A O 1
ATOM 2832 N N . LEU A 1 348 ? -29.040 12.561 -5.328 1.00 41.16 348 LEU A N 1
ATOM 2833 C CA . LEU A 1 348 ? -28.459 13.893 -5.357 1.00 41.16 348 LEU A CA 1
ATOM 2834 C C . LEU A 1 348 ? -29.363 14.723 -6.267 1.00 41.16 348 LEU A C 1
ATOM 2836 O O . LEU A 1 348 ? -29.304 14.582 -7.487 1.00 41.16 348 LEU A O 1
ATOM 2840 N N . GLU A 1 349 ? -30.222 15.540 -5.653 1.00 34.91 349 GLU A N 1
ATOM 2841 C CA . GLU A 1 349 ? -31.101 16.492 -6.336 1.00 34.91 349 GLU A CA 1
ATOM 2842 C C . GLU A 1 349 ? -30.380 17.131 -7.534 1.00 34.91 349 GLU A C 1
ATOM 2844 O O . GLU A 1 349 ? -29.332 17.771 -7.388 1.00 34.91 349 GLU A O 1
ATOM 2849 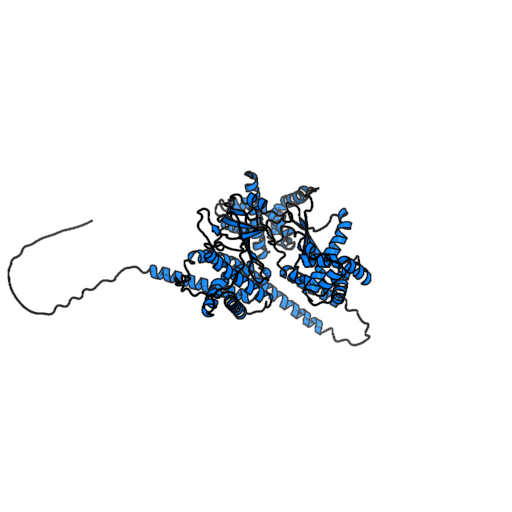N N . GLN A 1 350 ? -30.933 16.931 -8.735 1.00 36.25 350 GLN A N 1
ATOM 2850 C CA . GLN A 1 350 ? -30.471 17.623 -9.933 1.00 36.25 350 GLN A CA 1
ATOM 2851 C C . GLN A 1 350 ? -30.529 19.138 -9.686 1.00 36.25 350 GLN A C 1
ATOM 2853 O O . GLN A 1 350 ? -31.548 19.632 -9.194 1.00 36.25 350 GLN A O 1
ATOM 2858 N N . PRO A 1 351 ? -29.491 19.913 -10.045 1.00 33.72 351 PRO A N 1
ATOM 2859 C CA . PRO A 1 351 ? -29.575 21.358 -9.957 1.00 33.72 351 PRO A CA 1
ATOM 2860 C C . PRO A 1 351 ? -30.612 21.850 -10.971 1.00 33.72 351 PRO A C 1
ATOM 2862 O O . PRO A 1 351 ? -30.437 21.711 -12.183 1.00 33.72 351 PRO A O 1
ATOM 2865 N N . GLY A 1 352 ? -31.708 22.407 -10.454 1.00 30.98 352 GLY A N 1
ATOM 2866 C CA . GLY A 1 352 ? -32.734 23.069 -11.248 1.00 30.98 352 GLY A CA 1
ATOM 2867 C C . GLY A 1 352 ? -32.125 24.151 -12.139 1.00 30.98 352 GLY A C 1
ATOM 2868 O O . GLY A 1 352 ? -31.208 24.867 -11.734 1.00 30.98 352 GLY A O 1
ATOM 2869 N N . ALA A 1 353 ? -32.639 24.240 -13.365 1.00 36.03 353 ALA A N 1
ATOM 2870 C CA . ALA A 1 353 ? -32.240 25.218 -14.365 1.00 36.03 353 ALA A CA 1
ATOM 2871 C C . ALA A 1 353 ? -32.278 26.641 -13.783 1.00 36.03 353 ALA A C 1
ATOM 2873 O O . ALA A 1 353 ? -33.345 27.187 -13.509 1.00 36.03 353 ALA A O 1
ATOM 2874 N N . MET A 1 354 ? -31.098 27.230 -13.588 1.00 31.84 354 MET A N 1
ATOM 2875 C CA . MET A 1 354 ? -30.950 28.626 -13.201 1.00 31.84 354 MET A CA 1
ATOM 2876 C C . MET A 1 354 ? -30.933 29.465 -14.481 1.00 31.84 354 MET A C 1
ATOM 2878 O O . MET A 1 354 ? -30.028 29.334 -15.307 1.00 31.84 354 MET A O 1
ATOM 2882 N N . GLU A 1 355 ? -31.965 30.288 -14.666 1.00 35.38 355 GLU A N 1
ATOM 2883 C CA . GLU A 1 355 ? -32.023 31.306 -15.714 1.00 35.38 355 GLU A CA 1
ATOM 2884 C C . GLU A 1 355 ? -30.807 32.238 -15.610 1.00 35.38 355 GLU A C 1
ATOM 2886 O O . GLU A 1 355 ? -30.530 32.824 -14.563 1.00 35.38 355 GLU A O 1
ATOM 2891 N N . HIS A 1 356 ? -30.073 32.375 -16.715 1.00 31.56 356 HIS A N 1
ATOM 2892 C CA . HIS A 1 356 ? -29.013 33.365 -16.842 1.00 31.56 356 HIS A CA 1
ATOM 2893 C C . HIS A 1 356 ? -29.625 34.750 -17.050 1.00 31.56 356 HIS A C 1
ATOM 2895 O O . HIS A 1 356 ? -29.986 35.114 -18.172 1.00 31.56 356 HIS A O 1
ATOM 2901 N N . ASP A 1 357 ? -29.680 35.530 -15.974 1.00 31.52 357 ASP A N 1
ATOM 2902 C CA . ASP A 1 357 ? -29.866 36.971 -16.064 1.00 31.52 357 ASP A CA 1
ATOM 2903 C C . ASP A 1 357 ? -28.533 37.642 -16.432 1.00 31.52 357 ASP A C 1
ATOM 2905 O O . ASP A 1 357 ? -27.463 37.325 -15.898 1.00 31.52 357 ASP A O 1
ATOM 2909 N N . LYS A 1 358 ? -28.592 38.522 -17.431 1.00 44.22 358 LYS A N 1
ATOM 2910 C CA . LYS A 1 358 ? -27.439 39.213 -18.010 1.00 44.22 358 LYS A CA 1
ATOM 2911 C C . LYS A 1 358 ? -27.207 40.513 -17.256 1.00 44.22 358 LYS A C 1
ATOM 2913 O O . LYS A 1 358 ? -28.008 41.431 -17.399 1.00 44.22 358 LYS A O 1
ATOM 2918 N N . THR A 1 359 ? -26.035 40.666 -16.643 1.00 33.47 359 THR A N 1
ATOM 2919 C CA . THR A 1 359 ? -25.499 42.010 -16.393 1.00 33.47 359 THR A CA 1
ATOM 2920 C C . THR A 1 359 ? -23.998 42.062 -16.632 1.00 33.47 359 THR A C 1
ATOM 2922 O O . THR A 1 359 ? -23.209 41.345 -16.021 1.00 33.47 359 THR A O 1
ATOM 2925 N N . GLU A 1 360 ? -23.638 42.927 -17.575 1.00 40.31 360 GLU A N 1
ATOM 2926 C CA . GLU A 1 360 ? -22.289 43.311 -17.964 1.00 40.31 360 GLU A CA 1
ATOM 2927 C C . GLU A 1 360 ? -21.526 43.985 -16.816 1.00 40.31 360 GLU A C 1
ATOM 2929 O O . GLU A 1 360 ? -22.037 44.901 -16.175 1.00 40.31 360 GLU A O 1
ATOM 2934 N N . ALA A 1 361 ? -20.254 43.624 -16.646 1.00 33.03 361 ALA A N 1
ATOM 2935 C CA . ALA A 1 361 ? -19.201 44.570 -16.279 1.00 33.03 361 ALA A CA 1
ATOM 2936 C C . ALA A 1 361 ? -17.845 43.977 -16.677 1.00 33.03 361 ALA A C 1
ATOM 2938 O O . ALA A 1 361 ? -17.434 42.922 -16.194 1.00 33.03 361 ALA A O 1
ATOM 2939 N N . GLY A 1 362 ? -17.180 44.644 -17.618 1.00 36.38 362 GLY A N 1
ATOM 2940 C CA . GLY A 1 362 ? -15.973 44.160 -18.267 1.00 36.38 362 GLY A CA 1
ATOM 2941 C C . GLY A 1 362 ? -14.751 44.057 -17.357 1.00 36.38 362 GLY A C 1
ATOM 2942 O O . GLY A 1 362 ? -14.536 44.863 -16.453 1.00 36.38 362 GLY A O 1
ATOM 2943 N N . LYS A 1 363 ? -13.890 43.097 -17.697 1.00 35.47 363 LYS A N 1
ATOM 2944 C CA . LYS A 1 363 ? -12.448 43.200 -17.495 1.00 35.47 363 LYS A CA 1
ATOM 2945 C C . LYS A 1 363 ? -11.723 42.532 -18.659 1.00 35.47 363 LYS A C 1
ATOM 2947 O O . LYS A 1 363 ? -11.919 41.367 -18.980 1.00 35.47 363 LYS A O 1
ATOM 2952 N N . GLU A 1 364 ? -10.931 43.372 -19.293 1.00 37.62 364 GLU A N 1
ATOM 2953 C CA . GLU A 1 364 ? -10.023 43.175 -20.408 1.00 37.62 364 GLU A CA 1
ATOM 2954 C C . GLU A 1 364 ? -9.056 42.002 -20.153 1.00 37.62 364 GLU A C 1
ATOM 2956 O O . GLU A 1 364 ? -8.220 42.059 -19.251 1.00 37.62 364 GLU A O 1
ATOM 2961 N N . MET A 1 365 ? -9.163 40.932 -20.950 1.00 30.61 365 MET A N 1
ATOM 2962 C CA . MET A 1 365 ? -8.124 39.907 -21.075 1.00 30.61 365 MET A CA 1
ATOM 2963 C C . MET A 1 365 ? -7.588 39.895 -22.502 1.00 30.61 365 MET A C 1
ATOM 2965 O O . MET A 1 365 ? -8.335 39.861 -23.482 1.00 30.61 365 MET A O 1
ATOM 2969 N N . ARG A 1 366 ? -6.258 39.959 -22.580 1.00 37.00 366 ARG A N 1
ATOM 2970 C CA . ARG A 1 366 ? -5.450 39.899 -23.794 1.00 37.00 366 ARG A CA 1
ATOM 2971 C C . ARG A 1 366 ? -5.822 38.664 -24.616 1.00 37.00 366 ARG A C 1
ATOM 2973 O O . ARG A 1 366 ? -5.797 37.547 -24.110 1.00 37.00 366 ARG A O 1
ATOM 2980 N N . LYS A 1 367 ? -6.118 38.889 -25.897 1.00 35.03 367 LYS A N 1
ATOM 2981 C CA . LYS A 1 367 ? -6.105 37.858 -26.935 1.00 35.03 367 LYS A CA 1
ATOM 2982 C C . LYS A 1 367 ? -4.668 37.361 -27.100 1.00 35.03 367 LYS A C 1
ATOM 2984 O O . LYS A 1 367 ? -3.853 38.071 -27.680 1.00 35.03 367 LYS A O 1
ATOM 2989 N N . GLU A 1 368 ? -4.383 36.158 -26.625 1.00 35.91 368 GLU A N 1
ATOM 2990 C CA . GLU A 1 368 ? -3.402 35.298 -27.283 1.00 35.91 368 GLU A CA 1
ATOM 2991 C C . GLU A 1 368 ? -4.165 34.334 -28.191 1.00 35.91 368 GLU A C 1
ATOM 2993 O O . GLU A 1 368 ? -5.118 33.664 -27.791 1.00 35.91 368 GLU A O 1
ATOM 2998 N N . GLU A 1 369 ? -3.795 34.368 -29.463 1.00 37.56 369 GLU A N 1
ATOM 2999 C CA . GLU A 1 369 ? -4.392 33.612 -30.550 1.00 37.56 369 GLU A CA 1
ATOM 3000 C C . GLU A 1 369 ? -4.046 32.124 -30.406 1.00 37.56 369 GLU A C 1
ATOM 3002 O O . GLU A 1 369 ? -2.956 31.686 -30.763 1.00 37.56 369 GLU A O 1
ATOM 3007 N N . ALA A 1 370 ? -4.993 31.314 -29.932 1.00 35.12 370 ALA A N 1
ATOM 3008 C CA . ALA A 1 370 ? -4.934 29.864 -30.087 1.00 35.12 370 ALA A CA 1
ATOM 3009 C C . ALA A 1 370 ? -5.400 29.484 -31.503 1.00 35.12 370 ALA A C 1
ATOM 3011 O O . ALA A 1 370 ? -6.521 29.025 -31.719 1.00 35.12 370 ALA A O 1
ATOM 3012 N N . MET A 1 371 ? -4.531 29.698 -32.491 1.00 38.00 371 MET A N 1
ATOM 3013 C CA . MET A 1 371 ? -4.685 29.141 -33.834 1.00 38.00 371 MET A CA 1
ATOM 3014 C C . MET A 1 371 ? -4.120 27.710 -33.831 1.00 38.00 371 MET A C 1
ATOM 3016 O O . MET A 1 371 ? -3.019 27.452 -34.302 1.00 38.00 371 MET A O 1
ATOM 3020 N N . GLY A 1 372 ? -4.858 26.779 -33.225 1.00 35.56 372 GLY A N 1
ATOM 3021 C CA . GLY A 1 372 ? -4.542 25.350 -33.216 1.00 35.56 372 GLY A CA 1
ATOM 3022 C C . GLY A 1 372 ? -5.599 24.581 -33.997 1.00 35.56 372 GLY A C 1
ATOM 3023 O O . GLY A 1 372 ? -6.746 24.492 -33.572 1.00 35.56 372 GLY A O 1
ATOM 3024 N N . MET A 1 373 ? -5.230 24.058 -35.164 1.00 35.66 373 MET A N 1
ATOM 3025 C CA . MET A 1 373 ? -6.097 23.210 -35.980 1.00 35.66 373 MET A CA 1
ATOM 3026 C C . MET A 1 373 ? -6.497 21.962 -35.176 1.00 35.66 373 MET A C 1
ATOM 3028 O O . MET A 1 373 ? -5.630 21.183 -34.789 1.00 35.66 373 MET A O 1
ATOM 3032 N N . ASN A 1 374 ? -7.799 21.752 -34.964 1.00 38.28 374 ASN A N 1
ATOM 3033 C CA . ASN A 1 374 ? -8.358 20.495 -34.461 1.00 38.28 374 ASN A CA 1
ATOM 3034 C C . ASN A 1 374 ? -8.155 19.391 -35.513 1.00 38.28 374 ASN A C 1
ATOM 3036 O O . ASN A 1 374 ? -9.075 19.040 -36.250 1.00 38.28 374 ASN A O 1
ATOM 3040 N N . GLN A 1 375 ? -6.940 18.857 -35.617 1.00 45.06 375 GLN A N 1
ATOM 3041 C CA . GLN A 1 375 ? -6.751 17.531 -36.189 1.00 45.06 375 GLN A CA 1
ATOM 3042 C C . GLN A 1 375 ? -7.394 16.552 -35.207 1.00 45.06 375 GLN A C 1
ATOM 3044 O O . GLN A 1 375 ? -7.088 16.581 -34.015 1.00 45.06 375 GLN A O 1
ATOM 3049 N N . ALA A 1 376 ? -8.348 15.748 -35.680 1.00 48.31 376 ALA A N 1
ATOM 3050 C CA . ALA A 1 376 ? -8.946 14.691 -34.878 1.00 48.31 376 ALA A CA 1
ATOM 3051 C C . ALA A 1 376 ? -7.811 13.780 -34.395 1.00 48.31 376 ALA A C 1
ATOM 3053 O O . ALA A 1 376 ? -7.207 13.079 -35.204 1.00 48.31 376 ALA A O 1
ATOM 3054 N N . ALA A 1 377 ? -7.470 13.877 -33.108 1.00 60.72 377 ALA A N 1
ATOM 3055 C CA . ALA A 1 377 ? -6.393 13.096 -32.524 1.00 60.72 377 ALA A CA 1
ATOM 3056 C C . ALA A 1 377 ? -6.656 11.612 -32.801 1.00 60.72 377 ALA A C 1
ATOM 3058 O O . ALA A 1 377 ? -7.755 11.117 -32.531 1.00 60.72 377 ALA A O 1
ATOM 3059 N N . GLU A 1 378 ? -5.665 10.940 -33.381 1.00 77.88 378 GLU A N 1
ATOM 3060 C CA . GLU A 1 378 ? -5.719 9.514 -33.678 1.00 77.88 378 GLU A CA 1
ATOM 3061 C C . GLU A 1 378 ? -6.042 8.743 -32.392 1.00 77.88 378 GLU A C 1
ATOM 3063 O O . GLU A 1 378 ? -5.405 8.935 -31.353 1.00 77.88 378 GLU A O 1
ATOM 3068 N N . VAL A 1 379 ? -7.096 7.929 -32.446 1.00 87.31 379 VAL A N 1
ATOM 3069 C CA . VAL A 1 379 ? -7.533 7.104 -31.319 1.00 87.31 379 VAL A CA 1
ATOM 3070 C C . VAL A 1 379 ? -6.824 5.766 -31.424 1.00 87.31 379 VAL A C 1
ATOM 3072 O O . VAL A 1 379 ? -6.950 5.078 -32.433 1.00 87.31 379 VAL A O 1
ATOM 3075 N N . ILE A 1 380 ? -6.102 5.395 -30.372 1.00 90.69 380 ILE A N 1
ATOM 3076 C CA . ILE A 1 380 ? -5.343 4.147 -30.313 1.00 90.69 380 ILE A CA 1
ATOM 3077 C C . ILE A 1 380 ? -6.134 3.114 -29.513 1.00 90.69 380 ILE A C 1
ATOM 3079 O O . ILE A 1 380 ? -6.609 3.405 -28.419 1.00 90.69 380 ILE A O 1
ATOM 3083 N N . GLU A 1 381 ? -6.270 1.902 -30.040 1.00 88.81 381 GLU A N 1
ATOM 3084 C CA . GLU A 1 381 ? -6.952 0.798 -29.342 1.00 88.81 381 GLU A CA 1
ATOM 3085 C C . GLU A 1 381 ? -5.978 -0.076 -28.533 1.00 88.81 381 GLU A C 1
ATOM 3087 O O . GLU A 1 381 ? -6.366 -0.699 -27.551 1.00 88.81 381 GLU A O 1
ATOM 3092 N N . ASP A 1 382 ? -4.697 -0.104 -28.913 1.00 92.56 382 ASP A N 1
ATOM 3093 C CA . ASP A 1 382 ? -3.670 -0.906 -28.244 1.00 92.56 382 ASP A CA 1
ATOM 3094 C C . ASP A 1 382 ? -2.955 -0.109 -27.139 1.00 92.56 382 ASP A C 1
ATOM 3096 O O . ASP A 1 382 ? -2.246 0.872 -27.390 1.00 92.56 382 ASP A O 1
ATOM 3100 N N . GLU A 1 383 ? -3.107 -0.580 -25.901 1.00 93.38 383 GLU A N 1
ATOM 3101 C CA . GLU A 1 383 ? -2.488 -0.011 -24.703 1.00 93.38 383 GLU A CA 1
ATOM 3102 C C . GLU A 1 383 ? -0.959 0.096 -24.810 1.00 93.38 383 GLU A C 1
ATOM 3104 O O . GLU A 1 383 ? -0.369 1.111 -24.435 1.00 93.38 383 GLU A O 1
ATOM 3109 N N . SER A 1 384 ? -0.299 -0.931 -25.352 1.00 90.75 384 SER A N 1
ATOM 3110 C CA . SER A 1 384 ? 1.162 -0.981 -25.476 1.00 90.75 384 SER A CA 1
ATOM 3111 C C . SER A 1 384 ? 1.663 0.049 -26.484 1.00 90.75 384 SER A C 1
ATOM 3113 O O . SER A 1 384 ? 2.685 0.703 -26.251 1.00 90.75 384 SER A O 1
ATOM 3115 N N . ILE A 1 385 ? 0.922 0.244 -27.580 1.00 90.44 385 ILE A N 1
ATOM 3116 C CA . ILE A 1 385 ? 1.216 1.294 -28.563 1.00 90.44 385 ILE A CA 1
ATOM 3117 C C . ILE A 1 385 ? 1.049 2.668 -27.910 1.00 90.44 385 ILE A C 1
ATOM 3119 O O . ILE A 1 385 ? 1.974 3.484 -27.968 1.00 90.44 385 ILE A O 1
ATOM 3123 N N . ALA A 1 386 ? -0.060 2.905 -27.203 1.00 90.38 386 ALA A N 1
ATOM 3124 C CA . ALA A 1 386 ? -0.300 4.171 -26.513 1.00 90.38 386 ALA A CA 1
ATOM 3125 C C . ALA A 1 386 ? 0.783 4.490 -25.462 1.00 90.38 386 ALA A C 1
ATOM 3127 O O . ALA A 1 386 ? 1.237 5.634 -25.333 1.00 90.38 386 ALA A O 1
ATOM 3128 N N . LEU A 1 387 ? 1.274 3.476 -24.746 1.00 88.38 387 LEU A N 1
ATOM 3129 C CA . LEU A 1 387 ? 2.370 3.618 -23.786 1.00 88.38 387 LEU A CA 1
ATOM 3130 C C . LEU A 1 387 ? 3.711 3.934 -24.444 1.00 88.38 387 LEU A C 1
ATOM 3132 O O . LEU A 1 387 ? 4.488 4.715 -23.886 1.00 88.38 387 LEU A O 1
ATOM 3136 N N . SER A 1 388 ? 3.980 3.354 -25.617 1.00 87.44 388 SER A N 1
ATOM 3137 C CA . SER A 1 388 ? 5.197 3.632 -26.384 1.00 87.44 388 SER A CA 1
ATOM 3138 C C . SER A 1 388 ? 5.239 5.079 -26.882 1.00 87.44 388 SER A C 1
ATOM 3140 O O . SER A 1 388 ? 6.289 5.714 -26.828 1.00 87.44 388 SER A O 1
ATOM 3142 N N . MET A 1 389 ? 4.084 5.628 -27.265 1.00 86.81 389 MET A N 1
ATOM 3143 C CA . MET A 1 389 ? 3.942 7.004 -27.753 1.00 86.81 389 MET A CA 1
ATOM 3144 C C . MET A 1 389 ? 3.959 8.049 -26.635 1.00 86.81 389 MET A C 1
ATOM 3146 O O . MET A 1 389 ? 4.302 9.204 -26.866 1.00 86.81 389 MET A O 1
ATOM 3150 N N . THR A 1 390 ? 3.624 7.645 -25.411 1.00 85.31 390 THR A N 1
ATOM 3151 C CA . THR A 1 390 ? 3.714 8.495 -24.212 1.00 85.31 390 THR A CA 1
ATOM 3152 C C . THR A 1 390 ? 5.016 8.285 -23.437 1.00 85.31 390 THR A C 1
ATOM 3154 O O . THR A 1 390 ? 5.168 8.803 -22.331 1.00 85.31 390 THR A O 1
ATOM 3157 N N . ARG A 1 391 ? 5.964 7.508 -23.974 1.00 80.81 391 ARG A N 1
ATOM 3158 C CA . ARG A 1 391 ? 7.261 7.265 -23.340 1.00 80.81 391 ARG A CA 1
ATOM 3159 C C . ARG A 1 391 ? 8.148 8.498 -23.490 1.00 80.81 391 ARG A C 1
ATOM 3161 O O . ARG A 1 391 ? 8.366 8.977 -24.597 1.00 80.81 391 ARG A O 1
ATOM 3168 N N . THR A 1 392 ? 8.699 8.987 -22.386 1.00 67.56 392 THR A N 1
ATOM 3169 C CA . THR A 1 392 ? 9.764 10.000 -22.426 1.00 67.56 392 THR A CA 1
ATOM 3170 C C . THR A 1 392 ? 11.125 9.311 -22.357 1.00 67.56 392 THR A C 1
ATOM 3172 O O . THR A 1 392 ? 11.244 8.226 -21.786 1.00 67.56 392 THR A O 1
ATOM 3175 N N . GLU A 1 393 ? 12.175 9.935 -22.898 1.00 61.94 393 GLU A N 1
ATOM 3176 C CA . GLU A 1 393 ? 13.548 9.392 -22.866 1.00 61.94 393 GLU A CA 1
ATOM 3177 C C . GLU A 1 393 ? 14.027 9.063 -21.435 1.00 61.94 393 GLU A C 1
ATOM 3179 O O . GLU A 1 393 ? 14.840 8.159 -21.232 1.00 61.94 393 GLU A O 1
ATOM 3184 N N . SER A 1 394 ? 13.461 9.730 -20.421 1.00 52.81 394 SER A N 1
ATOM 3185 C CA . SER A 1 394 ? 13.748 9.502 -19.003 1.00 52.81 394 SER A CA 1
ATOM 3186 C C . SER A 1 394 ? 12.885 8.418 -18.341 1.00 52.81 394 SER A C 1
ATOM 3188 O O . SER A 1 394 ? 13.318 7.818 -17.354 1.00 52.81 394 SER A O 1
ATOM 3190 N N . THR A 1 395 ? 11.705 8.074 -18.870 1.00 49.16 395 THR A N 1
ATOM 3191 C CA . THR A 1 395 ? 10.765 7.160 -18.198 1.00 49.16 395 THR A CA 1
ATOM 3192 C C . THR A 1 395 ? 10.851 5.734 -18.755 1.00 49.16 395 THR A C 1
ATOM 3194 O O . THR A 1 395 ? 10.390 5.399 -19.842 1.00 49.16 395 THR A O 1
ATOM 3197 N N . VAL A 1 396 ? 11.445 4.840 -17.959 1.00 50.59 396 VAL A N 1
ATOM 3198 C CA . VAL A 1 396 ? 11.183 3.383 -18.053 1.00 50.59 396 VAL A CA 1
ATOM 3199 C C . VAL A 1 396 ? 9.937 3.025 -17.228 1.00 50.59 396 VAL A C 1
ATOM 3201 O O . VAL A 1 396 ? 9.463 1.898 -17.256 1.00 50.59 396 VAL A O 1
ATOM 3204 N N . SER A 1 397 ? 9.386 3.998 -16.497 1.00 58.41 397 SER A N 1
ATOM 3205 C CA . SER A 1 397 ? 8.278 3.774 -15.585 1.00 58.41 397 SER A CA 1
ATOM 3206 C C . SER A 1 397 ? 6.999 3.467 -16.375 1.00 58.41 397 SER A C 1
ATOM 3208 O O . SER A 1 397 ? 6.644 4.160 -17.334 1.00 58.41 397 SER A O 1
ATOM 3210 N N . GLN A 1 398 ? 6.307 2.409 -15.960 1.00 77.81 398 GLN A N 1
ATOM 3211 C CA . GLN A 1 398 ? 4.987 2.015 -16.451 1.00 77.81 398 GLN A CA 1
ATOM 3212 C C . GLN A 1 398 ? 3.870 2.928 -15.906 1.00 77.81 398 GLN A C 1
ATOM 3214 O O . GLN A 1 398 ? 2.695 2.603 -16.028 1.00 77.81 398 GLN A O 1
ATOM 3219 N N . PHE A 1 399 ? 4.220 4.069 -15.299 1.00 86.62 399 PHE A N 1
ATOM 3220 C CA . PHE A 1 399 ? 3.266 4.977 -14.677 1.00 86.62 399 PHE A CA 1
ATOM 3221 C C . PHE A 1 399 ? 2.814 6.046 -15.661 1.00 86.62 399 PHE A C 1
ATOM 3223 O O . PHE A 1 399 ? 3.630 6.707 -16.314 1.00 86.62 399 PHE A O 1
ATOM 3230 N N . ARG A 1 400 ? 1.505 6.236 -15.757 1.00 90.81 400 ARG A N 1
ATOM 3231 C CA . ARG A 1 400 ? 0.882 7.280 -16.570 1.00 90.81 400 ARG A CA 1
ATOM 3232 C C . ARG A 1 400 ? -0.218 7.973 -15.789 1.00 90.81 400 ARG A C 1
ATOM 3234 O O . ARG A 1 400 ? -0.668 7.489 -14.757 1.00 90.81 400 ARG A O 1
ATOM 3241 N N . ARG A 1 401 ? -0.658 9.112 -16.304 1.00 91.94 401 ARG A N 1
ATOM 3242 C CA . ARG A 1 401 ? -1.802 9.860 -15.804 1.00 91.94 401 ARG A CA 1
ATOM 3243 C C . ARG A 1 401 ? -2.953 9.775 -16.789 1.00 91.94 401 ARG A C 1
ATOM 3245 O O . ARG A 1 401 ? -2.739 9.864 -17.997 1.00 91.94 401 ARG A O 1
ATOM 3252 N N . LEU A 1 402 ? -4.156 9.647 -16.252 1.00 95.31 402 LEU A N 1
ATOM 3253 C CA . LEU A 1 402 ? -5.403 9.614 -16.996 1.00 95.31 402 LEU A CA 1
ATOM 3254 C C . LEU A 1 402 ? -6.149 10.939 -16.854 1.00 95.31 402 LEU A C 1
ATOM 3256 O O . LEU A 1 402 ? -6.397 11.408 -15.739 1.00 95.31 402 LEU A O 1
ATOM 3260 N N . THR A 1 403 ? -6.518 11.529 -17.987 1.00 94.69 403 THR A N 1
ATOM 3261 C CA . THR A 1 403 ? -7.369 12.722 -18.067 1.00 94.69 403 THR A CA 1
ATOM 3262 C C . THR A 1 403 ? -8.576 12.457 -18.958 1.00 94.69 403 THR A C 1
ATOM 3264 O O . THR A 1 403 ? -8.455 11.818 -20.003 1.00 94.69 403 THR A O 1
ATOM 3267 N N . GLY A 1 404 ? -9.747 12.944 -18.549 1.00 96.25 404 GLY A N 1
ATOM 3268 C CA . GLY A 1 404 ? -11.019 12.648 -19.203 1.00 96.25 404 GLY A CA 1
ATOM 3269 C C . GLY A 1 404 ? -11.403 11.166 -19.139 1.00 96.25 404 GLY A C 1
ATOM 3270 O O . GLY A 1 404 ? -12.041 10.672 -20.067 1.00 96.25 404 GLY A O 1
ATOM 3271 N N . PHE A 1 405 ? -10.990 10.439 -18.096 1.00 97.88 405 PHE A N 1
ATOM 3272 C CA . PHE A 1 405 ? -11.149 8.985 -18.067 1.00 97.88 405 PHE A CA 1
ATOM 3273 C C . PHE A 1 405 ? -12.568 8.531 -17.722 1.00 97.88 405 PHE A C 1
ATOM 3275 O O . PHE A 1 405 ? -13.307 9.204 -17.004 1.00 97.88 405 PHE A O 1
ATOM 3282 N N . THR A 1 406 ? -12.931 7.355 -18.223 1.00 98.25 406 THR A N 1
ATOM 3283 C CA . THR A 1 406 ? -14.185 6.654 -17.925 1.00 98.25 406 THR A CA 1
ATOM 3284 C C . THR A 1 406 ? -13.893 5.169 -17.741 1.00 98.25 406 THR A C 1
ATOM 3286 O O . THR A 1 406 ? -13.071 4.618 -18.478 1.00 98.25 406 THR A O 1
ATOM 3289 N N . ILE A 1 407 ? -14.560 4.536 -16.776 1.00 97.81 407 ILE A N 1
ATOM 3290 C CA . ILE A 1 407 ? -14.470 3.095 -16.520 1.00 97.81 407 ILE A CA 1
ATOM 3291 C C . ILE A 1 407 ? -15.700 2.421 -17.110 1.00 97.81 407 ILE A C 1
ATOM 3293 O O . ILE A 1 407 ? -16.826 2.851 -16.860 1.00 97.81 407 ILE A O 1
ATOM 3297 N N . LEU A 1 408 ? -15.460 1.409 -17.937 1.00 96.94 408 LEU A N 1
ATOM 3298 C CA . LEU A 1 408 ? -16.459 0.785 -18.792 1.00 96.94 408 LEU A CA 1
ATOM 3299 C C . LEU A 1 408 ? -16.386 -0.735 -18.670 1.00 96.94 408 LEU A C 1
ATOM 3301 O O . LEU A 1 408 ? -15.303 -1.282 -18.490 1.00 96.94 408 LEU A O 1
ATOM 3305 N N . ASP A 1 409 ? -17.503 -1.433 -18.809 1.00 95.75 409 ASP A N 1
ATOM 3306 C CA . ASP A 1 409 ? -17.484 -2.882 -19.037 1.00 95.75 409 ASP A CA 1
ATOM 3307 C C . ASP A 1 409 ? -17.336 -3.223 -20.538 1.00 95.75 409 ASP A C 1
ATOM 3309 O O . ASP A 1 409 ? -17.181 -2.342 -21.390 1.00 95.75 409 ASP A O 1
ATOM 3313 N N . GLU A 1 410 ? -17.397 -4.512 -20.888 1.00 93.94 410 GLU A N 1
ATOM 3314 C CA . GLU A 1 410 ? -17.366 -4.977 -22.287 1.00 93.94 410 GLU A CA 1
ATOM 3315 C C . GLU A 1 410 ? -18.518 -4.415 -23.147 1.00 93.94 410 GLU A C 1
ATOM 3317 O O . GLU A 1 410 ? -18.384 -4.299 -24.368 1.00 93.94 410 GLU A O 1
ATOM 3322 N N . LYS A 1 411 ? -19.650 -4.053 -22.528 1.00 96.25 411 LYS A N 1
ATOM 3323 C CA . LYS A 1 411 ? -20.827 -3.473 -23.194 1.00 96.25 411 LYS A CA 1
ATOM 3324 C C . LYS A 1 411 ? -20.744 -1.954 -23.323 1.00 96.25 411 LYS A C 1
ATOM 3326 O O . LYS A 1 411 ? -21.578 -1.369 -24.013 1.00 96.25 411 LYS A O 1
ATOM 3331 N N . LYS A 1 412 ? -19.692 -1.342 -22.768 1.00 95.81 412 LYS A N 1
ATOM 3332 C CA . LYS A 1 412 ? -19.467 0.107 -22.699 1.00 95.81 412 LYS A CA 1
ATOM 3333 C C . LYS A 1 412 ? -20.444 0.826 -21.766 1.00 95.81 412 LYS A C 1
ATOM 3335 O O . LYS A 1 412 ? -20.649 2.030 -21.924 1.00 95.81 412 LYS A O 1
ATOM 3340 N N . ASP A 1 413 ? -21.002 0.115 -20.794 1.00 96.19 413 ASP A N 1
ATOM 3341 C CA . ASP A 1 413 ? -21.760 0.726 -19.708 1.00 96.19 413 ASP A CA 1
ATOM 3342 C C . ASP A 1 413 ? -20.782 1.294 -18.667 1.00 96.19 413 ASP A C 1
ATOM 3344 O O . ASP A 1 413 ? -19.708 0.731 -18.448 1.00 96.19 413 ASP A O 1
ATOM 3348 N N . MET A 1 414 ? -21.112 2.442 -18.062 1.00 96.88 414 MET A N 1
ATOM 3349 C CA . MET A 1 414 ? -20.271 3.073 -17.035 1.00 96.88 414 MET A CA 1
ATOM 3350 C C . MET A 1 414 ? -20.491 2.416 -15.675 1.00 96.88 414 MET A C 1
ATOM 3352 O O . MET A 1 414 ? -21.631 2.258 -15.248 1.00 96.88 414 MET A O 1
ATOM 3356 N N . HIS A 1 415 ? -19.401 2.121 -14.967 1.00 95.94 415 HIS A N 1
ATOM 3357 C CA . HIS A 1 415 ? -19.438 1.468 -13.653 1.00 95.94 415 HIS A CA 1
ATOM 3358 C C . HIS A 1 415 ? -18.529 2.166 -12.659 1.00 95.94 415 HIS A C 1
ATOM 3360 O O . HIS A 1 415 ? -17.528 2.755 -13.060 1.00 95.94 415 HIS A O 1
ATOM 3366 N N . THR A 1 416 ? -18.848 2.085 -11.367 1.00 94.50 416 THR A N 1
ATOM 3367 C CA . THR A 1 416 ? -17.957 2.624 -10.337 1.00 94.50 416 THR A CA 1
ATOM 3368 C C . THR A 1 416 ? -16.658 1.810 -10.264 1.00 94.50 416 THR A C 1
ATOM 3370 O O . THR A 1 416 ? -16.620 0.620 -10.572 1.00 94.50 416 THR A O 1
ATOM 3373 N N . ILE A 1 417 ? -15.568 2.451 -9.828 1.00 92.19 417 ILE A N 1
ATOM 3374 C CA . ILE A 1 417 ? -14.291 1.759 -9.566 1.00 92.19 417 ILE A CA 1
ATOM 3375 C C . ILE A 1 417 ? -14.418 0.803 -8.363 1.00 92.19 417 ILE A C 1
ATOM 3377 O O . ILE A 1 417 ? -13.660 -0.153 -8.237 1.00 92.19 417 ILE A O 1
ATOM 3381 N N . GLU A 1 418 ? -15.369 1.047 -7.465 1.00 88.94 418 GLU A N 1
ATOM 3382 C CA . GLU A 1 418 ? -15.546 0.240 -6.256 1.00 88.94 418 GLU A CA 1
ATOM 3383 C C . GLU A 1 418 ? -16.144 -1.134 -6.576 1.00 88.94 418 GLU A C 1
ATOM 3385 O O . GLU A 1 418 ? -15.762 -2.123 -5.957 1.00 88.94 418 GLU A O 1
ATOM 3390 N N . ASP A 1 419 ? -16.981 -1.215 -7.613 1.00 86.06 419 ASP A N 1
ATOM 3391 C CA . ASP A 1 419 ? -17.642 -2.455 -8.038 1.00 86.06 419 ASP A CA 1
ATOM 3392 C C . ASP A 1 419 ? -16.765 -3.336 -8.946 1.00 86.06 419 ASP A C 1
ATOM 3394 O O . ASP A 1 419 ? -17.220 -4.331 -9.524 1.00 86.06 419 ASP A O 1
ATOM 3398 N N . LEU A 1 420 ? -15.486 -2.976 -9.091 1.00 84.25 420 LEU A N 1
ATOM 3399 C CA . LEU A 1 420 ? -14.553 -3.646 -9.983 1.00 84.25 420 LEU A CA 1
ATOM 3400 C C . LEU A 1 420 ? -14.315 -5.103 -9.579 1.00 84.25 420 LEU A C 1
ATOM 3402 O O . LEU A 1 420 ? -13.525 -5.432 -8.698 1.00 84.25 420 LEU A O 1
ATOM 3406 N N . VAL A 1 421 ? -14.913 -6.001 -10.347 1.00 84.56 421 VAL A N 1
ATOM 3407 C CA . VAL A 1 421 ? -14.456 -7.379 -10.497 1.00 84.56 421 VAL A CA 1
ATOM 3408 C C . VAL A 1 421 ? -13.192 -7.392 -11.373 1.00 84.56 421 VAL A C 1
ATOM 3410 O O . VAL A 1 421 ? -13.248 -6.944 -12.526 1.00 84.56 421 VAL A O 1
ATOM 3413 N N . PRO A 1 422 ? -12.060 -7.932 -10.881 1.00 83.75 422 PRO A N 1
ATOM 3414 C CA . PRO A 1 422 ? -10.817 -7.981 -11.641 1.00 83.75 422 PRO A CA 1
ATOM 3415 C C . PRO A 1 422 ? -10.993 -8.585 -13.036 1.00 83.75 422 PRO A C 1
ATOM 3417 O O . PRO A 1 422 ? -11.650 -9.612 -13.213 1.00 83.75 422 PRO A O 1
ATOM 3420 N N . ASN A 1 423 ? -10.337 -7.975 -14.019 1.00 86.19 423 ASN A N 1
ATOM 3421 C CA . ASN A 1 423 ? -10.333 -8.359 -15.430 1.00 86.19 423 ASN A CA 1
ATOM 3422 C C . ASN A 1 423 ? -11.670 -8.203 -16.187 1.00 86.19 423 ASN A C 1
ATOM 3424 O O . ASN A 1 423 ? -11.766 -8.724 -17.295 1.00 86.19 423 ASN A O 1
ATOM 3428 N N . LYS A 1 424 ? -12.682 -7.508 -15.641 1.00 93.06 424 LYS A N 1
ATOM 3429 C CA . LYS A 1 424 ? -13.976 -7.288 -16.333 1.00 93.06 424 LYS A CA 1
ATOM 3430 C C . LYS A 1 424 ? -14.206 -5.877 -16.873 1.00 93.06 424 LYS A C 1
ATOM 3432 O O . LYS A 1 424 ? -15.134 -5.669 -17.650 1.00 93.06 424 LYS A O 1
ATOM 3437 N N . PHE A 1 425 ? -13.385 -4.920 -16.458 1.00 96.25 425 PHE A N 1
ATOM 3438 C CA . PHE A 1 425 ? -13.582 -3.509 -16.771 1.00 96.25 425 PHE A CA 1
ATOM 3439 C C . PHE A 1 425 ? -12.381 -2.932 -17.503 1.00 96.25 425 PHE A C 1
ATOM 3441 O O . PHE A 1 425 ? -11.250 -3.381 -17.326 1.00 96.25 425 PHE A O 1
ATOM 3448 N N . TYR A 1 426 ? -12.647 -1.916 -18.304 1.00 97.31 426 TYR A N 1
ATOM 3449 C CA . TYR A 1 426 ? -11.745 -1.273 -19.240 1.00 97.31 426 TYR A CA 1
ATOM 3450 C C . TYR A 1 426 ? -11.773 0.236 -19.025 1.00 97.31 426 TYR A C 1
ATOM 3452 O O . TYR A 1 426 ? -12.692 0.792 -18.421 1.00 97.31 426 TYR A O 1
ATOM 3460 N N . ILE A 1 427 ? -10.755 0.909 -19.539 1.00 97.69 427 ILE A N 1
ATOM 3461 C CA . ILE A 1 427 ? -10.557 2.342 -19.384 1.00 97.69 427 ILE A CA 1
ATOM 3462 C C . ILE A 1 427 ? -10.633 2.990 -20.765 1.00 97.69 427 ILE A C 1
ATOM 3464 O O . ILE A 1 427 ? -10.028 2.513 -21.719 1.00 97.69 427 ILE A O 1
ATOM 3468 N N . SER A 1 428 ? -11.340 4.111 -20.872 1.00 97.62 428 SER A N 1
ATOM 3469 C CA . SER A 1 428 ? -11.203 5.037 -22.004 1.00 97.62 428 SER A CA 1
ATOM 3470 C C . SER A 1 428 ? -10.720 6.378 -21.476 1.00 97.62 428 SER A C 1
ATOM 3472 O O . SER A 1 428 ? -11.334 6.913 -20.555 1.00 97.62 428 SER A O 1
ATOM 3474 N N . SER A 1 429 ? -9.611 6.905 -21.998 1.00 96.88 429 SER A N 1
ATOM 3475 C CA . SER A 1 429 ? -8.957 8.102 -21.455 1.00 96.88 429 SER A CA 1
ATOM 3476 C C . SER A 1 429 ? -7.969 8.734 -22.433 1.00 96.88 429 SER A C 1
ATOM 3478 O O . SER A 1 429 ? -7.465 8.095 -23.354 1.00 96.88 429 SER A O 1
ATOM 3480 N N . GLU A 1 430 ? -7.593 9.981 -22.165 1.00 95.25 430 GLU A N 1
ATOM 3481 C CA . GLU A 1 430 ? -6.311 10.522 -22.608 1.00 95.25 430 GLU A CA 1
ATOM 3482 C C . GLU A 1 430 ? -5.206 10.094 -21.631 1.00 95.25 430 GLU A C 1
ATOM 3484 O O . GLU A 1 430 ? -5.338 10.282 -20.420 1.00 95.25 430 GLU A O 1
ATOM 3489 N N . ILE A 1 431 ? -4.138 9.488 -22.150 1.00 93.69 431 ILE A N 1
ATOM 3490 C CA . ILE A 1 431 ? -2.974 9.002 -21.404 1.00 93.69 431 ILE A CA 1
ATOM 3491 C C . ILE A 1 431 ? -1.850 10.035 -21.513 1.00 93.69 431 ILE A C 1
ATOM 3493 O O . ILE A 1 431 ? -1.511 10.486 -22.611 1.00 93.69 431 ILE A O 1
ATOM 3497 N N . ARG A 1 432 ? -1.253 10.389 -20.369 1.00 89.88 432 ARG A N 1
ATOM 3498 C CA . ARG A 1 432 ? -0.160 11.367 -20.242 1.00 89.88 432 ARG A CA 1
ATOM 3499 C C . ARG A 1 432 ? 1.026 10.794 -19.445 1.00 89.88 432 ARG A C 1
ATOM 3501 O O . ARG A 1 432 ? 0.810 9.976 -18.549 1.00 89.88 432 ARG A O 1
ATOM 3508 N N . PRO A 1 433 ? 2.276 11.208 -19.718 1.00 85.62 433 PRO A N 1
ATOM 3509 C CA . PRO A 1 433 ? 3.444 10.811 -18.926 1.00 85.62 433 PRO A CA 1
ATOM 3510 C C . PRO A 1 433 ? 3.480 11.444 -17.521 1.00 85.62 433 PRO A C 1
ATOM 3512 O O . PRO A 1 433 ? 2.909 12.508 -17.282 1.00 85.62 433 PRO A O 1
ATOM 3515 N N . VAL A 1 434 ? 4.209 10.804 -16.600 1.00 72.31 434 VAL A N 1
ATOM 3516 C CA . VAL A 1 434 ? 4.546 11.308 -15.251 1.00 72.31 434 VAL A CA 1
ATOM 3517 C C . VAL A 1 434 ? 6.070 11.537 -15.244 1.00 72.31 434 VAL A C 1
ATOM 3519 O O . VAL A 1 434 ? 6.772 10.527 -15.309 1.00 72.31 434 VAL A O 1
ATOM 3522 N N . PRO A 1 435 ? 6.637 12.773 -15.261 1.00 60.03 435 PRO A N 1
ATOM 3523 C CA . PRO A 1 435 ? 6.146 14.068 -14.764 1.00 60.03 435 PRO A CA 1
ATOM 3524 C C . PRO A 1 435 ? 5.702 15.075 -15.849 1.00 60.03 435 PRO A C 1
ATOM 3526 O O . PRO A 1 435 ? 6.184 15.092 -16.979 1.00 60.03 435 PRO A O 1
ATOM 3529 N N . ALA A 1 436 ? 4.779 15.958 -15.459 1.00 55.12 436 ALA A N 1
ATOM 3530 C CA . ALA A 1 436 ? 3.883 16.690 -16.355 1.00 55.12 436 ALA A CA 1
ATOM 3531 C C . ALA A 1 436 ? 4.410 17.997 -16.974 1.00 55.12 436 ALA A C 1
ATOM 3533 O O . ALA A 1 436 ? 3.650 18.631 -17.695 1.00 55.12 436 ALA A O 1
ATOM 3534 N N . ALA A 1 437 ? 5.637 18.451 -16.710 1.00 50.91 437 ALA A N 1
ATOM 3535 C CA . ALA A 1 437 ? 5.891 19.886 -16.863 1.00 50.91 437 ALA A CA 1
ATOM 3536 C C . ALA A 1 437 ? 5.692 20.432 -18.292 1.00 50.91 437 ALA A C 1
ATOM 3538 O O . ALA A 1 437 ? 5.152 21.520 -18.401 1.00 50.91 437 ALA A O 1
ATOM 3539 N N . ASN A 1 438 ? 6.041 19.707 -19.368 1.00 51.38 438 ASN A N 1
ATOM 3540 C CA . ASN A 1 438 ? 5.941 20.250 -20.739 1.00 51.38 438 ASN A CA 1
ATOM 3541 C C . ASN A 1 438 ? 5.729 19.204 -21.855 1.00 51.38 438 ASN A C 1
ATOM 3543 O O . ASN A 1 438 ? 5.975 19.496 -23.025 1.00 51.38 438 ASN A O 1
ATOM 3547 N N . SER A 1 439 ? 5.332 17.966 -21.540 1.00 57.44 439 SER A N 1
ATOM 3548 C CA . SER A 1 439 ? 5.151 16.964 -22.598 1.00 57.44 439 SER A CA 1
ATOM 3549 C C . SER A 1 439 ? 3.813 17.174 -23.309 1.00 57.44 439 SER A C 1
ATOM 3551 O O . SER A 1 439 ? 2.751 16.981 -22.720 1.00 57.44 439 SER A O 1
ATOM 3553 N N . SER A 1 440 ? 3.865 17.537 -24.591 1.00 64.69 440 SER A N 1
ATOM 3554 C CA . SER A 1 440 ? 2.705 17.558 -25.492 1.00 64.69 440 SER A CA 1
ATOM 3555 C C . SER A 1 440 ? 2.209 16.156 -25.869 1.00 64.69 440 SER A C 1
ATOM 3557 O O . SER A 1 440 ? 1.216 16.039 -26.585 1.00 64.69 440 SER A O 1
ATOM 3559 N N . ALA A 1 441 ? 2.877 15.092 -25.403 1.00 77.75 441 ALA A N 1
ATOM 3560 C CA . ALA A 1 441 ? 2.515 13.716 -25.708 1.00 77.75 441 ALA A CA 1
ATOM 3561 C C . ALA A 1 441 ? 1.247 13.319 -24.939 1.00 77.75 441 ALA A C 1
ATOM 3563 O O . ALA A 1 441 ? 1.293 12.849 -23.800 1.00 77.75 441 ALA A O 1
ATOM 3564 N N . VAL A 1 442 ? 0.107 13.535 -25.587 1.00 87.62 442 VAL A N 1
ATOM 3565 C CA . VAL A 1 442 ? -1.210 13.082 -25.150 1.00 87.62 442 VAL A CA 1
ATOM 3566 C C . VAL A 1 442 ? -1.695 12.062 -26.162 1.00 87.62 442 VAL A C 1
ATOM 3568 O O . VAL A 1 442 ? -1.740 12.347 -27.357 1.00 87.62 442 VAL A O 1
ATOM 3571 N N . VAL A 1 443 ? -2.066 10.879 -25.686 1.00 91.94 443 VAL A N 1
ATOM 3572 C CA . VAL A 1 443 ? -2.606 9.823 -26.543 1.00 91.94 443 VAL A CA 1
ATOM 3573 C C . VAL A 1 443 ? -3.994 9.463 -26.059 1.00 91.94 443 VAL A C 1
ATOM 3575 O O . VAL A 1 443 ? -4.166 9.084 -24.902 1.00 91.94 443 VAL A O 1
ATOM 3578 N N . ARG A 1 444 ? -4.991 9.565 -26.937 1.00 95.12 444 ARG A N 1
ATOM 3579 C CA . ARG A 1 444 ? -6.335 9.077 -26.636 1.00 95.12 444 ARG A CA 1
ATOM 3580 C C . ARG A 1 444 ? -6.377 7.574 -26.868 1.00 95.12 444 ARG A C 1
ATOM 3582 O O . ARG A 1 444 ? -6.097 7.115 -27.972 1.00 95.12 444 ARG A O 1
ATOM 3589 N N . CYS A 1 445 ? -6.737 6.830 -25.830 1.00 95.19 445 CYS A N 1
ATOM 3590 C CA . CYS A 1 445 ? -6.850 5.384 -25.880 1.00 95.19 445 CYS A CA 1
ATOM 3591 C C . CYS A 1 445 ? -8.210 4.947 -25.338 1.00 95.19 445 CYS A C 1
ATOM 3593 O O . CYS A 1 445 ? -8.629 5.389 -24.265 1.00 95.19 445 CYS A O 1
ATOM 3595 N N . ASN A 1 446 ? -8.912 4.111 -26.100 1.00 95.06 446 ASN A N 1
ATOM 3596 C CA . ASN A 1 446 ? -10.258 3.658 -25.768 1.00 95.06 446 ASN A CA 1
ATOM 3597 C C . ASN A 1 446 ? -10.249 2.174 -25.413 1.00 95.06 446 ASN A C 1
ATOM 3599 O O . ASN A 1 446 ? -9.623 1.382 -26.109 1.00 95.06 446 ASN A O 1
ATOM 3603 N N . LEU A 1 447 ? -11.014 1.814 -24.381 1.00 94.06 447 LEU A N 1
ATOM 3604 C CA . LEU A 1 447 ? -11.234 0.437 -23.926 1.00 94.06 447 LEU A CA 1
ATOM 3605 C C . LEU A 1 447 ? -9.946 -0.373 -23.681 1.00 94.06 447 LEU A C 1
ATOM 3607 O O . LEU A 1 447 ? -9.905 -1.573 -23.941 1.00 94.06 447 LEU A O 1
ATOM 3611 N N . PHE A 1 448 ? -8.906 0.264 -23.139 1.00 95.50 448 PHE A N 1
ATOM 3612 C CA . PHE A 1 448 ? -7.675 -0.424 -22.742 1.00 95.50 448 PHE A CA 1
ATOM 3613 C C . PHE A 1 448 ? -7.783 -1.044 -21.343 1.00 95.50 448 PHE A C 1
ATOM 3615 O O . PHE A 1 448 ? -8.666 -0.699 -20.554 1.00 95.50 448 PHE A O 1
ATOM 3622 N N . GLY A 1 449 ? -6.891 -1.987 -21.037 1.00 92.38 449 GLY A N 1
ATOM 3623 C CA . GLY A 1 449 ? -6.962 -2.843 -19.856 1.00 92.38 449 GLY A CA 1
ATOM 3624 C C . GLY A 1 449 ? -7.006 -4.333 -20.233 1.00 92.38 449 GLY A C 1
ATOM 3625 O O . GLY A 1 449 ? -6.367 -4.740 -21.203 1.00 92.38 449 GLY A O 1
ATOM 3626 N N . PRO A 1 450 ? -7.727 -5.187 -19.484 1.00 95.56 450 PRO A N 1
ATOM 3627 C CA . PRO A 1 450 ? -8.666 -4.844 -18.421 1.00 95.56 450 PRO A CA 1
ATOM 3628 C C . PRO A 1 450 ? -7.970 -4.453 -17.110 1.00 95.56 450 PRO A C 1
ATOM 3630 O O . PRO A 1 450 ? -6.789 -4.742 -16.896 1.00 95.56 450 PRO A O 1
ATOM 3633 N N . ILE A 1 451 ? -8.726 -3.813 -16.219 1.00 95.56 451 ILE A N 1
ATOM 3634 C CA . ILE A 1 451 ? -8.273 -3.427 -14.884 1.00 95.56 451 ILE A CA 1
ATOM 3635 C C . ILE A 1 451 ? -8.108 -4.687 -14.036 1.00 95.56 451 ILE A C 1
ATOM 3637 O O . ILE A 1 451 ? -9.044 -5.470 -13.861 1.00 95.56 451 ILE A O 1
ATOM 3641 N N . THR A 1 452 ? -6.906 -4.894 -13.516 1.00 91.69 452 THR A N 1
ATOM 3642 C CA . THR A 1 452 ? -6.552 -6.034 -12.665 1.00 91.69 452 THR A CA 1
ATOM 3643 C C . THR A 1 452 ? -6.700 -5.702 -11.187 1.00 91.69 452 THR A C 1
ATOM 3645 O O . THR A 1 452 ? -7.023 -6.586 -10.398 1.00 91.69 452 THR A O 1
ATOM 3648 N N . TYR A 1 453 ? -6.467 -4.443 -10.816 1.00 90.75 453 TYR A N 1
ATOM 3649 C CA . TYR A 1 453 ? -6.467 -3.968 -9.437 1.00 90.75 453 TYR A CA 1
ATOM 3650 C C . TYR A 1 453 ? -6.607 -2.439 -9.396 1.00 90.75 453 TYR A C 1
ATOM 3652 O O . TYR A 1 453 ? -6.328 -1.753 -10.382 1.00 90.75 453 TYR A O 1
ATOM 3660 N N . TRP A 1 454 ? -7.021 -1.895 -8.256 1.00 94.62 454 TRP A N 1
ATOM 3661 C CA . TRP A 1 454 ? -7.032 -0.460 -7.994 1.00 94.62 454 TRP A CA 1
ATOM 3662 C C . TRP A 1 454 ? -6.675 -0.199 -6.532 1.00 94.62 454 TRP A C 1
ATOM 3664 O O . TRP A 1 454 ? -6.885 -1.058 -5.679 1.00 94.62 454 TRP A O 1
ATOM 3674 N N . CYS A 1 455 ? -6.131 0.978 -6.230 1.00 91.38 455 CYS A N 1
ATOM 3675 C CA . CYS A 1 455 ? -5.843 1.358 -4.849 1.00 91.38 455 CYS A CA 1
ATOM 3676 C C . CYS A 1 455 ? -5.871 2.875 -4.632 1.00 91.38 455 CYS A C 1
ATOM 3678 O O . CYS A 1 455 ? -5.837 3.668 -5.575 1.00 91.38 455 CYS A O 1
ATOM 3680 N N . ILE A 1 456 ? -5.913 3.271 -3.358 1.00 90.69 456 ILE A N 1
ATOM 3681 C CA . ILE A 1 456 ? -5.717 4.652 -2.907 1.00 90.69 456 ILE A CA 1
ATOM 3682 C C . ILE A 1 456 ? -4.337 4.737 -2.259 1.00 90.69 456 ILE A C 1
ATOM 3684 O O . ILE A 1 456 ? -4.015 3.938 -1.379 1.00 90.69 456 ILE A O 1
ATOM 3688 N N . THR A 1 457 ? -3.530 5.718 -2.657 1.00 84.62 457 THR A N 1
ATOM 3689 C CA . THR A 1 457 ? -2.211 5.966 -2.059 1.00 84.62 457 THR A CA 1
ATOM 3690 C C . THR A 1 457 ? -2.085 7.389 -1.525 1.00 84.62 457 THR A C 1
ATOM 3692 O O . THR A 1 457 ? -3.004 8.203 -1.613 1.00 84.62 457 THR A O 1
ATOM 3695 N N . CYS A 1 458 ? -0.894 7.695 -0.995 1.00 78.50 458 CYS A N 1
ATOM 3696 C CA . CYS A 1 458 ? -0.512 9.018 -0.507 1.00 78.50 458 CYS A CA 1
ATOM 3697 C C . CYS A 1 458 ? -1.366 9.497 0.673 1.00 78.50 458 CYS A C 1
ATOM 3699 O O . CYS A 1 458 ? -1.729 10.664 0.753 1.00 78.50 458 CYS A O 1
ATOM 3701 N N . TYR A 1 459 ? -1.578 8.622 1.658 1.00 70.88 459 TYR A N 1
ATOM 3702 C CA . TYR A 1 459 ? -2.233 8.946 2.933 1.00 70.88 459 TYR A CA 1
ATOM 3703 C C . TYR A 1 459 ? -1.572 10.088 3.726 1.00 70.88 459 TYR A C 1
ATOM 3705 O O . TYR A 1 459 ? -2.118 10.547 4.720 1.00 70.88 459 TYR A O 1
ATOM 3713 N N . HIS A 1 460 ? -0.410 10.576 3.297 1.00 55.56 460 HIS A N 1
ATOM 3714 C CA . HIS A 1 460 ? 0.288 11.718 3.887 1.00 55.56 460 HIS A CA 1
ATOM 3715 C C . HIS A 1 460 ? 0.148 13.021 3.082 1.00 55.56 460 HIS A C 1
ATOM 3717 O O . HIS A 1 460 ? 0.669 14.042 3.519 1.00 55.56 460 HIS A O 1
ATOM 3723 N N . ALA A 1 461 ? -0.493 12.988 1.911 1.00 72.25 461 ALA A N 1
ATOM 3724 C CA . ALA A 1 461 ? -0.666 14.145 1.037 1.00 72.25 461 ALA A CA 1
ATOM 3725 C C . ALA A 1 461 ? -1.986 14.884 1.316 1.00 72.25 461 ALA A C 1
ATOM 3727 O O . ALA A 1 461 ? -2.871 14.371 1.999 1.00 72.25 461 ALA A O 1
ATOM 3728 N N . GLU A 1 462 ? -2.124 16.084 0.748 1.00 75.94 462 GLU A N 1
ATOM 3729 C CA . GLU A 1 462 ? -3.344 16.903 0.833 1.00 75.94 462 GLU A CA 1
ATOM 3730 C C . GLU A 1 462 ? -4.497 16.365 -0.028 1.00 75.94 462 GLU A C 1
ATOM 3732 O O . GLU A 1 462 ? -5.656 16.700 0.207 1.00 75.94 462 GLU A O 1
ATOM 3737 N N . ARG A 1 463 ? -4.190 15.531 -1.031 1.00 83.12 463 ARG A N 1
ATOM 3738 C CA . ARG A 1 463 ? -5.170 14.948 -1.955 1.00 83.12 463 ARG A CA 1
ATOM 3739 C C . ARG A 1 463 ? -4.950 13.444 -2.126 1.00 83.12 463 ARG A C 1
ATOM 3741 O O . ARG A 1 463 ? -3.793 13.013 -2.166 1.00 83.12 463 ARG A O 1
ATOM 3748 N N . PRO A 1 464 ? -6.021 12.650 -2.289 1.00 90.38 464 PRO A N 1
ATOM 3749 C CA . PRO A 1 464 ? -5.894 11.242 -2.614 1.00 90.38 464 PRO A CA 1
ATOM 3750 C C . PRO A 1 464 ? -5.430 11.035 -4.045 1.00 90.38 464 PRO A C 1
ATOM 3752 O O . PRO A 1 464 ? -5.834 11.749 -4.963 1.00 90.38 464 PRO A O 1
ATOM 3755 N N . PHE A 1 465 ? -4.599 10.013 -4.212 1.00 90.44 465 PHE A N 1
ATOM 3756 C CA . PHE A 1 465 ? -4.213 9.489 -5.510 1.00 90.44 465 PHE A CA 1
ATOM 3757 C C . PHE A 1 465 ? -4.892 8.136 -5.671 1.00 90.44 465 PHE A C 1
ATOM 3759 O O . PHE A 1 465 ? -4.654 7.223 -4.879 1.00 90.44 465 PHE A O 1
ATOM 3766 N N . ILE A 1 466 ? -5.765 8.038 -6.668 1.00 95.25 466 ILE A N 1
ATOM 3767 C CA . ILE A 1 466 ? -6.456 6.800 -7.023 1.00 95.25 466 ILE A CA 1
ATOM 3768 C C . ILE A 1 466 ? -5.722 6.208 -8.218 1.00 95.25 466 ILE A C 1
ATOM 3770 O O . ILE A 1 466 ? -5.541 6.883 -9.234 1.00 95.25 466 ILE A O 1
ATOM 3774 N N . TRP A 1 467 ? -5.295 4.959 -8.088 1.00 94.62 467 TRP A N 1
ATOM 3775 C CA . TRP A 1 467 ? -4.551 4.249 -9.117 1.00 94.62 467 TRP A CA 1
ATOM 3776 C C . TRP A 1 467 ? -5.353 3.077 -9.642 1.00 94.62 467 TRP A C 1
ATOM 3778 O O . TRP A 1 467 ? -5.987 2.364 -8.866 1.00 94.62 467 TRP A O 1
ATOM 3788 N N . VAL A 1 468 ? -5.272 2.850 -10.949 1.00 96.25 468 VAL A N 1
ATOM 3789 C CA . VAL A 1 468 ? -5.777 1.639 -11.598 1.00 96.25 468 VAL A CA 1
ATOM 3790 C C . VAL A 1 468 ? -4.629 0.917 -12.292 1.00 96.25 468 VAL A C 1
ATOM 3792 O O . VAL A 1 468 ? -3.736 1.539 -12.870 1.00 96.25 468 VAL A O 1
ATOM 3795 N N . TYR A 1 469 ? -4.640 -0.404 -12.193 1.00 94.12 469 TYR A N 1
ATOM 3796 C CA . TYR A 1 469 ? -3.598 -1.289 -12.693 1.00 94.12 469 TYR A CA 1
ATOM 3797 C C . TYR A 1 469 ? -4.157 -2.113 -13.838 1.00 94.12 469 TYR A C 1
ATOM 3799 O O . TYR A 1 469 ? -5.270 -2.630 -13.755 1.00 94.12 469 TYR A O 1
ATOM 3807 N N . THR A 1 470 ? -3.365 -2.271 -14.885 1.00 95.31 470 THR A N 1
ATOM 3808 C CA . THR A 1 470 ? -3.609 -3.234 -15.957 1.00 95.31 470 THR A CA 1
ATOM 3809 C C . THR A 1 470 ? -2.474 -4.258 -15.954 1.00 95.31 470 THR A C 1
ATOM 3811 O O . THR A 1 470 ? -1.625 -4.283 -15.061 1.00 95.31 470 THR A O 1
ATOM 3814 N N . LYS A 1 471 ? -2.431 -5.134 -16.960 1.00 89.81 471 LYS A N 1
ATOM 3815 C CA . LYS A 1 471 ? -1.271 -6.016 -17.168 1.00 89.81 471 LYS A CA 1
ATOM 3816 C C . LYS A 1 471 ? -0.054 -5.284 -17.738 1.00 89.81 471 LYS A C 1
ATOM 3818 O O . LYS A 1 471 ? 1.033 -5.855 -17.730 1.00 89.81 471 LYS A O 1
ATOM 3823 N N . VAL A 1 472 ? -0.243 -4.079 -18.277 1.00 91.38 472 VAL A N 1
ATOM 3824 C CA . VAL A 1 472 ? 0.783 -3.358 -19.040 1.00 91.38 472 VAL A CA 1
ATOM 3825 C C . VAL A 1 472 ? 1.315 -2.156 -18.264 1.00 91.38 472 VAL A C 1
ATOM 3827 O O . VAL A 1 472 ? 2.513 -1.873 -18.331 1.00 91.38 472 VAL A O 1
ATOM 3830 N N . ALA A 1 473 ? 0.449 -1.454 -17.526 1.00 91.44 473 ALA A N 1
ATOM 3831 C CA . ALA A 1 473 ? 0.804 -0.211 -16.857 1.00 91.44 473 ALA A CA 1
ATOM 3832 C C . ALA A 1 473 ? -0.028 0.107 -15.608 1.00 91.44 473 ALA A C 1
ATOM 3834 O O . ALA A 1 473 ? -0.995 -0.572 -15.259 1.00 91.44 473 ALA A O 1
ATOM 3835 N N . VAL A 1 474 ? 0.400 1.169 -14.921 1.00 92.44 474 VAL A N 1
ATOM 3836 C CA . VAL A 1 474 ? -0.235 1.720 -13.722 1.00 92.44 474 VAL A CA 1
ATOM 3837 C C . VAL A 1 474 ? -0.619 3.169 -13.989 1.00 92.44 474 VAL A C 1
ATOM 3839 O O . VAL A 1 474 ? 0.169 3.958 -14.512 1.00 92.44 474 VAL A O 1
ATOM 3842 N N . TYR A 1 475 ? -1.837 3.535 -13.620 1.00 94.94 475 TYR A N 1
ATOM 3843 C CA . TYR A 1 475 ? -2.454 4.768 -14.080 1.00 94.94 475 TYR A CA 1
ATOM 3844 C C . TYR A 1 475 ? -3.016 5.602 -12.927 1.00 94.94 475 TYR A C 1
ATOM 3846 O O . TYR A 1 475 ? -3.893 5.142 -12.201 1.00 94.94 475 TYR A O 1
ATOM 3854 N N . GLU A 1 476 ? -2.541 6.842 -12.780 1.00 94.06 476 GLU A N 1
ATOM 3855 C CA . GLU A 1 476 ? -3.104 7.850 -11.872 1.00 94.06 476 GLU A CA 1
ATOM 3856 C C . GLU A 1 476 ? -4.418 8.376 -12.463 1.00 94.06 476 GLU A C 1
ATOM 3858 O O . GLU A 1 476 ? -4.421 9.013 -13.521 1.00 94.06 476 GLU A O 1
ATOM 3863 N N . CYS A 1 477 ? -5.529 8.159 -11.767 1.00 95.56 477 CYS A N 1
ATOM 3864 C CA . CYS A 1 477 ? -6.837 8.715 -12.104 1.00 95.56 477 CYS A CA 1
ATOM 3865 C C . CYS A 1 477 ? -6.891 10.200 -11.713 1.00 95.56 477 CYS A C 1
ATOM 3867 O O . CYS A 1 477 ? -7.336 10.539 -10.618 1.00 95.56 477 CYS A O 1
ATOM 3869 N N . ASN A 1 478 ? -6.406 11.089 -12.586 1.00 92.56 478 ASN A N 1
ATOM 3870 C CA . ASN A 1 478 ? -6.290 12.517 -12.270 1.00 92.56 478 ASN A CA 1
ATOM 3871 C C . ASN A 1 478 ? -7.589 13.290 -12.523 1.00 92.56 478 ASN A C 1
ATOM 3873 O O . ASN A 1 478 ? -8.065 13.979 -11.629 1.00 92.56 478 ASN A O 1
ATOM 3877 N N . GLU A 1 479 ? -8.169 13.177 -13.720 1.00 94.06 479 GLU A N 1
ATOM 3878 C CA . GLU A 1 479 ? -9.394 13.908 -14.082 1.00 94.06 479 GLU A CA 1
ATOM 3879 C C . GLU A 1 479 ? -10.385 12.978 -14.791 1.00 94.06 479 GLU A C 1
ATOM 3881 O O . GLU A 1 479 ? -10.066 12.497 -15.882 1.00 94.06 479 GLU A O 1
ATOM 3886 N N . PRO A 1 480 ? -11.571 12.697 -14.218 1.00 97.12 480 PRO A N 1
ATOM 3887 C CA . PRO A 1 480 ? -12.587 11.892 -14.892 1.00 97.12 480 PRO A CA 1
ATOM 3888 C C . PRO A 1 480 ? -13.233 12.673 -16.045 1.00 97.12 480 PRO A C 1
ATOM 3890 O O . PRO A 1 480 ? -13.168 13.902 -16.107 1.00 97.12 480 PRO A O 1
ATOM 3893 N N . SER A 1 481 ? -13.901 11.967 -16.956 1.00 97.44 481 SER A N 1
ATOM 3894 C CA . SER A 1 481 ? -14.769 12.603 -17.949 1.00 97.44 481 SER A CA 1
ATOM 3895 C C . SER A 1 481 ? -15.963 13.283 -17.268 1.00 97.44 481 SER A C 1
ATOM 3897 O O . SER A 1 481 ? -16.390 12.883 -16.184 1.00 97.44 481 SER A O 1
ATOM 3899 N N . THR A 1 482 ? -16.555 14.293 -17.911 1.00 97.06 482 THR A N 1
ATOM 3900 C CA . THR A 1 482 ? -17.737 14.990 -17.371 1.00 97.06 482 THR A CA 1
ATOM 3901 C C . THR A 1 482 ? -18.905 14.036 -17.110 1.00 97.06 482 THR A C 1
ATOM 3903 O O . THR A 1 482 ? -19.609 14.195 -16.118 1.00 97.06 482 THR A O 1
ATOM 3906 N N . ALA A 1 483 ? -19.084 13.027 -17.968 1.00 96.88 483 ALA A N 1
ATOM 3907 C CA . ALA A 1 483 ? -20.127 12.016 -17.813 1.00 96.88 483 ALA A CA 1
ATOM 3908 C C . ALA A 1 483 ? -19.846 11.055 -16.645 1.00 96.88 483 ALA A C 1
ATOM 3910 O O . ALA A 1 483 ? -20.775 10.629 -15.966 1.00 96.88 483 ALA A O 1
ATOM 3911 N N . TYR A 1 484 ? -18.572 10.746 -16.386 1.00 97.62 484 TYR A N 1
ATOM 3912 C CA . TYR A 1 484 ? -18.153 9.817 -15.336 1.00 97.62 484 TYR A CA 1
ATOM 3913 C C . TYR A 1 484 ? -17.959 10.481 -13.961 1.00 97.62 484 TYR A C 1
ATOM 3915 O O . TYR A 1 484 ? -17.930 9.808 -12.928 1.00 97.62 484 TYR A O 1
ATOM 3923 N N . LEU A 1 485 ? -17.847 11.813 -13.924 1.00 95.88 485 LEU A N 1
ATOM 3924 C CA . LEU A 1 485 ? -17.595 12.595 -12.713 1.00 95.88 485 LEU A CA 1
ATOM 3925 C C . LEU A 1 485 ? -18.545 12.275 -11.539 1.00 95.88 485 LEU A C 1
ATOM 3927 O O . LEU A 1 485 ? -18.032 12.169 -10.424 1.00 95.88 485 LEU A O 1
ATOM 3931 N N . PRO A 1 486 ? -19.872 12.093 -11.716 1.00 95.19 486 PRO A N 1
ATOM 3932 C CA . PRO A 1 486 ? -20.759 11.759 -10.599 1.00 95.19 486 PRO A CA 1
ATOM 3933 C C . PRO A 1 486 ? -20.380 10.449 -9.894 1.00 95.19 486 PRO A C 1
ATOM 3935 O O . PRO A 1 486 ? -20.328 10.419 -8.665 1.00 95.19 486 PRO A O 1
ATOM 3938 N N . LEU A 1 487 ? -20.035 9.407 -10.661 1.00 95.06 487 LEU A N 1
ATOM 3939 C CA . LEU A 1 487 ? -19.611 8.106 -10.130 1.00 95.06 487 LEU A CA 1
ATOM 3940 C C . LEU A 1 487 ? -18.246 8.214 -9.439 1.00 95.06 487 LEU A C 1
ATOM 3942 O O . LEU A 1 487 ? -18.059 7.727 -8.326 1.00 95.06 487 LEU A O 1
ATOM 3946 N N . PHE A 1 488 ? -17.295 8.920 -10.060 1.00 95.81 488 PHE A N 1
ATOM 3947 C CA . PHE A 1 488 ? -15.961 9.099 -9.486 1.00 95.81 488 PHE A CA 1
ATOM 3948 C C . PHE A 1 488 ? -15.963 9.955 -8.211 1.00 95.81 488 PHE A C 1
ATOM 3950 O O . PHE A 1 488 ? -15.182 9.704 -7.293 1.00 95.81 488 PHE A O 1
ATOM 3957 N N . LYS A 1 489 ? -16.844 10.959 -8.122 1.00 94.88 489 LYS A N 1
ATOM 3958 C CA . LYS A 1 489 ? -16.924 11.869 -6.972 1.00 94.88 489 LYS A CA 1
ATOM 3959 C C . LYS A 1 489 ? -17.256 11.128 -5.676 1.00 94.88 489 LYS A C 1
ATOM 3961 O O . LYS A 1 489 ? -16.683 11.468 -4.643 1.00 94.88 489 LYS A O 1
ATOM 3966 N N . ALA A 1 490 ? -18.125 10.117 -5.726 1.00 92.38 490 ALA A N 1
ATOM 3967 C CA . ALA A 1 490 ? -18.456 9.295 -4.562 1.00 92.38 490 ALA A CA 1
ATOM 3968 C C . ALA A 1 490 ? -17.213 8.579 -4.002 1.00 92.38 490 ALA A C 1
ATOM 3970 O O . ALA A 1 490 ? -16.900 8.726 -2.819 1.00 92.38 490 ALA A O 1
ATOM 3971 N N . LEU A 1 491 ? -16.441 7.907 -4.863 1.00 95.19 491 LEU A N 1
ATOM 3972 C CA . LEU A 1 491 ? -15.177 7.276 -4.473 1.00 95.19 491 LEU A CA 1
ATOM 3973 C C . LEU A 1 491 ? -14.154 8.304 -3.970 1.00 95.19 491 LEU A C 1
ATOM 3975 O O . LEU A 1 491 ? -13.476 8.070 -2.972 1.00 95.19 491 LEU A O 1
ATOM 3979 N N . TYR A 1 492 ? -14.044 9.460 -4.627 1.00 94.81 492 TYR A N 1
ATOM 3980 C CA . TYR A 1 492 ? -13.096 10.499 -4.222 1.00 94.81 492 TYR A CA 1
ATOM 3981 C C . TYR A 1 492 ? -13.368 11.010 -2.797 1.00 94.81 492 TYR A C 1
ATOM 3983 O O . TYR A 1 492 ? -12.434 11.159 -2.009 1.00 94.81 492 TYR A O 1
ATOM 3991 N N . LEU A 1 493 ? -14.639 11.217 -2.433 1.00 95.31 493 LEU A N 1
ATOM 3992 C CA . LEU A 1 493 ? -15.044 11.576 -1.068 1.00 95.31 493 LEU A CA 1
ATOM 3993 C C . LEU A 1 493 ? -14.597 10.518 -0.050 1.00 95.31 493 LEU A C 1
ATOM 3995 O O . LEU A 1 493 ? -13.978 10.848 0.964 1.00 95.31 493 LEU A O 1
ATOM 3999 N N . LYS A 1 494 ? -14.859 9.239 -0.347 1.00 95.69 494 LYS A N 1
ATOM 4000 C CA . LYS A 1 494 ? -14.438 8.111 0.493 1.00 95.69 494 LYS A CA 1
ATOM 4001 C C . LYS A 1 494 ? -12.909 8.046 0.620 1.00 95.69 494 LYS A C 1
ATOM 4003 O O . LYS A 1 494 ? -12.388 7.816 1.711 1.00 95.69 494 LYS A O 1
ATOM 4008 N N . ALA A 1 495 ? -12.176 8.312 -0.462 1.00 95.31 495 ALA A N 1
ATOM 4009 C CA . ALA A 1 495 ? -10.717 8.345 -0.460 1.00 95.31 495 ALA A CA 1
ATOM 4010 C C . ALA A 1 495 ? -10.157 9.476 0.418 1.00 95.31 495 ALA A C 1
ATOM 4012 O O . ALA A 1 495 ? -9.216 9.241 1.175 1.00 95.31 495 ALA A O 1
ATOM 4013 N N . VAL A 1 496 ? -10.760 10.671 0.390 1.00 93.62 496 VAL A N 1
ATOM 4014 C CA . VAL A 1 496 ? -10.394 11.769 1.303 1.00 93.62 496 VAL A CA 1
ATOM 4015 C C . VAL A 1 496 ? -10.592 11.357 2.763 1.00 93.62 496 VAL A C 1
ATOM 4017 O O . VAL A 1 496 ? -9.688 11.556 3.575 1.00 93.62 496 VAL A O 1
ATOM 4020 N N . LEU A 1 497 ? -11.713 10.711 3.096 1.00 95.88 497 LEU A N 1
ATOM 4021 C CA . LEU A 1 497 ? -11.942 10.196 4.450 1.00 95.88 497 LEU A CA 1
ATOM 4022 C C . LEU A 1 497 ? -10.880 9.174 4.876 1.00 95.88 497 LEU A C 1
ATOM 4024 O O . LEU A 1 497 ? -10.398 9.231 6.005 1.00 95.88 497 LEU A O 1
ATOM 4028 N N . CYS A 1 498 ? -10.459 8.282 3.975 1.00 95.38 498 CYS A N 1
ATOM 4029 C CA . CYS A 1 498 ? -9.394 7.316 4.253 1.00 95.38 498 CYS A CA 1
ATOM 4030 C C . CYS A 1 498 ? -8.060 8.008 4.588 1.00 95.38 498 CYS A C 1
ATOM 4032 O O . CYS A 1 498 ? -7.354 7.583 5.505 1.00 95.38 498 CYS A O 1
ATOM 4034 N N . ILE A 1 499 ? -7.725 9.098 3.887 1.00 92.44 499 ILE A N 1
ATOM 4035 C CA . ILE A 1 499 ? -6.525 9.901 4.160 1.00 92.44 499 ILE A CA 1
ATOM 4036 C C . ILE A 1 499 ? -6.592 10.544 5.538 1.00 92.44 499 ILE A C 1
ATOM 4038 O O . ILE A 1 499 ? -5.683 10.336 6.343 1.00 92.44 499 ILE A O 1
ATOM 4042 N N . HIS A 1 500 ? -7.670 11.266 5.837 1.00 94.19 500 HIS A N 1
ATOM 4043 C CA . HIS A 1 500 ? -7.836 11.935 7.130 1.00 94.19 500 HIS A CA 1
ATOM 4044 C C . HIS A 1 500 ? -7.850 10.941 8.291 1.00 94.19 500 HIS A C 1
ATOM 4046 O O . HIS A 1 500 ? -7.144 11.140 9.280 1.00 94.19 500 HIS A O 1
ATOM 4052 N N . ALA A 1 501 ? -8.540 9.807 8.133 1.00 95.44 501 ALA A N 1
ATOM 4053 C CA . ALA A 1 501 ? -8.539 8.740 9.128 1.00 95.44 501 ALA A CA 1
ATOM 4054 C C . ALA A 1 501 ? -7.125 8.210 9.399 1.00 95.44 501 ALA A C 1
ATOM 4056 O O . ALA A 1 501 ? -6.708 8.080 10.552 1.00 95.44 501 ALA A O 1
ATOM 4057 N N . SER A 1 502 ? -6.367 7.935 8.333 1.00 93.44 502 SER A N 1
ATOM 4058 C CA . SER A 1 502 ? -4.987 7.457 8.429 1.00 93.44 502 SER A CA 1
ATOM 4059 C C . SER A 1 502 ? -4.107 8.476 9.151 1.00 93.44 502 SER A C 1
ATOM 4061 O O . SER A 1 502 ? -3.427 8.130 10.117 1.00 93.44 502 SER A O 1
ATOM 4063 N N . GLN A 1 503 ? -4.148 9.748 8.737 1.00 90.56 503 GLN A N 1
ATOM 4064 C CA . GLN A 1 503 ? -3.350 10.820 9.339 1.00 90.56 503 GLN A CA 1
ATOM 4065 C C . GLN A 1 503 ? -3.670 11.013 10.819 1.00 90.56 503 GLN A C 1
ATOM 4067 O O . GLN A 1 503 ? -2.746 11.100 11.633 1.00 90.56 503 GLN A O 1
ATOM 4072 N N . PHE A 1 504 ? -4.956 11.032 11.174 1.00 94.06 504 PHE A N 1
ATOM 4073 C CA . PHE A 1 504 ? -5.398 11.134 12.559 1.00 94.06 504 PHE A CA 1
ATOM 4074 C C . PHE A 1 504 ? -4.854 9.979 13.396 1.00 94.06 504 PHE A C 1
ATOM 4076 O O . PHE A 1 504 ? -4.222 10.203 14.424 1.00 94.06 504 PHE A O 1
ATOM 4083 N N . LEU A 1 505 ? -5.041 8.741 12.939 1.00 93.50 505 LEU A N 1
ATOM 4084 C CA . LEU A 1 505 ? -4.641 7.541 13.673 1.00 93.50 505 LEU A CA 1
ATOM 4085 C C . LEU A 1 505 ? -3.122 7.373 13.772 1.00 93.50 505 LEU A C 1
ATOM 4087 O O . LEU A 1 505 ? -2.630 6.834 14.762 1.00 93.50 505 LEU A O 1
ATOM 4091 N N . MET A 1 506 ? -2.368 7.851 12.781 1.00 86.94 506 MET A N 1
ATOM 4092 C CA . MET A 1 506 ? -0.906 7.886 12.848 1.00 86.94 506 MET A CA 1
ATOM 4093 C C . MET A 1 506 ? -0.403 8.919 13.863 1.00 86.94 506 MET A C 1
ATOM 4095 O O . MET A 1 506 ? 0.557 8.641 14.579 1.00 86.94 506 MET A O 1
ATOM 4099 N N . ARG A 1 507 ? -1.055 10.086 13.966 1.00 92.38 507 ARG A N 1
ATOM 4100 C CA . ARG A 1 507 ? -0.719 11.122 14.962 1.00 92.38 507 ARG A CA 1
ATOM 4101 C C . ARG A 1 507 ? -1.208 10.759 16.366 1.00 92.38 507 ARG A C 1
ATOM 4103 O O . ARG A 1 507 ? -0.524 11.051 17.341 1.00 92.38 507 ARG A O 1
ATOM 4110 N N . ASN A 1 508 ? -2.350 10.076 16.459 1.00 93.69 508 ASN A N 1
ATOM 4111 C CA . ASN A 1 508 ? -3.029 9.714 17.701 1.00 93.69 508 ASN A CA 1
ATOM 4112 C C . ASN A 1 508 ? -3.373 8.208 17.756 1.00 93.69 508 ASN A C 1
ATOM 4114 O O . ASN A 1 508 ? -4.553 7.846 17.731 1.00 93.69 508 ASN A O 1
ATOM 4118 N N . PRO A 1 509 ? -2.391 7.293 17.903 1.00 91.75 509 PRO A N 1
ATOM 4119 C CA . PRO A 1 509 ? -2.659 5.845 17.906 1.00 91.75 509 PRO A CA 1
ATOM 4120 C C . PRO A 1 509 ? -3.559 5.368 19.061 1.00 91.75 509 PRO A C 1
ATOM 4122 O O . PRO A 1 509 ? -4.198 4.317 18.983 1.00 91.75 509 PRO A O 1
ATOM 4125 N N . SER A 1 510 ? -3.606 6.126 20.159 1.00 91.94 510 SER A N 1
ATOM 4126 C CA . SER A 1 510 ? -4.479 5.885 21.316 1.00 91.94 510 SER A CA 1
ATOM 4127 C C . SER A 1 510 ? -5.832 6.600 21.228 1.00 91.94 510 SER A C 1
ATOM 4129 O O . SER A 1 510 ? -6.632 6.466 22.160 1.00 91.94 510 SER A O 1
ATOM 4131 N N . GLY A 1 511 ? -6.079 7.343 20.142 1.00 91.12 511 GLY A N 1
ATOM 4132 C CA . GLY A 1 511 ? -7.282 8.140 19.930 1.00 91.12 511 GLY A CA 1
ATOM 4133 C C . GLY A 1 511 ? -8.557 7.309 20.029 1.00 91.12 511 GLY A C 1
ATOM 4134 O O . GLY A 1 511 ? -8.591 6.115 19.700 1.00 91.12 511 GLY A O 1
ATOM 4135 N N . LYS A 1 512 ? -9.618 7.937 20.533 1.00 96.38 512 LYS A N 1
ATOM 4136 C CA . LYS A 1 512 ? -10.933 7.296 20.641 1.00 96.38 512 LYS A CA 1
ATOM 4137 C C . LYS A 1 512 ? -11.666 7.376 19.306 1.00 96.38 512 LYS A C 1
ATOM 4139 O O . LYS A 1 512 ? -11.460 8.303 18.533 1.00 96.38 512 LYS A O 1
ATOM 4144 N N . PHE A 1 513 ? -12.588 6.442 19.075 1.00 95.75 513 PHE A N 1
ATOM 4145 C CA . PHE A 1 513 ? -13.436 6.463 17.881 1.00 95.75 513 PHE A CA 1
ATOM 4146 C C . PHE A 1 513 ? -14.199 7.785 17.721 1.00 95.75 513 PHE A C 1
ATOM 4148 O O . PHE A 1 513 ? -14.227 8.320 16.626 1.00 95.75 513 PHE A O 1
ATOM 4155 N N . ILE A 1 514 ? -14.734 8.357 18.804 1.00 95.94 514 ILE A N 1
ATOM 4156 C CA . ILE A 1 514 ? -15.474 9.628 18.738 1.00 95.94 514 ILE A CA 1
ATOM 4157 C C . ILE A 1 514 ? -14.613 10.806 18.251 1.00 95.94 514 ILE A C 1
ATOM 4159 O O . ILE A 1 514 ? -15.112 11.678 17.553 1.00 95.94 514 ILE A O 1
ATOM 4163 N N . GLU A 1 515 ? -13.320 10.816 18.589 1.00 97.00 515 GLU A N 1
ATOM 4164 C CA . GLU A 1 515 ? -12.376 11.852 18.151 1.00 97.00 515 GLU A CA 1
ATOM 4165 C C . GLU A 1 515 ? -12.025 11.660 16.672 1.00 97.00 515 GLU A C 1
ATOM 4167 O O . GLU A 1 515 ? -12.026 12.621 15.911 1.00 97.00 515 GLU A O 1
ATOM 4172 N N . LEU A 1 516 ? -11.796 10.407 16.257 1.00 96.50 516 LEU A N 1
ATOM 4173 C CA . LEU A 1 516 ? -11.609 10.061 14.850 1.00 96.50 516 LEU A CA 1
ATOM 4174 C C . LEU A 1 516 ? -12.844 10.438 14.021 1.00 96.50 516 LEU A C 1
ATOM 4176 O O . LEU A 1 516 ? -12.705 11.042 12.969 1.00 96.50 516 LEU A O 1
ATOM 4180 N N . PHE A 1 517 ? -14.045 10.093 14.481 1.00 96.94 517 PHE A N 1
ATOM 4181 C CA . PHE A 1 517 ? -15.285 10.371 13.761 1.00 96.94 517 PHE A CA 1
ATOM 4182 C C . PHE A 1 517 ? -15.508 11.876 13.576 1.00 96.94 517 PHE A C 1
ATOM 4184 O O . PHE A 1 517 ? -15.858 12.317 12.484 1.00 96.94 517 PHE A O 1
ATOM 4191 N N . GLU A 1 518 ? -15.241 12.671 14.613 1.00 97.06 518 GLU A N 1
ATOM 4192 C CA . GLU A 1 518 ? -15.300 14.130 14.518 1.00 97.06 518 GLU A CA 1
ATOM 4193 C C . GLU A 1 518 ? -14.306 14.678 13.483 1.00 97.06 518 GLU A C 1
ATOM 4195 O O . GLU A 1 518 ? -14.677 15.542 12.690 1.00 97.06 518 GLU A O 1
ATOM 4200 N N . GLU A 1 519 ? -13.082 14.142 13.426 1.00 96.31 519 GLU A N 1
ATOM 4201 C CA . GLU A 1 519 ? -12.099 14.513 12.400 1.00 96.31 519 GLU A CA 1
ATOM 4202 C C . GLU A 1 519 ? -12.626 14.240 10.982 1.00 96.31 51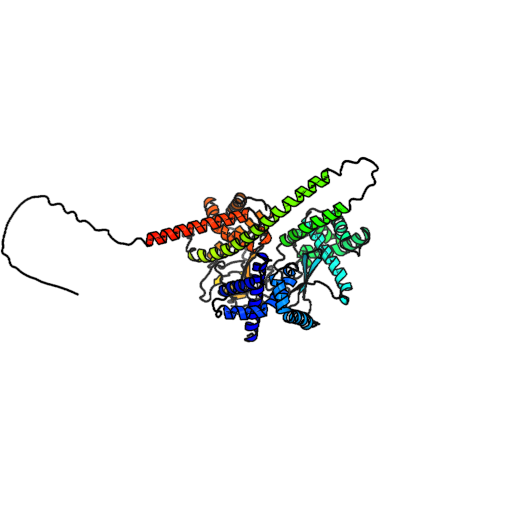9 GLU A C 1
ATOM 4204 O O . GLU A 1 519 ? -12.504 15.091 10.101 1.00 96.31 519 GLU A O 1
ATOM 4209 N N . LEU A 1 520 ? -13.271 13.089 10.755 1.00 96.56 520 LEU A N 1
ATOM 4210 C CA . LEU A 1 520 ? -13.861 12.748 9.452 1.00 96.56 520 LEU A CA 1
ATOM 4211 C C . LEU A 1 520 ? -14.968 13.727 9.049 1.00 96.56 520 LEU A C 1
ATOM 4213 O O . LEU A 1 520 ? -15.026 14.163 7.899 1.00 96.56 520 LEU A O 1
ATOM 4217 N N . VAL A 1 521 ? -15.828 14.102 9.997 1.00 96.75 521 VAL A N 1
ATOM 4218 C CA . VAL A 1 521 ? -16.896 15.082 9.771 1.00 96.75 521 VAL A CA 1
ATOM 4219 C C . VAL A 1 521 ? -16.309 16.450 9.427 1.00 96.75 521 VAL A C 1
ATOM 4221 O O . VAL A 1 521 ? -16.718 17.058 8.438 1.00 96.75 521 VAL A O 1
ATOM 4224 N N . LEU A 1 522 ? -15.321 16.920 10.192 1.00 94.75 522 LEU A N 1
ATOM 4225 C CA . LEU A 1 522 ? -14.659 18.200 9.939 1.00 94.75 522 LEU A CA 1
ATOM 4226 C C . LEU A 1 522 ? -13.941 18.213 8.585 1.00 94.75 522 LEU A C 1
ATOM 4228 O O . LEU A 1 522 ? -14.051 19.199 7.855 1.00 94.75 522 LEU A O 1
ATOM 4232 N N . ALA A 1 523 ? -13.283 17.115 8.209 1.00 93.19 523 ALA A N 1
ATOM 4233 C CA . ALA A 1 523 ? -12.653 16.968 6.903 1.00 93.19 523 ALA A CA 1
ATOM 4234 C C . ALA A 1 523 ? -13.666 17.106 5.754 1.00 93.19 523 ALA A C 1
ATOM 4236 O O . ALA A 1 523 ? -13.415 17.836 4.793 1.00 93.19 523 ALA A O 1
ATOM 4237 N N . LEU A 1 524 ? -14.839 16.470 5.854 1.00 94.06 524 LEU A N 1
ATOM 4238 C CA . LEU A 1 524 ? -15.892 16.601 4.839 1.00 94.06 524 LEU A CA 1
ATOM 4239 C C . LEU A 1 524 ? -16.370 18.045 4.694 1.00 94.06 524 LEU A C 1
ATOM 4241 O O . LEU A 1 524 ? -16.474 18.549 3.577 1.00 94.06 524 LEU A O 1
ATOM 4245 N N . MET A 1 525 ? -16.631 18.709 5.821 1.00 94.94 525 MET A N 1
ATOM 4246 C CA . MET A 1 525 ? -17.098 20.095 5.836 1.00 94.94 525 MET A CA 1
ATOM 4247 C C . MET A 1 525 ? -16.042 21.068 5.289 1.00 94.94 525 MET A C 1
ATOM 4249 O O . MET A 1 525 ? -16.395 22.050 4.640 1.00 94.94 525 MET A O 1
ATOM 4253 N N . ALA A 1 526 ? -14.756 20.801 5.535 1.00 91.88 526 ALA A N 1
ATOM 4254 C CA . ALA A 1 526 ? -13.653 21.646 5.085 1.00 91.88 526 ALA A CA 1
ATOM 4255 C C . ALA A 1 526 ? -13.358 21.500 3.584 1.00 91.88 526 ALA A C 1
ATOM 4257 O O . ALA A 1 526 ? -13.071 22.492 2.917 1.00 91.88 526 ALA A O 1
ATOM 4258 N N . HIS A 1 527 ? -13.421 20.278 3.049 1.00 88.44 527 HIS A N 1
ATOM 4259 C CA . HIS A 1 527 ? -13.017 20.001 1.668 1.00 88.44 527 HIS A CA 1
ATOM 4260 C C . HIS A 1 527 ? -14.160 20.084 0.652 1.00 88.44 527 HIS A C 1
ATOM 4262 O O . HIS A 1 527 ? -13.893 20.217 -0.544 1.00 88.44 527 HIS A O 1
ATOM 4268 N N . PHE A 1 528 ? -15.422 20.003 1.086 1.00 90.56 528 PHE A N 1
ATOM 4269 C CA . PHE A 1 528 ? -16.544 19.874 0.161 1.00 90.56 528 PHE A CA 1
ATOM 4270 C C . PHE A 1 528 ? -17.732 20.757 0.539 1.00 90.56 528 PHE A C 1
ATOM 4272 O O . PHE A 1 528 ? -18.419 20.545 1.537 1.00 90.56 528 PHE A O 1
ATOM 4279 N N . GLU A 1 529 ? -18.068 21.686 -0.356 1.00 90.38 529 GLU A N 1
ATOM 4280 C CA . GLU A 1 529 ? -19.173 22.634 -0.162 1.00 90.38 529 GLU A CA 1
ATOM 4281 C C . GLU A 1 529 ? -20.554 21.976 -0.014 1.00 90.38 529 GLU A C 1
ATOM 4283 O O . GLU A 1 529 ? -21.481 22.599 0.505 1.00 90.38 529 GLU A O 1
ATOM 4288 N N . ILE A 1 530 ? -20.708 20.722 -0.452 1.00 89.94 530 ILE A N 1
ATOM 4289 C CA . ILE A 1 530 ? -21.957 19.961 -0.299 1.00 89.94 530 ILE A CA 1
ATOM 4290 C C . ILE A 1 530 ? -22.257 19.618 1.171 1.00 89.94 530 ILE A C 1
ATOM 4292 O O . ILE A 1 530 ? -23.411 19.374 1.519 1.00 89.94 530 ILE A O 1
ATOM 4296 N N . PHE A 1 531 ? -21.247 19.662 2.047 1.00 92.38 531 PHE A N 1
ATOM 4297 C CA . PHE A 1 531 ? -21.351 19.354 3.473 1.00 92.38 531 PHE A CA 1
ATOM 4298 C C . PHE A 1 531 ? -21.351 20.617 4.349 1.00 92.38 531 PHE A C 1
ATOM 4300 O O . PHE A 1 531 ? -20.708 20.665 5.391 1.00 92.38 531 PHE A O 1
ATOM 4307 N N . LYS A 1 532 ? -22.112 21.654 3.973 1.00 91.50 532 LYS A N 1
ATOM 4308 C CA . LYS A 1 532 ? -22.358 22.807 4.872 1.00 91.50 532 LYS A CA 1
ATOM 4309 C C . LYS A 1 532 ? -23.158 22.423 6.119 1.00 91.50 532 LYS A C 1
ATOM 4311 O O . LYS A 1 532 ? -23.028 23.060 7.160 1.00 91.50 532 LYS A O 1
ATOM 4316 N N . ASP A 1 533 ? -23.989 21.389 6.007 1.00 94.94 533 ASP A N 1
ATOM 4317 C CA . ASP A 1 533 ? -24.749 20.831 7.119 1.00 94.94 533 ASP A CA 1
ATOM 4318 C C . ASP A 1 533 ? -23.965 19.692 7.780 1.00 94.94 533 ASP A C 1
ATOM 4320 O O . ASP A 1 533 ? -23.727 18.642 7.174 1.00 94.94 533 ASP A O 1
ATOM 4324 N N . ARG A 1 534 ? -23.619 19.887 9.056 1.00 95.88 534 ARG A N 1
ATOM 4325 C CA . ARG A 1 534 ? -22.931 18.886 9.873 1.00 95.88 534 ARG A CA 1
ATOM 4326 C C . ARG A 1 534 ? -23.710 17.574 9.946 1.00 95.88 534 ARG A C 1
ATOM 4328 O O . ARG A 1 534 ? -23.090 16.519 9.968 1.00 95.88 534 ARG A O 1
ATOM 4335 N N . LYS A 1 535 ? -25.049 17.607 9.935 1.00 95.88 535 LYS A N 1
ATOM 4336 C CA . LYS A 1 535 ? -25.863 16.384 9.962 1.00 95.88 535 LYS A CA 1
ATOM 4337 C C . LYS A 1 535 ? -25.623 15.533 8.713 1.00 95.88 535 LYS A C 1
ATOM 4339 O O . LYS A 1 535 ? -25.394 14.336 8.845 1.00 95.88 535 LYS A O 1
ATOM 4344 N N . LYS A 1 536 ? -25.600 16.151 7.525 1.00 95.44 536 LYS A N 1
ATOM 4345 C CA . LYS A 1 536 ? -25.280 15.462 6.261 1.00 95.44 536 LYS A CA 1
ATOM 4346 C C . LYS A 1 536 ? -23.863 14.885 6.270 1.00 95.44 536 LYS A C 1
ATOM 4348 O O . LYS A 1 536 ? -23.672 13.761 5.819 1.00 95.44 536 LYS A O 1
ATOM 4353 N N . ALA A 1 537 ? -22.893 15.628 6.807 1.00 95.88 537 ALA A N 1
ATOM 4354 C CA . ALA A 1 537 ? -21.514 15.158 6.943 1.00 95.88 537 ALA A CA 1
ATOM 4355 C C . ALA A 1 537 ? -21.407 13.943 7.881 1.00 95.88 537 ALA A C 1
ATOM 4357 O O . ALA A 1 537 ? -20.771 12.957 7.521 1.00 95.88 537 ALA A O 1
ATOM 4358 N N . CYS A 1 538 ? -22.078 13.982 9.040 1.00 96.00 538 CYS A N 1
ATOM 4359 C CA . CYS A 1 538 ? -22.150 12.848 9.962 1.00 96.00 538 CYS A CA 1
ATOM 4360 C C . CYS A 1 538 ? -22.753 11.616 9.285 1.00 96.00 538 CYS A C 1
ATOM 4362 O O . CYS A 1 538 ? -22.133 10.562 9.311 1.00 96.00 538 CYS A O 1
ATOM 4364 N N . THR A 1 539 ? -23.920 11.751 8.644 1.00 95.94 539 THR A N 1
ATOM 4365 C CA . THR A 1 539 ? -24.582 10.629 7.958 1.00 95.94 539 THR A CA 1
ATOM 4366 C C . THR A 1 539 ? -23.694 10.025 6.871 1.00 95.94 539 THR A C 1
ATOM 4368 O O . THR A 1 539 ? -23.586 8.806 6.777 1.00 95.94 539 THR A O 1
ATOM 4371 N N . PHE A 1 540 ? -23.012 10.860 6.082 1.00 95.25 540 PHE A N 1
ATOM 4372 C CA . PHE A 1 540 ? -22.095 10.376 5.052 1.00 95.25 540 PHE A CA 1
ATOM 4373 C C . PHE A 1 540 ? -20.897 9.627 5.653 1.00 95.25 540 PHE A C 1
ATOM 4375 O O . PHE A 1 540 ? -20.603 8.512 5.226 1.00 95.25 540 PHE A O 1
ATOM 4382 N N . ALA A 1 541 ? -20.228 10.204 6.659 1.00 95.81 541 ALA A N 1
ATOM 4383 C CA . ALA A 1 541 ? -19.086 9.572 7.321 1.00 95.81 541 ALA A CA 1
ATOM 4384 C C . ALA A 1 541 ? -19.461 8.220 7.950 1.00 95.81 541 ALA A C 1
ATOM 4386 O O . ALA A 1 541 ? -18.726 7.248 7.786 1.00 95.81 541 ALA A O 1
ATOM 4387 N N . ASP A 1 542 ? -20.617 8.163 8.613 1.00 94.62 542 ASP A N 1
ATOM 4388 C CA . ASP A 1 542 ? -21.155 6.970 9.270 1.00 94.62 542 ASP A CA 1
ATOM 4389 C C . ASP A 1 542 ? -21.420 5.838 8.265 1.00 94.62 542 ASP A C 1
ATOM 4391 O O . ASP A 1 542 ? -20.865 4.746 8.385 1.00 94.62 542 ASP A O 1
ATOM 4395 N N . SER A 1 543 ? -22.119 6.145 7.166 1.00 94.06 543 SER A N 1
ATOM 4396 C CA . SER A 1 543 ? -22.443 5.181 6.098 1.00 94.06 543 SER A CA 1
ATOM 4397 C C . SER A 1 543 ? -21.226 4.598 5.353 1.00 94.06 543 SER A C 1
ATOM 4399 O O . SER A 1 543 ? -21.346 3.658 4.558 1.00 94.06 543 SER A O 1
ATOM 4401 N N . HIS A 1 544 ? -20.033 5.157 5.578 1.00 95.12 544 HIS A N 1
ATOM 4402 C CA . HIS A 1 544 ? -18.798 4.774 4.896 1.00 95.12 544 HIS A CA 1
ATOM 4403 C C . HIS A 1 544 ? -17.687 4.298 5.839 1.00 95.12 544 HIS A C 1
ATOM 4405 O O . HIS A 1 544 ? -16.571 4.044 5.378 1.00 95.12 544 HIS A O 1
ATOM 4411 N N . LEU A 1 545 ? -17.979 4.083 7.128 1.00 95.00 545 LEU A N 1
ATOM 4412 C CA . LEU A 1 545 ? -17.004 3.544 8.083 1.00 95.00 545 LEU A CA 1
ATOM 4413 C C . LEU A 1 545 ? -16.429 2.194 7.635 1.00 95.00 545 LEU A C 1
ATOM 4415 O O . LEU A 1 545 ? -15.218 1.996 7.735 1.00 95.00 545 LEU A O 1
ATOM 4419 N N . GLY A 1 546 ? -17.262 1.306 7.079 1.00 92.25 546 GLY A N 1
ATOM 4420 C CA . GLY A 1 546 ? -16.827 -0.005 6.583 1.00 92.25 546 GLY A CA 1
ATOM 4421 C C . GLY A 1 546 ? -15.760 0.104 5.492 1.00 92.25 546 GLY A C 1
ATOM 4422 O O . GLY A 1 546 ? -14.696 -0.506 5.603 1.00 92.25 546 GLY A O 1
ATOM 4423 N N . PHE A 1 547 ? -15.996 0.966 4.498 1.00 93.88 547 PHE A N 1
ATOM 4424 C CA . PHE A 1 547 ? -15.034 1.240 3.427 1.00 93.88 547 PHE A CA 1
ATOM 4425 C C . PHE A 1 547 ? -13.716 1.806 3.976 1.00 93.88 547 PHE A C 1
ATOM 4427 O O . PHE A 1 547 ? -12.634 1.372 3.582 1.00 93.88 547 PHE A O 1
ATOM 4434 N N . ILE A 1 548 ? -13.793 2.760 4.911 1.00 95.81 548 ILE A N 1
ATOM 4435 C CA . ILE A 1 548 ? -12.607 3.393 5.506 1.00 95.81 548 ILE A CA 1
ATOM 4436 C C . ILE A 1 548 ? -11.769 2.358 6.257 1.00 95.81 548 ILE A C 1
ATOM 4438 O O . ILE A 1 548 ? -10.555 2.294 6.068 1.00 95.81 548 ILE A O 1
ATOM 4442 N N . VAL A 1 549 ? -12.400 1.529 7.093 1.00 94.56 549 VAL A N 1
ATOM 4443 C CA . VAL A 1 549 ? -11.708 0.462 7.829 1.00 94.56 549 VAL A CA 1
ATOM 4444 C C . VAL A 1 549 ? -11.016 -0.498 6.870 1.00 94.56 549 VAL A C 1
ATOM 4446 O O . VAL A 1 549 ? -9.840 -0.803 7.073 1.00 94.56 549 VAL A O 1
ATOM 4449 N N . GLU A 1 550 ? -11.717 -0.951 5.830 1.00 89.94 550 GLU A N 1
ATOM 4450 C CA . GLU A 1 550 ? -11.173 -1.875 4.835 1.00 89.94 550 GLU A CA 1
ATOM 4451 C C . GLU A 1 550 ? -9.915 -1.299 4.178 1.00 89.94 550 GLU A C 1
ATOM 4453 O O . GLU A 1 550 ? -8.855 -1.927 4.220 1.00 89.94 550 GLU A O 1
ATOM 4458 N N . ARG A 1 551 ? -9.992 -0.066 3.662 1.00 93.25 551 ARG A N 1
ATOM 4459 C CA . ARG A 1 551 ? -8.866 0.592 2.987 1.00 93.25 551 ARG A CA 1
ATOM 4460 C C . ARG A 1 551 ? -7.690 0.864 3.927 1.00 93.25 551 ARG A C 1
ATOM 4462 O O . ARG A 1 551 ? -6.540 0.711 3.521 1.00 93.25 551 ARG A O 1
ATOM 4469 N N . LEU A 1 552 ? -7.939 1.219 5.190 1.00 89.88 552 LEU A N 1
ATOM 4470 C CA . LEU A 1 552 ? -6.871 1.398 6.183 1.00 89.88 552 LEU A CA 1
ATOM 4471 C C . LEU A 1 552 ? -6.176 0.078 6.527 1.00 89.88 552 LEU A C 1
ATOM 4473 O O . LEU A 1 552 ? -4.951 0.037 6.652 1.00 89.88 552 LEU A O 1
ATOM 4477 N N . ILE A 1 553 ? -6.934 -1.007 6.684 1.00 85.19 553 ILE A N 1
ATOM 4478 C CA . ILE A 1 553 ? -6.370 -2.334 6.950 1.00 85.19 553 ILE A CA 1
ATOM 4479 C C . ILE A 1 553 ? -5.582 -2.827 5.739 1.00 85.19 553 ILE A C 1
ATOM 4481 O O . ILE A 1 553 ? -4.481 -3.337 5.918 1.00 85.19 553 ILE A O 1
ATOM 4485 N N . GLU A 1 554 ? -6.086 -2.636 4.524 1.00 81.56 554 GLU A N 1
ATOM 4486 C CA . GLU A 1 554 ? -5.349 -2.961 3.303 1.00 81.56 554 GLU A CA 1
ATOM 4487 C C . GLU A 1 554 ? -4.048 -2.156 3.198 1.00 81.56 554 GLU A C 1
ATOM 4489 O O . GLU A 1 554 ? -2.989 -2.718 2.926 1.00 81.56 554 GLU A O 1
ATOM 4494 N N . PHE A 1 555 ? -4.099 -0.857 3.509 1.00 84.25 555 PHE A N 1
ATOM 4495 C CA . PHE A 1 555 ? -2.918 -0.002 3.522 1.00 84.25 555 PHE A CA 1
ATOM 4496 C C . PHE A 1 555 ? -1.884 -0.455 4.564 1.00 84.25 555 PHE A C 1
ATOM 4498 O O . PHE A 1 555 ? -0.685 -0.453 4.284 1.00 84.25 555 PHE A O 1
ATOM 4505 N N . ASN A 1 556 ? -2.314 -0.824 5.780 1.00 81.69 556 ASN A N 1
ATOM 4506 C CA . ASN A 1 556 ? -1.389 -1.241 6.834 1.00 81.69 556 ASN A CA 1
ATOM 4507 C C . ASN A 1 556 ? -2.012 -2.132 7.919 1.00 81.69 556 ASN A C 1
ATOM 4509 O O . ASN A 1 556 ? -2.186 -1.727 9.078 1.00 81.69 556 ASN A O 1
ATOM 4513 N N . MET A 1 557 ? -2.269 -3.392 7.571 1.00 77.06 557 MET A N 1
ATOM 4514 C CA . MET A 1 557 ? -2.964 -4.355 8.429 1.00 77.06 557 MET A CA 1
ATOM 4515 C C . MET A 1 557 ? -2.338 -4.456 9.822 1.00 77.06 557 MET A C 1
ATOM 4517 O O . MET A 1 557 ? -3.041 -4.406 10.831 1.00 77.06 557 MET A O 1
ATOM 4521 N N . ARG A 1 558 ? -1.003 -4.536 9.910 1.00 73.50 558 ARG A N 1
ATOM 4522 C CA . ARG A 1 558 ? -0.280 -4.713 11.182 1.00 73.50 558 ARG A CA 1
ATOM 4523 C C . ARG A 1 558 ? -0.409 -3.506 12.119 1.00 73.50 558 ARG A C 1
ATOM 4525 O O . ARG A 1 558 ? -0.299 -3.688 13.334 1.00 73.50 558 ARG A O 1
ATOM 4532 N N . PHE A 1 559 ? -0.589 -2.296 11.577 1.00 83.94 559 PHE A N 1
ATOM 4533 C CA . PHE A 1 559 ? -0.781 -1.073 12.365 1.00 83.94 559 PHE A CA 1
ATOM 4534 C C . PHE A 1 559 ? -2.247 -0.918 12.770 1.00 83.94 559 PHE A C 1
ATOM 4536 O O . PHE A 1 559 ? -2.564 -0.971 13.958 1.00 83.94 559 PHE A O 1
ATOM 4543 N N . PHE A 1 560 ? -3.134 -0.771 11.781 1.00 85.88 560 PHE A N 1
ATOM 4544 C CA . PHE A 1 560 ? -4.503 -0.311 12.001 1.00 85.88 560 PHE A CA 1
ATOM 4545 C C . PHE A 1 560 ? -5.364 -1.336 12.743 1.00 85.88 560 PHE A C 1
ATOM 4547 O O . PHE A 1 560 ? -6.110 -0.949 13.639 1.00 85.88 560 PHE A O 1
ATOM 4554 N N . SER A 1 561 ? -5.185 -2.641 12.498 1.00 85.12 561 SER A N 1
ATOM 4555 C CA . SER A 1 561 ? -5.950 -3.700 13.193 1.00 85.12 561 SER A CA 1
ATOM 4556 C C . SER A 1 561 ? -5.776 -3.702 14.721 1.00 85.12 561 SER A C 1
ATOM 4558 O O . SER A 1 561 ? -6.600 -4.249 15.461 1.00 85.12 561 SER A O 1
ATOM 4560 N N . LYS A 1 562 ? -4.702 -3.087 15.232 1.00 89.00 562 LYS A N 1
ATOM 4561 C CA . LYS A 1 562 ? -4.409 -3.027 16.670 1.00 89.00 562 LYS A CA 1
ATOM 4562 C C . LYS A 1 562 ? -5.019 -1.806 17.355 1.00 89.00 562 LYS A C 1
ATOM 4564 O O . LYS A 1 562 ? -5.123 -1.818 18.585 1.00 89.00 562 LYS A O 1
ATOM 4569 N N . LEU A 1 563 ? -5.416 -0.782 16.600 1.00 90.88 563 LEU A N 1
ATOM 4570 C CA . LEU A 1 563 ? -5.879 0.489 17.151 1.00 90.88 563 LEU A CA 1
ATOM 4571 C C . LEU A 1 563 ? -7.288 0.356 17.729 1.00 90.88 563 LEU A C 1
ATOM 4573 O O . LEU A 1 563 ? -8.161 -0.294 17.155 1.00 90.88 563 LEU A O 1
ATOM 4577 N N . ARG A 1 564 ? -7.520 0.993 18.882 1.00 94.31 564 ARG A N 1
ATOM 4578 C CA . ARG A 1 564 ? -8.813 0.925 19.578 1.00 94.31 564 ARG A CA 1
ATOM 4579 C C . ARG A 1 564 ? -9.939 1.517 18.731 1.00 94.31 564 ARG A C 1
ATOM 4581 O O . ARG A 1 564 ? -10.985 0.892 18.632 1.00 94.31 564 ARG A O 1
ATOM 4588 N N . ALA A 1 565 ? -9.708 2.676 18.114 1.00 94.19 565 ALA A N 1
ATOM 4589 C CA . ALA A 1 565 ? -10.693 3.326 17.256 1.00 94.19 565 ALA A CA 1
ATOM 4590 C C . ALA A 1 565 ? -11.125 2.437 16.078 1.00 94.19 565 ALA A C 1
ATOM 4592 O O . ALA A 1 565 ? -12.319 2.320 15.838 1.00 94.19 565 ALA A O 1
ATOM 4593 N N . ILE A 1 566 ? -10.187 1.743 15.420 1.00 95.31 566 ILE A N 1
ATOM 4594 C CA . ILE A 1 566 ? -10.495 0.816 14.316 1.00 95.31 566 ILE A CA 1
ATOM 4595 C C . ILE A 1 566 ? -11.352 -0.357 14.793 1.00 95.31 566 ILE A C 1
ATOM 4597 O O . ILE A 1 566 ? -12.328 -0.705 14.140 1.00 95.31 566 ILE A O 1
ATOM 4601 N N . LYS A 1 567 ? -11.039 -0.937 15.958 1.00 93.56 567 LYS A N 1
ATOM 4602 C CA . LYS A 1 567 ? -11.869 -2.002 16.545 1.00 93.56 567 LYS A CA 1
ATOM 4603 C C . LYS A 1 567 ? -13.294 -1.525 16.806 1.00 93.56 567 LYS A C 1
ATOM 4605 O O . LYS A 1 567 ? -14.231 -2.208 16.433 1.00 93.56 567 LYS A O 1
ATOM 4610 N N . THR A 1 568 ? -13.449 -0.326 17.365 1.00 95.44 568 THR A N 1
ATOM 4611 C CA . THR A 1 568 ? -14.775 0.265 17.578 1.00 95.44 568 THR A CA 1
ATOM 4612 C 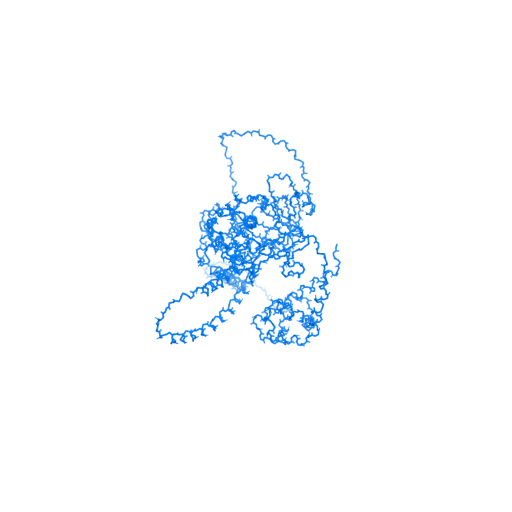C . THR A 1 568 ? -15.501 0.550 16.262 1.00 95.44 568 THR A C 1
ATOM 4614 O O . THR A 1 568 ? -16.687 0.273 16.184 1.00 95.44 568 THR A O 1
ATOM 4617 N N . MET A 1 569 ? -14.820 1.040 15.217 1.00 93.19 569 MET A N 1
ATOM 4618 C CA . MET A 1 569 ? -15.435 1.205 13.889 1.00 93.19 569 MET A CA 1
ATOM 4619 C C . MET A 1 569 ? -15.955 -0.125 13.339 1.00 93.19 569 MET A C 1
ATOM 4621 O O . MET A 1 569 ? -17.061 -0.176 12.814 1.00 93.19 569 MET A O 1
ATOM 4625 N N . ILE A 1 570 ? -15.172 -1.199 13.484 1.00 91.19 570 ILE A N 1
ATOM 4626 C CA . ILE A 1 570 ? -15.578 -2.553 13.090 1.00 91.19 570 ILE A CA 1
ATOM 4627 C C . ILE A 1 570 ? -16.822 -2.981 13.874 1.00 91.19 570 ILE A C 1
ATOM 4629 O O . ILE A 1 570 ? -17.777 -3.458 13.271 1.00 91.19 570 ILE A O 1
ATOM 4633 N N . ASP A 1 571 ? -16.834 -2.778 15.194 1.00 91.19 571 ASP A N 1
ATOM 4634 C CA . ASP A 1 571 ? -17.977 -3.126 16.044 1.00 91.19 571 ASP A CA 1
ATOM 4635 C C . ASP A 1 571 ? -19.253 -2.365 15.637 1.00 91.19 571 ASP A C 1
ATOM 4637 O O . ASP A 1 571 ? -20.325 -2.968 15.595 1.00 91.19 571 ASP A O 1
ATOM 4641 N N . VAL A 1 572 ? -19.133 -1.074 15.292 1.00 90.38 572 VAL A N 1
ATOM 4642 C CA . VAL A 1 572 ? -20.240 -0.253 14.761 1.00 90.38 572 VAL A CA 1
ATOM 4643 C C . VAL A 1 572 ? -20.749 -0.838 13.442 1.00 90.38 572 VAL A C 1
ATOM 4645 O O . VAL A 1 572 ? -21.923 -1.175 13.347 1.00 90.38 572 VAL A O 1
ATOM 4648 N N . CYS A 1 573 ? -19.858 -1.096 12.479 1.00 86.81 573 CYS A N 1
ATOM 4649 C CA . CYS A 1 573 ? -20.248 -1.658 11.181 1.00 86.81 573 CYS A CA 1
ATOM 4650 C C . CYS A 1 573 ? -20.928 -3.036 11.311 1.00 86.81 573 CYS A C 1
ATOM 4652 O O . CYS A 1 573 ? -21.822 -3.367 10.540 1.00 86.81 573 CYS A O 1
ATOM 4654 N N . ILE A 1 574 ? -20.508 -3.868 12.272 1.00 81.50 574 ILE A N 1
ATOM 4655 C CA . ILE A 1 574 ? -21.127 -5.182 12.523 1.00 81.50 574 ILE A CA 1
ATOM 4656 C C . ILE A 1 574 ? -22.544 -5.034 13.088 1.00 81.50 574 ILE A C 1
ATOM 4658 O O . ILE A 1 574 ? -23.403 -5.867 12.787 1.00 81.50 574 ILE A O 1
ATOM 4662 N N . ALA A 1 575 ? -22.783 -4.036 13.942 1.00 75.06 575 ALA A N 1
ATOM 4663 C CA . ALA A 1 575 ? -24.103 -3.795 14.514 1.00 75.06 575 ALA A CA 1
ATOM 4664 C C . ALA A 1 575 ? -25.118 -3.443 13.417 1.00 75.06 575 ALA A C 1
ATOM 4666 O O . ALA A 1 575 ? -26.184 -4.058 13.383 1.00 75.06 575 ALA A O 1
ATOM 4667 N N . ASP A 1 576 ? -24.727 -2.580 12.476 1.00 73.00 576 ASP A N 1
ATOM 4668 C CA . ASP A 1 576 ? -25.572 -2.155 11.355 1.00 73.00 576 ASP A CA 1
ATOM 4669 C C . ASP A 1 576 ? -25.974 -3.343 10.466 1.00 73.00 576 ASP A C 1
ATOM 4671 O O . ASP A 1 576 ? -27.154 -3.550 10.187 1.00 73.00 576 ASP A O 1
ATOM 4675 N N . ILE A 1 577 ? -25.015 -4.216 10.121 1.00 72.38 577 ILE A N 1
ATOM 4676 C CA . ILE A 1 577 ? -25.281 -5.425 9.316 1.00 72.38 577 ILE A CA 1
ATOM 4677 C C . ILE A 1 577 ? -26.298 -6.347 10.013 1.00 72.38 577 ILE A C 1
ATOM 4679 O O . ILE A 1 577 ? -27.154 -6.948 9.363 1.00 72.38 577 ILE A O 1
ATOM 4683 N N . ARG A 1 578 ? -26.219 -6.493 11.343 1.00 73.00 578 ARG A N 1
ATOM 4684 C CA . ARG A 1 578 ? -27.154 -7.346 12.102 1.00 73.00 578 ARG A CA 1
ATOM 4685 C C . ARG A 1 578 ? -28.551 -6.746 12.174 1.00 73.00 578 ARG A C 1
ATOM 4687 O O . ARG A 1 578 ? -29.527 -7.495 12.185 1.00 73.00 578 ARG A O 1
ATOM 4694 N N . GLU A 1 579 ? -28.651 -5.426 12.273 1.00 72.12 579 GLU A N 1
ATOM 4695 C CA . GLU A 1 579 ? -29.935 -4.732 12.269 1.00 72.12 579 GLU A CA 1
ATOM 4696 C C . GLU A 1 579 ? -30.624 -4.881 10.907 1.00 72.12 579 GLU A C 1
ATOM 4698 O O . GLU A 1 579 ? -31.793 -5.267 10.859 1.00 72.12 579 GLU A O 1
ATOM 4703 N N . GLU A 1 580 ? -29.879 -4.734 9.808 1.00 68.69 580 GLU A N 1
ATOM 4704 C CA . GLU A 1 580 ? -30.377 -4.980 8.450 1.00 68.69 580 GLU A CA 1
ATOM 4705 C C . GLU A 1 580 ? -30.856 -6.424 8.247 1.00 68.69 580 GLU A C 1
ATOM 4707 O O . GLU A 1 580 ? -31.947 -6.645 7.721 1.00 68.69 580 GLU A O 1
ATOM 4712 N N . GLU A 1 581 ? -30.104 -7.425 8.719 1.00 73.06 581 GLU A N 1
ATOM 4713 C CA . GLU A 1 581 ? -30.526 -8.831 8.644 1.00 73.06 581 GLU A CA 1
ATOM 4714 C C . GLU A 1 581 ? -31.821 -9.109 9.418 1.00 73.06 581 GLU A C 1
ATOM 4716 O O . GLU A 1 581 ? -32.636 -9.934 8.997 1.00 73.06 581 GLU A O 1
ATOM 4721 N N . ASN A 1 582 ? -32.020 -8.444 10.557 1.00 68.75 582 ASN A N 1
ATOM 4722 C CA . ASN A 1 582 ? -33.248 -8.576 11.334 1.00 68.75 582 ASN A CA 1
ATOM 4723 C C . ASN A 1 582 ? -34.431 -7.910 10.622 1.00 68.75 582 ASN A C 1
ATOM 4725 O O . ASN A 1 582 ? -35.522 -8.476 10.615 1.00 68.75 582 ASN A O 1
ATOM 4729 N N . ILE A 1 583 ? -34.220 -6.753 9.987 1.00 71.31 583 ILE A N 1
ATOM 4730 C CA . ILE A 1 583 ? -35.248 -6.073 9.189 1.00 71.31 583 ILE A CA 1
ATOM 4731 C C . ILE A 1 583 ? -35.644 -6.929 7.984 1.00 71.31 583 ILE A C 1
ATOM 4733 O O . ILE A 1 583 ? -36.836 -7.074 7.718 1.00 71.31 583 ILE A O 1
ATOM 4737 N N . GLU A 1 584 ? -34.681 -7.533 7.285 1.00 73.06 584 GLU A N 1
ATOM 4738 C CA . GLU A 1 584 ? -34.972 -8.384 6.129 1.00 73.06 584 GLU A CA 1
ATOM 4739 C C . GLU A 1 584 ? -35.722 -9.659 6.539 1.00 73.06 584 GLU A C 1
ATOM 4741 O O . GLU A 1 584 ? -36.700 -10.029 5.896 1.00 73.06 584 GLU A O 1
ATOM 4746 N N . LYS A 1 585 ? -35.369 -10.276 7.677 1.00 77.50 585 LYS A N 1
ATOM 4747 C CA . LYS A 1 585 ? -36.149 -11.393 8.242 1.00 77.50 585 LYS A CA 1
ATOM 4748 C C . LYS A 1 585 ? -37.580 -10.991 8.588 1.00 77.50 585 LYS A C 1
ATOM 4750 O O . LYS A 1 585 ? -38.503 -11.733 8.274 1.00 77.50 585 LYS A O 1
ATOM 4755 N N . VAL A 1 586 ? -37.775 -9.818 9.193 1.00 70.56 586 VAL A N 1
ATOM 4756 C CA . VAL A 1 586 ? -39.118 -9.296 9.491 1.00 70.56 586 VAL A CA 1
ATOM 4757 C C . VAL A 1 586 ? -39.888 -9.014 8.198 1.00 70.56 586 VAL A C 1
ATOM 4759 O O . VAL A 1 586 ? -41.070 -9.332 8.121 1.00 70.56 586 VAL A O 1
ATOM 4762 N N . ARG A 1 587 ? -39.242 -8.482 7.152 1.00 70.00 587 ARG A N 1
ATOM 4763 C CA . ARG A 1 587 ? -39.861 -8.306 5.827 1.00 70.00 587 ARG A CA 1
ATOM 4764 C C . ARG A 1 587 ? -40.272 -9.642 5.214 1.00 70.00 587 ARG A C 1
ATOM 4766 O O . ARG A 1 587 ? -41.401 -9.761 4.749 1.00 70.00 587 ARG A O 1
ATOM 4773 N N . GLU A 1 588 ? -39.404 -10.650 5.256 1.00 79.25 588 GLU A N 1
ATOM 4774 C CA . GLU A 1 588 ? -39.728 -11.998 4.786 1.00 79.25 588 GLU A CA 1
ATOM 4775 C C . GLU A 1 588 ? -40.865 -12.648 5.589 1.00 79.25 588 GLU A C 1
ATOM 4777 O O . GLU A 1 588 ? -41.668 -13.377 5.011 1.00 79.25 588 GLU A O 1
ATOM 4782 N N . GLU A 1 589 ? -40.951 -12.408 6.901 1.00 81.81 589 GLU A N 1
ATOM 4783 C CA . GLU A 1 589 ? -42.054 -12.886 7.747 1.00 81.81 589 GLU A CA 1
ATOM 4784 C C . GLU A 1 589 ? -43.371 -12.162 7.441 1.00 81.81 589 GLU A C 1
ATOM 4786 O O . GLU A 1 589 ? -44.399 -12.824 7.305 1.00 81.81 589 GLU A O 1
ATOM 4791 N N . ILE A 1 590 ? -43.345 -10.840 7.240 1.00 76.38 590 ILE A N 1
ATOM 4792 C CA . ILE A 1 590 ? -44.522 -10.048 6.843 1.00 76.38 590 ILE A CA 1
ATOM 4793 C C . ILE A 1 590 ? -45.029 -10.485 5.462 1.00 76.38 590 ILE A C 1
ATOM 4795 O O . ILE A 1 590 ? -46.231 -10.641 5.270 1.00 76.38 590 ILE A O 1
ATOM 4799 N N . MET A 1 591 ? -44.137 -10.752 4.503 1.00 72.94 591 MET A N 1
ATOM 4800 C CA . MET A 1 591 ? -44.543 -11.260 3.184 1.00 72.94 591 MET A CA 1
ATOM 4801 C C . MET A 1 591 ? -45.029 -12.718 3.202 1.00 72.94 591 MET A C 1
ATOM 4803 O O . MET A 1 591 ? -45.587 -13.185 2.210 1.00 72.94 591 MET A O 1
ATOM 4807 N N . LYS A 1 592 ? -44.815 -13.455 4.300 1.00 80.25 592 LYS A N 1
ATOM 4808 C CA . LYS A 1 592 ? -45.320 -14.822 4.493 1.00 80.25 592 LYS A CA 1
ATOM 4809 C C . LYS A 1 592 ? -46.690 -14.865 5.177 1.00 80.25 592 LYS A C 1
ATOM 4811 O O . LYS A 1 592 ? -47.220 -15.967 5.339 1.00 80.25 592 LYS A O 1
ATOM 4816 N N . GLU A 1 593 ? -47.293 -13.730 5.548 1.00 66.81 593 GLU A N 1
ATOM 4817 C CA . GLU A 1 593 ? -48.690 -13.740 5.987 1.00 66.81 593 GLU A CA 1
ATOM 4818 C C . GLU A 1 593 ? -49.619 -14.108 4.816 1.00 66.81 593 GLU A C 1
ATOM 4820 O O . GLU A 1 593 ? -49.563 -13.491 3.750 1.00 66.81 593 GLU A O 1
ATOM 4825 N N . PRO A 1 594 ? -50.480 -15.128 4.973 1.00 58.22 594 PRO A N 1
ATOM 4826 C CA . PRO A 1 594 ? -51.359 -15.557 3.903 1.00 58.22 594 PRO A CA 1
ATOM 4827 C C . PRO A 1 594 ? -52.506 -14.560 3.736 1.00 58.22 594 PRO A C 1
ATOM 4829 O O . PRO A 1 594 ? -53.262 -14.307 4.676 1.00 58.22 594 PRO A O 1
ATOM 4832 N N . GLU A 1 595 ? -52.710 -14.089 2.504 1.00 54.91 595 GLU A N 1
ATOM 4833 C CA . GLU A 1 595 ? -53.985 -13.539 2.042 1.00 54.91 595 GLU A CA 1
ATOM 4834 C C . GLU A 1 595 ? -55.090 -14.594 2.225 1.00 54.91 595 GLU A C 1
ATOM 4836 O O . GLU A 1 595 ? -55.428 -15.353 1.319 1.00 54.91 595 GLU A O 1
ATOM 4841 N N . SER A 1 596 ? -55.665 -14.702 3.422 1.00 59.88 596 SER A N 1
ATOM 4842 C CA . SER A 1 596 ? -56.900 -15.451 3.607 1.00 59.88 596 SER A CA 1
ATOM 4843 C C . SER A 1 596 ? -57.710 -14.933 4.791 1.00 59.88 596 SER A C 1
ATOM 4845 O O . SER A 1 596 ? -57.273 -14.946 5.938 1.00 59.88 596 SER A O 1
ATOM 4847 N N . ASN A 1 597 ? -58.957 -14.579 4.464 1.00 51.62 597 ASN A N 1
ATOM 4848 C CA . ASN A 1 597 ? -60.103 -14.332 5.343 1.00 51.62 597 ASN A CA 1
ATOM 4849 C C . ASN A 1 597 ? -60.388 -12.884 5.773 1.00 51.62 597 ASN A C 1
ATOM 4851 O O . ASN A 1 597 ? -60.659 -12.621 6.941 1.00 51.62 597 ASN A O 1
ATOM 4855 N N . VAL A 1 598 ? -60.561 -11.985 4.797 1.00 43.69 598 VAL A N 1
ATOM 4856 C CA . VAL A 1 598 ? -61.622 -10.968 4.910 1.00 43.69 598 VAL A CA 1
ATOM 4857 C C . VAL A 1 598 ? -62.914 -11.579 4.361 1.00 43.69 598 VAL A C 1
ATOM 4859 O O . VAL A 1 598 ? -63.230 -11.476 3.178 1.00 43.69 598 VAL A O 1
ATOM 4862 N N . LYS A 1 599 ? -63.668 -12.268 5.226 1.00 47.97 599 LYS A N 1
ATOM 4863 C CA . LYS A 1 599 ? -65.093 -12.515 4.977 1.00 47.97 599 LYS A CA 1
ATOM 4864 C C . LYS A 1 599 ? -65.828 -11.204 5.233 1.00 47.97 599 LYS A C 1
ATOM 4866 O O . LYS A 1 599 ? -66.042 -10.827 6.380 1.00 47.97 599 LYS A O 1
ATOM 4871 N N . VAL A 1 600 ? -66.203 -10.528 4.152 1.00 42.44 600 VAL A N 1
ATOM 4872 C CA . VAL A 1 600 ? -67.196 -9.452 4.160 1.00 42.44 600 VAL A CA 1
ATOM 4873 C C . VAL A 1 600 ? -68.516 -10.043 4.661 1.00 42.44 600 VAL A C 1
ATOM 4875 O O . VAL A 1 600 ? -69.157 -10.828 3.966 1.00 42.44 600 VAL A O 1
ATOM 4878 N N . SER A 1 601 ? -68.903 -9.709 5.888 1.00 42.88 601 SER A N 1
ATOM 4879 C CA . SER A 1 601 ? -70.266 -9.887 6.378 1.00 42.88 601 SER A CA 1
ATOM 4880 C C . SER A 1 601 ? -71.093 -8.681 5.936 1.00 42.88 601 SER A C 1
ATOM 4882 O O . SER A 1 601 ? -71.033 -7.619 6.554 1.00 42.88 601 SER A O 1
ATOM 4884 N N . GLU A 1 602 ? -71.849 -8.837 4.849 1.00 41.00 602 GLU A N 1
ATOM 4885 C CA . GLU A 1 602 ? -72.980 -7.960 4.542 1.00 41.00 602 GLU A CA 1
ATOM 4886 C C . GLU A 1 602 ? -74.083 -8.202 5.580 1.00 41.00 602 GLU A C 1
ATOM 4888 O O . GLU A 1 602 ? -74.834 -9.174 5.510 1.00 41.00 602 GLU A O 1
ATOM 4893 N N . GLU A 1 603 ? -74.179 -7.311 6.560 1.00 38.53 603 GLU A N 1
ATOM 4894 C CA . GLU A 1 603 ? -75.300 -7.240 7.491 1.00 38.53 603 GLU A CA 1
ATOM 4895 C C . GLU A 1 603 ? -76.266 -6.162 6.976 1.00 38.53 603 GLU A C 1
ATOM 4897 O O . GLU A 1 603 ? -76.057 -4.962 7.157 1.00 38.53 603 GLU A O 1
ATOM 4902 N N . LYS A 1 604 ? -77.304 -6.583 6.240 1.00 41.91 604 LYS A N 1
ATOM 4903 C CA . LYS A 1 604 ? -78.349 -5.692 5.720 1.00 41.91 604 LYS A CA 1
ATOM 4904 C C . LYS A 1 604 ? -79.591 -5.789 6.603 1.00 41.91 604 LYS A C 1
ATOM 4906 O O . LYS A 1 604 ? -80.269 -6.812 6.641 1.00 41.91 604 LYS A O 1
ATOM 4911 N N . ALA A 1 605 ? -79.865 -4.696 7.308 1.00 38.53 605 ALA A N 1
ATOM 4912 C CA . ALA A 1 605 ? -81.019 -4.498 8.170 1.00 38.53 605 ALA A CA 1
ATOM 4913 C C . ALA A 1 605 ? -82.346 -4.514 7.388 1.00 38.53 605 ALA A C 1
ATOM 4915 O O . ALA A 1 605 ? -82.521 -3.778 6.417 1.00 38.53 605 ALA A O 1
ATOM 4916 N N . THR A 1 606 ? -83.310 -5.299 7.867 1.00 34.66 606 THR A N 1
ATOM 4917 C CA . THR A 1 606 ? -84.738 -5.149 7.561 1.00 34.66 606 THR A CA 1
ATOM 4918 C C . THR A 1 606 ? -85.374 -4.172 8.547 1.00 34.66 606 THR A C 1
ATOM 4920 O O . THR A 1 606 ? -85.344 -4.407 9.755 1.00 34.66 606 THR A O 1
ATOM 4923 N N . ARG A 1 607 ? -85.992 -3.106 8.029 1.00 40.47 607 ARG A N 1
ATOM 4924 C CA . ARG A 1 607 ? -87.002 -2.300 8.725 1.00 40.47 607 ARG A CA 1
ATOM 4925 C C . ARG A 1 607 ? -88.254 -2.249 7.846 1.00 40.47 607 ARG A C 1
ATOM 4927 O O . ARG A 1 607 ? -88.146 -2.105 6.631 1.00 40.47 607 ARG A O 1
ATOM 4934 N N . GLU A 1 608 ? -89.390 -2.457 8.496 1.00 41.91 608 GLU A N 1
ATOM 4935 C CA . GLU A 1 608 ? -90.759 -2.469 7.975 1.00 41.91 608 GLU A CA 1
ATOM 4936 C C . GLU A 1 608 ? -91.116 -1.205 7.174 1.00 41.91 608 GLU A C 1
ATOM 4938 O O . GLU A 1 608 ? -90.733 -0.107 7.568 1.00 41.91 608 GLU A O 1
ATOM 4943 N N . GLU A 1 609 ? -91.866 -1.354 6.077 1.00 39.09 609 GLU A N 1
ATOM 4944 C CA . GLU A 1 609 ? -93.288 -0.965 5.959 1.00 39.09 609 GLU A CA 1
ATOM 4945 C C . GLU A 1 609 ? -93.736 -0.905 4.482 1.00 39.09 609 GLU A C 1
ATOM 4947 O O . GLU A 1 609 ? -93.158 -0.189 3.672 1.00 39.09 609 GLU A O 1
ATOM 4952 N N . GLY A 1 610 ? -94.846 -1.596 4.185 1.00 36.78 610 GLY A N 1
ATOM 4953 C CA . GLY A 1 610 ? -95.933 -1.050 3.361 1.00 36.78 610 GLY A CA 1
ATOM 4954 C C . GLY A 1 610 ? -95.994 -1.379 1.863 1.00 36.78 610 GLY A C 1
ATOM 4955 O O . GLY A 1 610 ? -95.268 -0.767 1.093 1.00 36.78 610 GLY A O 1
ATOM 4956 N N . ARG A 1 611 ? -97.028 -2.176 1.509 1.00 38.03 611 ARG A N 1
ATOM 4957 C CA . ARG A 1 611 ? -97.936 -2.047 0.333 1.00 38.03 611 ARG A CA 1
ATOM 4958 C C . ARG A 1 611 ? -97.324 -2.183 -1.071 1.00 38.03 611 ARG A C 1
ATOM 4960 O O . ARG A 1 611 ? -96.243 -1.691 -1.331 1.00 38.03 611 ARG A O 1
ATOM 4967 N N . ASP A 1 612 ? -97.942 -2.775 -2.082 1.00 36.94 612 ASP A N 1
ATOM 4968 C CA . ASP A 1 612 ? -99.245 -3.388 -2.362 1.00 36.94 612 ASP A CA 1
ATOM 4969 C C . ASP A 1 612 ? -99.012 -4.266 -3.618 1.00 36.94 612 ASP A C 1
ATOM 4971 O O . ASP A 1 612 ? -98.101 -3.949 -4.378 1.00 36.94 612 ASP A O 1
ATOM 4975 N N . GLU A 1 613 ? -99.842 -5.307 -3.807 1.00 39.22 613 GLU A N 1
ATOM 4976 C CA . GLU A 1 613 ? -100.316 -5.864 -5.104 1.00 39.22 613 GLU A CA 1
ATOM 4977 C C . GLU A 1 613 ? -99.247 -6.342 -6.135 1.00 39.22 613 GLU A C 1
ATOM 4979 O O . GLU A 1 613 ? -98.193 -5.766 -6.327 1.00 39.22 613 GLU A O 1
ATOM 4984 N N . GLU A 1 614 ? -99.364 -7.412 -6.914 1.00 37.53 614 GLU A N 1
ATOM 4985 C CA . GLU A 1 614 ? -100.458 -8.270 -7.350 1.00 37.53 614 GLU A CA 1
ATOM 4986 C C . GLU A 1 614 ? -99.809 -9.443 -8.119 1.00 37.53 614 GLU A C 1
ATOM 4988 O O . GLU A 1 614 ? -98.877 -9.208 -8.881 1.00 37.53 614 GLU A O 1
ATOM 4993 N N . SER A 1 615 ? -100.373 -10.656 -8.023 1.00 36.66 615 SER A N 1
ATOM 4994 C CA . SER A 1 615 ? -100.324 -11.733 -9.044 1.00 36.66 615 SER A CA 1
ATOM 4995 C C . SER A 1 615 ? -98.947 -12.303 -9.483 1.00 36.66 615 SER A C 1
ATOM 4997 O O . SER A 1 615 ? -97.986 -11.607 -9.744 1.00 36.66 615 SER A O 1
ATOM 4999 N N . GLY A 1 616 ? -98.730 -13.599 -9.668 1.00 36.84 616 GLY A N 1
ATOM 5000 C CA . GLY A 1 616 ? -99.577 -14.767 -9.590 1.00 36.84 616 GLY A CA 1
ATOM 5001 C C . GLY A 1 616 ? -98.733 -16.006 -9.911 1.00 36.84 616 GLY A C 1
ATOM 5002 O O . GLY A 1 616 ? -97.813 -15.943 -10.715 1.00 36.84 616 GLY A O 1
ATOM 5003 N N . ALA A 1 617 ? -99.118 -17.103 -9.263 1.00 39.41 617 ALA A N 1
ATOM 5004 C CA . ALA A 1 617 ? -99.004 -18.509 -9.653 1.00 39.41 617 ALA A CA 1
ATOM 5005 C C . ALA A 1 617 ? -97.636 -19.161 -9.996 1.00 39.41 617 ALA A C 1
ATOM 5007 O O . ALA A 1 617 ? -96.703 -18.520 -10.468 1.00 39.41 617 ALA A O 1
ATOM 5008 N N . PRO A 1 618 ? -97.520 -20.480 -9.733 1.00 59.72 618 PRO A N 1
ATOM 5009 C CA . PRO A 1 618 ? -96.250 -21.154 -9.493 1.00 59.72 618 PRO A CA 1
ATOM 5010 C C . PRO A 1 618 ? -95.932 -22.214 -10.554 1.00 59.72 618 PRO A C 1
ATOM 5012 O O . PRO A 1 618 ? -96.793 -22.589 -11.337 1.00 59.72 618 PRO A O 1
ATOM 5015 N N . GLU A 1 619 ? -94.714 -22.747 -10.500 1.00 36.41 619 GLU A N 1
ATOM 5016 C CA . GLU A 1 619 ? -94.325 -24.151 -10.734 1.00 36.41 619 GLU A CA 1
ATOM 5017 C C . GLU A 1 619 ? -92.818 -24.162 -11.025 1.00 36.41 619 GLU A C 1
ATOM 5019 O O . GLU A 1 619 ? -92.284 -23.223 -11.595 1.00 36.41 619 GLU A O 1
ATOM 5024 N N . ALA A 1 620 ? -92.017 -25.178 -10.757 1.00 36.50 620 ALA A N 1
ATOM 5025 C CA . ALA A 1 620 ? -92.027 -26.357 -9.910 1.00 36.50 620 ALA A CA 1
ATOM 5026 C C . ALA A 1 620 ? -90.741 -27.085 -10.325 1.00 36.50 620 ALA A C 1
ATOM 5028 O O . ALA A 1 620 ? -90.459 -27.125 -11.520 1.00 36.50 620 ALA A O 1
ATOM 5029 N N . LYS A 1 621 ? -90.090 -27.782 -9.377 1.00 39.66 621 LYS A N 1
ATOM 5030 C CA . LYS A 1 621 ? -89.258 -28.978 -9.642 1.00 39.66 621 LYS A CA 1
ATOM 5031 C C . LYS A 1 621 ? -87.949 -28.682 -10.428 1.00 39.66 621 LYS A C 1
ATOM 5033 O O . LYS A 1 621 ? -87.867 -27.795 -11.249 1.00 39.66 621 LYS A O 1
ATOM 5038 N N . ASN A 1 622 ? -86.835 -29.381 -10.284 1.00 35.19 622 ASN A N 1
ATOM 5039 C CA . ASN A 1 622 ? -86.479 -30.583 -9.560 1.00 35.19 622 ASN A CA 1
ATOM 5040 C C . ASN A 1 622 ? -84.965 -30.795 -9.785 1.00 35.19 622 ASN A C 1
ATOM 5042 O O . ASN A 1 622 ? -84.502 -30.651 -10.908 1.00 35.19 622 ASN A O 1
ATOM 5046 N N . ILE A 1 623 ? -84.288 -31.270 -8.735 1.00 38.97 623 ILE A N 1
ATOM 5047 C CA . ILE A 1 623 ? -83.440 -32.480 -8.768 1.00 38.97 623 ILE A CA 1
ATOM 5048 C C . ILE A 1 623 ? -82.097 -32.450 -9.530 1.00 38.97 623 ILE A C 1
ATOM 5050 O O . ILE A 1 623 ? -82.071 -32.422 -10.751 1.00 38.97 623 ILE A O 1
ATOM 5054 N N . VAL A 1 624 ? -81.041 -32.693 -8.726 1.00 35.75 624 VAL A N 1
ATOM 5055 C CA . VAL A 1 624 ? -79.887 -33.609 -8.947 1.00 35.75 624 VAL A CA 1
ATOM 5056 C C . VAL A 1 624 ? -78.946 -33.226 -10.093 1.00 35.75 624 VAL A C 1
ATOM 5058 O O . VAL A 1 624 ? -79.355 -32.859 -11.175 1.00 35.75 624 VAL A O 1
ATOM 5061 N N . GLY A 1 625 ? -77.632 -33.319 -9.973 1.00 34.50 625 GLY A N 1
ATOM 5062 C CA . GLY A 1 625 ? -76.756 -33.937 -8.994 1.00 34.50 625 GLY A CA 1
ATOM 5063 C C . GLY A 1 625 ? -75.342 -33.885 -9.577 1.00 34.50 625 GLY A C 1
ATOM 5064 O O . GLY A 1 625 ? -75.160 -33.757 -10.781 1.00 34.50 625 GLY A O 1
ATOM 5065 N N . THR A 1 626 ? -74.338 -33.877 -8.709 1.00 36.88 626 THR A N 1
ATOM 5066 C CA . THR A 1 626 ? -73.411 -35.013 -8.586 1.00 36.88 626 THR A CA 1
ATOM 5067 C C . THR A 1 626 ? -72.227 -34.946 -9.561 1.00 36.88 626 THR A C 1
ATOM 5069 O O . THR A 1 626 ? -72.328 -35.333 -10.715 1.00 36.88 626 THR A O 1
ATOM 5072 N N . VAL A 1 627 ? -71.082 -34.565 -8.977 1.00 38.19 627 VAL A N 1
ATOM 5073 C CA . VAL A 1 627 ? -69.766 -35.221 -9.118 1.00 38.19 627 VAL A CA 1
ATOM 5074 C C . VAL A 1 627 ? -69.112 -35.155 -10.503 1.00 38.19 627 VAL A C 1
ATOM 5076 O O . VAL A 1 627 ? -69.439 -35.928 -11.398 1.00 38.19 627 VAL A O 1
ATOM 5079 N N . ARG A 1 628 ? -68.015 -34.400 -10.603 1.00 42.78 628 ARG A N 1
ATOM 5080 C CA . ARG A 1 628 ? -66.688 -34.917 -10.234 1.00 42.78 628 ARG A CA 1
ATOM 5081 C C . ARG A 1 628 ? -65.724 -33.793 -9.902 1.00 42.78 628 ARG A C 1
ATOM 5083 O O . ARG A 1 628 ? -65.854 -32.729 -10.541 1.00 42.78 628 ARG A O 1
#

pLDDT: mean 74.39, std 22.36, range [28.83, 98.25]

Secondary structure (DSSP, 8-state):
---HHHHHHHHHHHHHHHHHHHHHHHHHH-TT--HHHHHHHHHHHHHHH-TTS--HHHHHHHHGGGHHHHHHHHHHH-GGGGG-HHHHHHHHHTHHHHHHHHHHHHHHS---S------EEEEEEEETTEEEEEEE-SS-EEEE-SPPTTTHHHHHHHHHHHHHHHHHHHHHHH-TT--HHHHHHHHHHHHGGG-TT--SHHHHHHHHHTTHHHHHHHHHHH-HHHHHTSHHHHHHHHHHT--HHHHHHS---TT-GGGG-HHHHHHHHHHHHHHHHHHHHH-S------------TTHHHHHHHHHHHHHHHHHHHHHHHHHHHHHHHHHHHHHHHHHTTT----------------------------------PPEE--HHHHHHHT--TT----EEEEEEEEEEETT--B--STT--TTSEEEEEEEEESS-SS----EEEEEE----EEEEE-TTSSS-EEEEE-SS-EEEEEEE-TTTHHHHHHHHHHHHHHHHHHHHHHH-TT--HHHHHHHHHHHHHHH-GGG-SHHHHHHHHHHTHHHHHHHHHHHHHHHHTT-HHHHHHHHHHHHHHHHHHHHHHHHHHHTTS-----------------------------------